Protein AF-A0A511QEU7-F1 (afdb_monomer_lite)

Organism: NCBI:txid1219064

Radius of gyration: 34.09 Å; chains: 1; bounding box: 93×129×92 Å

pLDDT: mean 75.79, std 21.62, range [21.55, 98.44]

Sequence (701 aa):
MKRFLIKVLFFFTCFDLYAFNEGLHTSSYELVSAIQANRQVTYIDTNKWLDEVDSFSILDQIKKSVLSNEEYYIFDFGSILNSIDRNKAKEKLRDRLGVSFEFDILMISQYKGDLLFTPIENTGQLELNKLIDSLNHRAKRDTPLKSANETTIPQLSFYLAVNRPITEKECTFRISNLWLKGERVFCDEPNISLIYRVVLERSLPYGSAGSTTPDAKIVRITIDDESTGSGIHLNDNLSYFKTTNDSIVLDGWFKNWSTDAIAQDYKFEFNSSNDKAQILVAAPRSNINSNYSITERESFTLGIQTSGEVDSVGPKGKVEANGSYTQSNSLTFDTQDYQVIRSTHSPQDVSFTWLREQFQSSESLLKWSTESILHDQYPVDISRIKPISFANFVPKMDVIFVASSNETGQTNFTIDTSVNIKPLYHGAYKHYYVLGSHQSFHGFENDIENRVNKKVGFTVNWDNPVFTGGRLVKLQLGSFNNRCIEVNSGNDLVSSDCDENKTSQSFIYDKLGRYTSINNLGYCIDGNNAIELATCNMNLSQRWKWEDDSDKLINEYNSLYLGYSKGDGNLGLFTSENDDISLSFLTYYSENFGDIDIFPDELNGASIGKNGKMITFKLPIGLFDDKNRIEILNGDESLVLVYDRAQYYMPFLQMSDDGESMIVSLDSFLFNKEFIKIALYVVEEDAENDPIIMAKRRQSL

Foldseek 3Di:
DDDDDDDDDDDDDDDDPPPPPPPPLDDPVQQVVLCVVPPQEAEDELVVVLPDPPPLVVLLVVFCCQQPVQGKYKYALSVPPDPVVSVVSQVSNCLRLQWGFPARMWMWHDDLRAIEIEGDDDRHSVVVVVVVVLVVVRVVVDDRPPPPDLDLWLKRKYKYWFKDWDDQVLQKDALFPVPSHDIGRLFDRWIAIWMKMWMWFAFAWDDDPPPTFDGWTKIKIWDFPRRTTQFTATYQAKDKDKDADPDDDQWWFGIKMWIRKWFQKKKKKKFKPDPQKFWPDKPPRAKFDAQDKDKDKDKDKGFADGQFDQDPCHLQDAGHRSDMDIDIGIHIDNLHQFIWHWDDPDRGMIMIMGGGDQCSFLQSQFPDFKFAPPDDDDGGDSVSPDCCTHGGPIHTMMTMMIGDSPDFAKMKMKMKIKTKIDIWMKTWTWDHDPVGIMIGMGTDDDPPIRIDMTMTMMMGGCQQPNHQRFFKKFKAAVLDPAWTWFQDPVQWTFIDGDDLSDQRRIFGCHPQRWTARNSGNQWTQFQPPFGGIDGDDNDQRRHWHDDPPAQWIARRHPRWTWKAFSPGGGIHTHNDDDPGMDRGIDMDGRCPSPDDDDDHPPFPDWDAPPVNFKTKGFDPLVQLDQQWKWWKDDPPDIDIDRRDPPDPDDPAWDQPPVSGMIMGGNPPDPDDDDDIKIWIDRDDDPPPPDPVVVVPDTDID

Structure (mmCIF, N/CA/C/O backbone):
data_AF-A0A511QEU7-F1
#
_entry.id   AF-A0A511QEU7-F1
#
loop_
_atom_site.group_PDB
_atom_site.id
_atom_site.type_symbol
_atom_site.label_atom_id
_atom_site.label_alt_id
_atom_site.label_comp_id
_atom_site.label_asym_id
_atom_site.label_entity_id
_atom_site.label_seq_id
_atom_site.pdbx_PDB_ins_code
_atom_site.Cartn_x
_atom_site.Cartn_y
_atom_site.Cartn_z
_atom_site.occupancy
_atom_site.B_iso_or_equiv
_atom_site.auth_seq_id
_atom_site.auth_comp_id
_atom_site.auth_asym_id
_atom_site.auth_atom_id
_atom_site.pdbx_PDB_model_num
ATOM 1 N N . MET A 1 1 ? 28.555 82.280 -21.381 1.00 33.25 1 MET A N 1
ATOM 2 C CA . MET A 1 1 ? 28.275 81.955 -22.797 1.00 33.25 1 MET A CA 1
ATOM 3 C C . MET A 1 1 ? 28.379 80.434 -22.951 1.00 33.25 1 MET A C 1
ATOM 5 O O . MET A 1 1 ? 29.454 79.924 -22.692 1.00 33.25 1 MET A O 1
ATOM 9 N N . LYS A 1 2 ? 27.260 79.766 -23.314 1.00 32.31 2 LYS A N 1
ATOM 10 C CA . LYS A 1 2 ? 27.051 78.323 -23.656 1.00 32.31 2 LYS A CA 1
ATOM 11 C C . LYS A 1 2 ? 27.215 77.290 -22.505 1.00 32.31 2 LYS A C 1
ATOM 13 O O . LYS A 1 2 ? 28.321 77.090 -22.037 1.00 32.31 2 LYS A O 1
ATOM 18 N N . ARG A 1 3 ? 26.120 76.816 -21.867 1.00 29.95 3 ARG A N 1
ATOM 19 C CA . ARG A 1 3 ? 25.114 75.743 -22.203 1.00 29.95 3 ARG A CA 1
ATOM 20 C C . ARG A 1 3 ? 25.584 74.343 -21.715 1.00 29.95 3 ARG A C 1
ATOM 22 O O . ARG A 1 3 ? 26.584 73.871 -22.228 1.00 29.95 3 ARG A O 1
ATOM 29 N N . PHE A 1 4 ? 25.062 73.774 -20.605 1.00 32.16 4 PHE A N 1
ATOM 30 C CA . PHE A 1 4 ? 23.870 72.875 -20.461 1.00 32.16 4 PHE A CA 1
ATOM 31 C C . PHE A 1 4 ? 23.801 71.762 -21.533 1.00 32.16 4 PHE A C 1
ATOM 33 O O . PHE A 1 4 ? 23.945 72.098 -22.701 1.00 32.16 4 PHE A O 1
ATOM 40 N N . LEU A 1 5 ? 23.452 70.483 -21.321 1.00 28.41 5 LEU A N 1
ATOM 41 C CA . LEU A 1 5 ? 23.158 69.544 -20.213 1.00 28.41 5 LEU A CA 1
ATOM 42 C C . LEU A 1 5 ? 22.789 68.210 -20.928 1.00 28.41 5 LEU A C 1
ATOM 44 O O . LEU A 1 5 ? 22.254 68.293 -22.031 1.00 28.41 5 LEU A O 1
ATOM 48 N N . ILE A 1 6 ? 23.007 67.028 -20.328 1.00 27.81 6 ILE A N 1
ATOM 49 C CA . ILE A 1 6 ? 22.044 65.894 -20.201 1.00 27.81 6 ILE A CA 1
ATOM 50 C C . ILE A 1 6 ? 22.768 64.571 -19.849 1.00 27.81 6 ILE A C 1
ATOM 52 O O . ILE A 1 6 ? 23.479 63.982 -20.652 1.00 27.81 6 ILE A O 1
ATOM 56 N N . LYS A 1 7 ? 22.521 64.164 -18.594 1.00 25.69 7 LYS A N 1
ATOM 57 C CA . LYS A 1 7 ? 22.261 62.831 -18.008 1.00 25.69 7 LYS A CA 1
ATOM 58 C C . LYS A 1 7 ? 22.966 61.581 -18.566 1.00 25.69 7 LYS A C 1
ATOM 60 O O . LYS A 1 7 ? 22.559 61.041 -19.586 1.00 25.69 7 LYS A O 1
ATOM 65 N N . VAL A 1 8 ? 23.801 60.978 -17.717 1.00 28.59 8 VAL A N 1
ATOM 66 C CA . VAL A 1 8 ? 23.862 59.515 -17.552 1.00 28.59 8 VAL A CA 1
ATOM 67 C C . VAL A 1 8 ? 23.582 59.217 -16.077 1.00 28.59 8 VAL A C 1
ATOM 69 O O . VAL A 1 8 ? 24.266 59.734 -15.196 1.00 28.59 8 VAL A O 1
ATOM 72 N N . LEU A 1 9 ? 22.498 58.480 -15.823 1.00 25.83 9 LEU A N 1
ATOM 73 C CA . LEU A 1 9 ? 22.049 58.053 -14.498 1.00 25.83 9 LEU A CA 1
ATOM 74 C C . LEU A 1 9 ? 22.997 56.982 -13.939 1.00 25.83 9 LEU A C 1
ATOM 76 O O . LEU A 1 9 ? 23.201 55.952 -14.574 1.00 25.83 9 LEU A O 1
ATOM 80 N N . PHE A 1 10 ? 23.475 57.199 -12.717 1.00 27.38 10 PHE A N 1
ATOM 81 C CA . PHE A 1 10 ? 23.871 56.147 -11.784 1.00 27.38 10 PHE A CA 1
ATOM 82 C C . PHE A 1 10 ? 22.717 55.979 -10.792 1.00 27.38 10 PHE A C 1
ATOM 84 O O . PHE A 1 10 ? 22.370 56.937 -10.103 1.00 27.38 10 PHE A O 1
ATOM 91 N N . PHE A 1 11 ? 22.123 54.788 -10.717 1.00 24.55 11 PHE A N 1
ATOM 92 C CA . PHE A 1 11 ? 21.256 54.398 -9.608 1.00 24.55 11 PHE A CA 1
ATOM 93 C C . PHE A 1 11 ? 21.576 52.959 -9.203 1.00 24.55 11 PHE A C 1
ATOM 95 O O . PHE A 1 11 ? 21.432 52.025 -9.986 1.00 24.55 11 PHE A O 1
ATOM 102 N N . PHE A 1 12 ? 22.035 52.825 -7.961 1.00 27.69 12 PHE A N 1
ATOM 103 C CA . PHE A 1 12 ? 22.031 51.594 -7.183 1.00 27.69 12 PHE A CA 1
ATOM 104 C C . PHE A 1 12 ? 20.597 51.062 -7.084 1.00 27.69 12 PHE A C 1
ATOM 106 O O . PHE A 1 12 ? 19.720 51.798 -6.640 1.00 27.69 12 PHE A O 1
ATOM 113 N N . THR A 1 13 ? 20.385 49.786 -7.402 1.00 25.12 13 THR A N 1
ATOM 114 C CA . THR A 1 13 ? 19.349 48.969 -6.751 1.00 25.12 13 THR A CA 1
ATOM 115 C C . THR A 1 13 ? 19.878 47.546 -6.602 1.00 25.12 13 THR A C 1
ATOM 117 O O . THR A 1 13 ? 20.245 46.906 -7.585 1.00 25.12 13 THR A O 1
ATOM 120 N N . CYS A 1 14 ? 19.957 47.084 -5.350 1.00 26.16 14 CYS A N 1
ATOM 121 C CA . CYS A 1 14 ? 19.901 45.665 -5.027 1.00 26.16 14 CYS A CA 1
ATOM 122 C C . CYS A 1 14 ? 18.644 45.093 -5.679 1.00 26.16 14 CYS A C 1
ATOM 124 O O . CYS A 1 14 ? 17.546 45.567 -5.393 1.00 26.16 14 CYS A O 1
ATOM 126 N N . PHE A 1 15 ? 18.806 44.075 -6.511 1.00 23.61 15 PHE A N 1
ATOM 127 C CA . PHE A 1 15 ? 17.756 43.100 -6.736 1.00 23.61 15 PHE A CA 1
ATOM 128 C C . PHE A 1 15 ? 18.265 41.789 -6.163 1.00 23.61 15 PHE A C 1
ATOM 130 O O . PHE A 1 15 ? 19.151 41.149 -6.731 1.00 23.61 15 PHE A O 1
ATOM 137 N N . ASP A 1 16 ? 17.717 41.433 -5.004 1.00 23.98 16 ASP A N 1
ATOM 138 C CA . ASP A 1 16 ? 17.586 40.042 -4.612 1.00 23.98 16 ASP A CA 1
ATOM 139 C C . ASP A 1 16 ? 16.944 39.305 -5.790 1.00 23.98 16 ASP A C 1
ATOM 141 O O . ASP A 1 16 ? 15.828 39.620 -6.211 1.00 23.98 16 ASP A O 1
ATOM 145 N N . LEU A 1 17 ? 17.671 38.342 -6.351 1.00 23.11 17 LEU A N 1
ATOM 146 C CA . LEU A 1 17 ? 17.102 37.316 -7.212 1.00 23.11 17 LEU A CA 1
ATOM 147 C C . LEU A 1 17 ? 16.217 36.431 -6.327 1.00 23.11 17 LEU A C 1
ATOM 149 O O . LEU A 1 17 ? 16.605 35.345 -5.908 1.00 23.11 17 LEU A O 1
ATOM 153 N N . TYR A 1 18 ? 15.008 36.914 -6.041 1.00 23.64 18 TYR A N 1
ATOM 154 C CA . TYR A 1 18 ? 13.871 36.035 -5.831 1.00 23.64 18 TYR A CA 1
ATOM 155 C C . TYR A 1 18 ? 13.683 35.277 -7.144 1.00 23.64 18 TYR A C 1
ATOM 157 O O . TYR A 1 18 ? 13.072 35.771 -8.090 1.00 23.64 18 TYR A O 1
ATOM 165 N N . ALA A 1 19 ? 14.252 34.075 -7.214 1.00 21.55 19 ALA A N 1
ATOM 166 C CA . ALA A 1 19 ? 13.697 33.045 -8.067 1.00 21.55 19 ALA A CA 1
ATOM 167 C C . ALA A 1 19 ? 12.267 32.832 -7.564 1.00 21.55 19 ALA A C 1
ATOM 169 O O . ALA A 1 19 ? 12.040 32.212 -6.525 1.00 21.55 19 ALA A O 1
ATOM 170 N N . PHE A 1 20 ? 11.316 33.456 -8.256 1.00 22.62 20 PHE A N 1
ATOM 171 C CA . PHE A 1 20 ? 9.911 33.131 -8.138 1.00 22.62 20 PHE A CA 1
ATOM 172 C C . PHE A 1 20 ? 9.810 31.656 -8.518 1.00 22.62 20 PHE A C 1
ATOM 174 O O . PHE A 1 20 ? 9.943 31.279 -9.681 1.00 22.62 20 PHE A O 1
ATOM 181 N N . ASN A 1 21 ? 9.702 30.813 -7.498 1.00 23.11 21 ASN A N 1
ATOM 182 C CA . ASN A 1 21 ? 9.320 29.428 -7.643 1.00 23.11 21 ASN A CA 1
ATOM 183 C C . ASN A 1 21 ? 7.842 29.473 -8.047 1.00 23.11 21 ASN A C 1
ATOM 185 O O . ASN A 1 21 ? 6.963 29.456 -7.188 1.00 23.11 21 ASN A O 1
ATOM 189 N N . GLU A 1 22 ? 7.562 29.651 -9.341 1.00 24.81 22 GLU A N 1
ATOM 190 C CA . GLU A 1 22 ? 6.244 29.358 -9.900 1.00 24.81 22 GLU A CA 1
ATOM 191 C C . GLU A 1 22 ? 6.042 27.842 -9.805 1.00 24.81 22 GLU A C 1
ATOM 193 O O . GLU A 1 22 ? 6.189 27.093 -10.767 1.00 24.81 22 GLU A O 1
ATOM 198 N N . GLY A 1 23 ? 5.720 27.375 -8.597 1.00 26.23 23 GLY A N 1
ATOM 199 C CA . GLY A 1 23 ? 4.830 26.239 -8.470 1.00 26.23 23 GLY A CA 1
ATOM 200 C C . GLY A 1 23 ? 3.535 26.665 -9.142 1.00 26.23 23 GLY A C 1
ATOM 201 O O . GLY A 1 23 ? 2.901 27.625 -8.701 1.00 26.23 23 GLY A O 1
ATOM 202 N N . LEU A 1 24 ? 3.200 26.024 -10.261 1.00 28.12 24 LEU A N 1
ATOM 203 C CA . LEU A 1 24 ? 1.920 26.212 -10.924 1.00 28.12 24 LEU A CA 1
ATOM 204 C C . LEU A 1 24 ? 0.807 25.950 -9.901 1.00 28.12 24 LEU A C 1
ATOM 206 O O . LEU A 1 24 ? 0.475 24.807 -9.604 1.00 28.12 24 LEU A O 1
ATOM 210 N N . HIS A 1 25 ? 0.224 27.019 -9.366 1.00 37.28 25 HIS A N 1
ATOM 211 C CA . HIS A 1 25 ? -1.093 26.968 -8.753 1.00 37.28 25 HIS A CA 1
ATOM 212 C C . HIS A 1 25 ? -2.094 26.722 -9.886 1.00 37.28 25 HIS A C 1
ATOM 214 O O . HIS A 1 25 ? -2.533 27.651 -10.563 1.00 37.28 25 HIS A O 1
ATOM 220 N N . THR A 1 26 ? -2.404 25.454 -10.142 1.00 43.75 26 THR A N 1
ATOM 221 C CA . THR A 1 26 ? -3.468 25.051 -11.064 1.00 43.75 26 THR A CA 1
ATOM 222 C C . THR A 1 26 ? -4.809 25.570 -10.556 1.00 43.75 26 THR A C 1
ATOM 224 O O . THR A 1 26 ? -5.154 25.380 -9.391 1.00 43.75 26 THR A O 1
ATOM 227 N N . SER A 1 27 ? -5.562 26.258 -11.417 1.00 46.75 27 SER A N 1
ATOM 228 C CA . SER A 1 27 ? -6.822 26.889 -11.026 1.00 46.75 27 SER A CA 1
ATOM 229 C C . SER A 1 27 ? -7.939 25.850 -10.871 1.00 46.75 27 SER A C 1
ATOM 231 O O . SER A 1 27 ? -8.247 25.114 -11.807 1.00 46.75 27 SER A O 1
ATOM 233 N N . SER A 1 28 ? -8.600 25.835 -9.712 1.00 50.84 28 SER A N 1
ATOM 234 C CA . SER A 1 28 ? -9.802 25.035 -9.408 1.00 50.84 28 SER A CA 1
ATOM 235 C C . SER A 1 28 ? -10.929 25.180 -10.449 1.00 50.84 28 SER A C 1
ATOM 237 O O . SER A 1 28 ? -11.784 24.307 -10.585 1.00 50.84 28 SER A O 1
ATOM 239 N N . TYR A 1 29 ? -10.904 26.251 -11.248 1.00 51.62 29 TYR A N 1
ATOM 240 C CA . TYR A 1 29 ? -11.820 26.505 -12.359 1.00 51.62 29 TYR A CA 1
ATOM 241 C C . TYR A 1 29 ? -11.735 25.463 -13.491 1.00 51.62 29 TYR A C 1
ATOM 243 O O . TYR A 1 29 ? -12.774 25.000 -13.970 1.00 51.62 29 TYR A O 1
ATOM 251 N N . GLU A 1 30 ? -10.528 25.058 -13.901 1.00 54.03 30 GLU A N 1
ATOM 252 C CA . GLU A 1 30 ? -10.344 24.063 -14.973 1.00 54.03 30 GLU A CA 1
ATOM 253 C C . GLU A 1 30 ? -10.889 22.691 -14.546 1.00 54.03 30 GLU A C 1
ATOM 255 O O . GLU A 1 30 ? -11.612 22.043 -15.307 1.00 54.03 30 GLU A O 1
ATOM 260 N N . LEU A 1 31 ? -10.660 22.311 -13.286 1.00 56.41 31 LEU A N 1
ATOM 261 C CA . LEU A 1 31 ? -11.163 21.071 -12.696 1.00 56.41 31 LEU A CA 1
ATOM 262 C C . LEU A 1 31 ? -12.699 21.040 -12.625 1.00 56.41 31 LEU A C 1
ATOM 264 O O . LEU A 1 31 ? -13.326 20.084 -13.077 1.00 56.41 31 LEU A O 1
ATOM 268 N N . VAL A 1 32 ? -13.324 22.110 -12.119 1.00 58.62 32 VAL A N 1
ATOM 269 C CA . VAL A 1 32 ? -14.791 22.209 -12.017 1.00 58.62 32 VAL A CA 1
ATOM 270 C C . VAL A 1 32 ? -15.446 22.166 -13.403 1.00 58.62 32 VAL A C 1
ATOM 272 O O . VAL A 1 32 ? -16.469 21.502 -13.576 1.00 58.62 32 VAL A O 1
ATOM 275 N N . SER A 1 33 ? -14.846 22.810 -14.409 1.00 55.84 33 SER A N 1
ATOM 276 C CA . SER A 1 33 ? -15.353 22.772 -15.789 1.00 55.84 33 SER A CA 1
ATOM 277 C C . SER A 1 33 ? -15.257 21.381 -16.435 1.00 55.84 33 SER A C 1
ATOM 279 O O . SER A 1 33 ? -16.160 20.984 -17.173 1.00 55.84 33 SER A O 1
ATOM 281 N N . ALA A 1 34 ? -14.209 20.612 -16.115 1.00 54.59 34 ALA A N 1
ATOM 282 C CA . ALA A 1 34 ? -14.053 19.228 -16.552 1.00 54.59 34 ALA A CA 1
ATOM 283 C C . ALA A 1 34 ? -15.098 18.301 -15.909 1.00 54.59 34 ALA A C 1
ATOM 285 O O . ALA A 1 34 ? -15.692 17.466 -16.590 1.00 54.59 34 ALA A O 1
ATOM 286 N N . ILE A 1 35 ? -15.368 18.501 -14.616 1.00 59.41 35 ILE A N 1
ATOM 287 C CA . ILE A 1 35 ? -16.313 17.704 -13.823 1.00 59.41 35 ILE A CA 1
ATOM 288 C C . ILE A 1 35 ? -17.768 17.964 -14.234 1.00 59.41 35 ILE A C 1
ATOM 290 O O . ILE A 1 35 ? -18.553 17.025 -14.326 1.00 59.41 35 ILE A O 1
ATOM 294 N N . GLN A 1 36 ? -18.137 19.206 -14.569 1.00 55.12 36 GLN A N 1
ATOM 295 C CA . GLN A 1 36 ? -19.507 19.551 -14.987 1.00 55.12 36 GLN A CA 1
ATOM 296 C C . GLN A 1 36 ? -19.990 18.806 -16.247 1.00 55.12 36 GLN A C 1
ATOM 298 O O . GLN A 1 36 ? -21.197 18.716 -16.480 1.00 55.12 36 GLN A O 1
ATOM 303 N N . ALA A 1 37 ? -19.078 18.248 -17.049 1.00 50.81 37 ALA A N 1
ATOM 304 C CA . ALA A 1 37 ? -19.422 17.418 -18.200 1.00 50.81 37 ALA A CA 1
ATOM 305 C C . ALA A 1 37 ? -19.820 15.976 -17.822 1.00 50.81 37 ALA A C 1
ATOM 307 O O . ALA A 1 37 ? -20.462 15.300 -18.629 1.00 50.81 37 ALA A O 1
ATOM 308 N N . ASN A 1 38 ? -19.478 15.500 -16.617 1.00 55.97 38 ASN A N 1
ATOM 309 C CA . ASN A 1 38 ? -19.631 14.105 -16.214 1.00 55.97 38 ASN A CA 1
ATOM 310 C C . ASN A 1 38 ? -20.546 13.958 -14.983 1.00 55.97 38 ASN A C 1
ATOM 312 O O . ASN A 1 38 ? -20.182 14.304 -13.864 1.00 55.97 38 ASN A O 1
ATOM 316 N N . ARG A 1 39 ? -21.759 13.425 -15.188 1.00 55.84 39 ARG A N 1
ATOM 317 C CA . ARG A 1 39 ? -22.823 13.364 -14.162 1.00 55.84 39 ARG A CA 1
ATOM 318 C C . ARG A 1 39 ? -22.554 12.402 -12.994 1.00 55.84 39 ARG A C 1
ATOM 320 O O . ARG A 1 39 ? -23.345 12.402 -12.061 1.00 55.84 39 ARG A O 1
ATOM 327 N N . GLN A 1 40 ? -21.498 11.589 -13.051 1.00 67.88 40 GLN A N 1
ATOM 328 C CA . GLN A 1 40 ? -21.144 10.612 -12.007 1.00 67.88 40 GLN A CA 1
ATOM 329 C C . GLN A 1 40 ? -20.071 11.116 -11.026 1.00 67.88 40 GLN A C 1
ATOM 331 O O . GLN A 1 40 ? -19.682 10.378 -10.125 1.00 67.88 40 GLN A O 1
ATOM 336 N N . VAL A 1 41 ? -19.574 12.346 -11.200 1.00 73.56 41 VAL A N 1
ATOM 337 C CA . VAL A 1 41 ? -18.488 12.902 -10.385 1.00 73.56 41 VAL A CA 1
ATOM 338 C C . VAL A 1 41 ? -19.000 14.054 -9.520 1.00 73.56 41 VAL A C 1
ATOM 340 O O . VAL A 1 41 ? -19.461 15.075 -10.033 1.00 73.56 41 VAL A O 1
ATOM 343 N N . THR A 1 42 ? -18.859 13.916 -8.205 1.00 79.00 42 THR A N 1
ATOM 344 C CA . THR A 1 42 ? -19.193 14.938 -7.210 1.00 79.00 42 THR A CA 1
ATOM 345 C C . THR A 1 42 ? -17.928 15.653 -6.744 1.00 79.00 42 THR A C 1
ATOM 347 O O . THR A 1 42 ? -17.007 15.046 -6.200 1.00 79.00 42 THR A O 1
ATOM 350 N N . TYR A 1 43 ? -17.881 16.969 -6.939 1.00 79.62 43 TYR A N 1
ATOM 351 C CA . TYR A 1 43 ? -16.774 17.814 -6.492 1.00 79.62 43 TYR A CA 1
ATOM 352 C C . TYR A 1 43 ? -17.030 18.388 -5.094 1.00 79.62 43 TYR A C 1
ATOM 354 O O . TYR A 1 43 ? -18.096 18.955 -4.836 1.00 79.62 43 TYR A O 1
ATOM 362 N N . ILE A 1 44 ? -16.031 18.297 -4.218 1.00 80.50 44 ILE A N 1
ATOM 363 C CA . ILE A 1 44 ? -16.054 18.814 -2.851 1.00 80.50 44 ILE A CA 1
ATOM 364 C C . ILE A 1 44 ? -14.923 19.830 -2.673 1.00 80.50 44 ILE A C 1
ATOM 366 O O . ILE A 1 44 ? -13.742 19.484 -2.660 1.00 80.50 44 ILE A O 1
ATOM 370 N N . ASP A 1 45 ? -15.309 21.090 -2.468 1.00 80.06 45 ASP A N 1
ATOM 371 C CA . ASP A 1 45 ? -14.403 22.148 -2.017 1.00 80.06 45 ASP A CA 1
ATOM 372 C C . ASP A 1 45 ? -14.216 22.051 -0.500 1.00 80.06 45 ASP A C 1
ATOM 374 O O . ASP A 1 45 ? -15.116 22.397 0.274 1.00 80.06 45 ASP A O 1
ATOM 378 N N . THR A 1 46 ? -13.046 21.574 -0.075 1.00 81.62 46 THR A N 1
ATOM 379 C CA . THR A 1 46 ? -12.770 21.315 1.346 1.00 81.62 46 THR A CA 1
ATOM 380 C C . THR A 1 46 ? -12.566 22.592 2.157 1.00 81.62 46 THR A C 1
ATOM 382 O O . THR A 1 46 ? -12.623 22.545 3.385 1.00 81.62 46 THR A O 1
ATOM 385 N N . ASN A 1 47 ? -12.418 23.755 1.513 1.00 81.25 47 ASN A N 1
ATOM 386 C CA . ASN A 1 47 ? -12.350 25.038 2.211 1.00 81.25 47 ASN A CA 1
ATOM 387 C C . ASN A 1 47 ? -13.627 25.307 3.030 1.00 81.25 47 ASN A C 1
ATOM 389 O O . ASN A 1 47 ? -13.568 25.852 4.129 1.00 81.25 47 ASN A O 1
ATOM 393 N N . LYS A 1 48 ? -14.782 24.822 2.551 1.00 77.75 48 LYS A N 1
ATOM 394 C CA . LYS A 1 48 ? -16.066 24.921 3.268 1.00 77.75 48 LYS A CA 1
ATOM 395 C C . LYS A 1 48 ? -16.086 24.139 4.580 1.00 77.75 48 LYS A C 1
ATOM 397 O O . LYS A 1 48 ? -16.858 24.462 5.477 1.00 77.75 48 LYS A O 1
ATOM 402 N N . TRP A 1 49 ? -15.212 23.144 4.728 1.00 76.00 49 TRP A N 1
ATOM 403 C CA . TRP A 1 49 ? -15.142 22.353 5.951 1.00 76.00 49 TRP A CA 1
ATOM 404 C C . TRP A 1 49 ? -14.562 23.128 7.125 1.00 76.00 49 TRP A C 1
ATOM 406 O O . TRP A 1 49 ? -14.690 22.679 8.260 1.00 76.00 49 TRP A O 1
ATOM 416 N N . LEU A 1 50 ? -13.891 24.257 6.897 1.00 74.62 50 LEU A N 1
ATOM 417 C CA . LEU A 1 50 ? -13.278 25.034 7.973 1.00 74.62 50 LEU A CA 1
ATOM 418 C C . LEU A 1 50 ? -14.321 25.762 8.832 1.00 74.62 50 LEU A C 1
ATOM 420 O O . LEU A 1 50 ? -14.108 25.885 10.038 1.00 74.62 50 LEU A O 1
ATOM 424 N N . ASP A 1 51 ? -15.456 26.142 8.238 1.00 64.69 51 ASP A N 1
ATOM 425 C CA . ASP A 1 51 ? -16.474 26.994 8.866 1.00 64.69 51 ASP A CA 1
ATOM 426 C C . ASP A 1 51 ? -17.737 26.230 9.321 1.00 64.69 51 ASP A C 1
ATOM 428 O O . ASP A 1 51 ? -18.468 26.711 10.188 1.00 64.69 51 ASP A O 1
ATOM 432 N N . GLU A 1 52 ? -18.005 25.033 8.782 1.00 54.81 52 GLU A N 1
ATOM 433 C CA . GLU A 1 52 ? -19.262 24.304 9.019 1.00 54.81 52 GLU A CA 1
ATOM 434 C C . GLU A 1 52 ? -19.139 23.141 10.026 1.00 54.81 52 GLU A C 1
ATOM 436 O O . GLU A 1 52 ? -18.344 22.207 9.863 1.00 54.81 52 GLU A O 1
ATOM 441 N N . VAL A 1 53 ? -20.025 23.155 11.034 1.00 49.09 53 VAL A N 1
ATOM 442 C CA . VAL A 1 53 ? -20.283 22.046 11.981 1.00 49.09 53 VAL A CA 1
ATOM 443 C C . VAL A 1 53 ? -20.923 20.833 11.277 1.00 49.09 53 VAL A C 1
ATOM 445 O O . VAL A 1 53 ? -20.858 19.730 11.802 1.00 49.09 53 VAL A O 1
ATOM 448 N N . ASP A 1 54 ? -21.474 21.003 10.068 1.00 45.94 54 ASP A N 1
ATOM 449 C CA . ASP A 1 54 ? -22.223 19.971 9.322 1.00 45.94 54 ASP A CA 1
ATOM 450 C C . ASP A 1 54 ? -21.393 19.173 8.297 1.00 45.94 54 ASP A C 1
ATOM 452 O O . ASP A 1 54 ? -21.877 18.204 7.708 1.00 45.94 54 ASP A O 1
ATOM 456 N N . SER A 1 55 ? -20.105 19.504 8.144 1.00 48.38 55 SER A N 1
ATOM 457 C CA . SER A 1 55 ? -19.137 18.766 7.305 1.00 48.38 55 SER A CA 1
ATOM 458 C C . SER A 1 55 ? -19.067 17.262 7.632 1.00 48.38 55 SER A C 1
ATOM 460 O O . SER A 1 55 ? -18.587 16.457 6.837 1.00 48.38 55 SER A O 1
ATOM 462 N N . PHE A 1 56 ? -19.523 16.894 8.833 1.00 46.50 56 PHE A N 1
ATOM 463 C CA . PHE A 1 56 ? -19.419 15.573 9.435 1.00 46.50 56 PHE A CA 1
ATOM 464 C C . PHE A 1 56 ? -20.405 14.535 8.875 1.00 46.50 56 PHE A C 1
ATOM 466 O O . PHE A 1 56 ? -20.060 13.359 8.890 1.00 46.50 56 PHE A O 1
ATOM 473 N N . SER A 1 57 ? -21.577 14.923 8.345 1.00 51.12 57 SER A N 1
ATOM 474 C CA . SER A 1 57 ? -22.557 13.948 7.812 1.00 51.12 57 SER A CA 1
ATOM 475 C C . SER A 1 57 ? -22.232 13.453 6.395 1.00 51.12 57 SER A C 1
ATOM 477 O O . SER A 1 57 ? -22.669 12.378 5.986 1.00 51.12 57 SER A O 1
ATOM 479 N N . ILE A 1 58 ? -21.426 14.216 5.648 1.00 52.84 58 ILE A N 1
ATOM 480 C CA . ILE A 1 58 ? -21.112 13.949 4.239 1.00 52.84 58 ILE A CA 1
ATOM 481 C C . ILE A 1 58 ? -20.181 12.733 4.093 1.00 52.84 58 ILE A C 1
ATOM 483 O O . ILE A 1 58 ? -20.331 11.966 3.149 1.00 52.84 58 ILE A O 1
ATOM 487 N N . LEU A 1 59 ? -19.254 12.500 5.029 1.00 55.09 59 LEU A N 1
ATOM 488 C CA . LEU A 1 59 ? -18.234 11.440 4.918 1.00 55.09 59 LEU A CA 1
ATOM 489 C C . LEU A 1 59 ? -18.789 10.023 5.141 1.00 55.09 59 LEU A C 1
ATOM 491 O O . LEU A 1 59 ? -18.405 9.108 4.411 1.00 55.09 59 LEU A O 1
ATOM 495 N N . ASP A 1 60 ? -19.751 9.861 6.053 1.00 56.44 60 ASP A N 1
ATOM 496 C CA . ASP A 1 60 ? -20.456 8.585 6.256 1.00 56.44 60 ASP A CA 1
ATOM 497 C C . ASP A 1 60 ? -21.368 8.264 5.052 1.00 56.44 60 ASP A C 1
ATOM 499 O O . ASP A 1 60 ? -21.490 7.113 4.626 1.00 56.44 60 ASP A O 1
ATOM 503 N N . GLN A 1 61 ? -21.932 9.300 4.417 1.00 63.84 61 GLN A N 1
ATOM 504 C CA . GLN A 1 61 ? -22.677 9.166 3.162 1.00 63.84 61 GLN A CA 1
ATOM 505 C C . GLN A 1 61 ? -21.767 8.829 1.974 1.00 63.84 61 GLN A C 1
ATOM 507 O O . GLN A 1 61 ? -22.154 8.011 1.147 1.00 63.84 61 GLN A O 1
ATOM 512 N N . ILE A 1 62 ? -20.552 9.386 1.897 1.00 66.19 62 ILE A N 1
ATOM 513 C CA . ILE A 1 62 ? -19.613 9.136 0.789 1.00 66.19 62 ILE A CA 1
ATOM 514 C C . ILE A 1 62 ? -19.239 7.663 0.699 1.00 66.19 62 ILE A C 1
ATOM 516 O O . ILE A 1 62 ? -19.270 7.113 -0.397 1.00 66.19 62 ILE A O 1
ATOM 520 N N . LYS A 1 63 ? -18.917 6.997 1.818 1.00 69.06 63 LYS A N 1
ATOM 521 C CA . LYS A 1 63 ? -18.579 5.565 1.774 1.00 69.06 63 LYS A CA 1
ATOM 522 C C . LYS A 1 63 ? -19.741 4.762 1.186 1.00 69.06 63 LYS A C 1
ATOM 524 O O . LYS A 1 63 ? -19.534 3.951 0.288 1.00 69.06 63 LYS A O 1
ATOM 529 N N . LYS A 1 64 ? -20.971 5.045 1.624 1.00 70.19 64 LYS A N 1
ATOM 530 C CA . LYS A 1 64 ? -22.175 4.395 1.096 1.00 70.19 64 LYS A CA 1
ATOM 531 C C . LYS A 1 64 ? -22.408 4.722 -0.381 1.00 70.19 64 LYS A C 1
ATOM 533 O O . LYS A 1 64 ? -22.634 3.801 -1.158 1.00 70.19 64 LYS A O 1
ATOM 538 N N . SER A 1 65 ? -22.309 5.986 -0.784 1.00 73.50 65 SER A N 1
ATOM 539 C CA . SER A 1 65 ? -22.500 6.419 -2.174 1.00 73.50 65 SER A CA 1
ATOM 540 C C . SER A 1 65 ? -21.451 5.840 -3.121 1.00 73.50 65 SER A C 1
ATOM 542 O O . SER A 1 65 ? -21.798 5.352 -4.190 1.00 73.50 65 SER A O 1
ATOM 544 N N . VAL A 1 66 ? -20.180 5.820 -2.725 1.00 76.44 66 VAL A N 1
ATOM 545 C CA . VAL A 1 66 ? -19.100 5.242 -3.536 1.00 76.44 66 VAL A CA 1
ATOM 546 C C . VAL A 1 66 ? -19.297 3.735 -3.698 1.00 76.44 66 VAL A C 1
ATOM 548 O O . VAL A 1 66 ? -19.232 3.225 -4.813 1.00 76.44 66 VAL A O 1
ATOM 551 N N . LEU A 1 67 ? -19.558 3.018 -2.601 1.00 73.50 67 LEU A N 1
ATOM 552 C CA . LEU A 1 67 ? -19.630 1.554 -2.623 1.00 73.50 67 LEU A CA 1
ATOM 553 C C . LEU A 1 67 ? -20.958 1.014 -3.171 1.00 73.50 67 LEU A C 1
ATOM 555 O O . LEU A 1 67 ? -20.963 -0.050 -3.781 1.00 73.50 67 LEU A O 1
ATOM 559 N N . SER A 1 68 ? -22.069 1.725 -2.956 1.00 71.69 68 SER A N 1
ATOM 560 C CA . SER A 1 68 ? -23.416 1.265 -3.340 1.00 71.69 68 SER A CA 1
ATOM 561 C C . SER A 1 68 ? -23.925 1.895 -4.635 1.00 71.69 68 SER A C 1
ATOM 563 O O . SER A 1 68 ? -24.657 1.240 -5.372 1.00 71.69 68 SER A O 1
ATOM 565 N N . ASN A 1 69 ? -23.563 3.153 -4.911 1.00 66.81 69 ASN A N 1
ATOM 566 C CA . ASN A 1 69 ? -24.070 3.911 -6.061 1.00 66.81 69 ASN A CA 1
ATOM 567 C C . ASN A 1 69 ? -23.001 4.135 -7.146 1.00 66.81 69 ASN A C 1
ATOM 569 O O . ASN A 1 69 ? -23.297 4.790 -8.144 1.00 66.81 69 ASN A O 1
ATOM 573 N N . GLU A 1 70 ? -21.782 3.609 -6.956 1.00 69.94 70 GLU A N 1
ATOM 574 C CA . GLU A 1 70 ? -20.638 3.749 -7.876 1.00 69.94 70 GLU A CA 1
ATOM 575 C C . GLU A 1 70 ? -20.307 5.218 -8.212 1.00 69.94 70 GLU A C 1
ATOM 577 O O . GLU A 1 70 ? -19.859 5.547 -9.312 1.00 69.94 70 GLU A O 1
ATOM 582 N N . GLU A 1 71 ? -20.544 6.127 -7.264 1.00 77.56 71 GLU A N 1
ATOM 583 C CA . GLU A 1 71 ? -20.249 7.551 -7.432 1.00 77.56 71 GLU A CA 1
ATOM 584 C C . GLU A 1 71 ? -18.757 7.849 -7.236 1.00 77.56 71 GLU A C 1
ATOM 586 O O . GLU A 1 71 ? -18.078 7.252 -6.396 1.00 77.56 71 GLU A O 1
ATOM 591 N N . TYR A 1 72 ? -18.251 8.829 -7.983 1.00 80.88 72 TYR A N 1
ATOM 592 C CA . TYR A 1 72 ? -16.887 9.332 -7.846 1.00 80.88 72 TYR A CA 1
ATOM 593 C C . TYR A 1 72 ? -16.896 10.636 -7.054 1.00 80.88 72 TYR A C 1
ATOM 595 O O . TYR A 1 72 ? -17.660 11.547 -7.370 1.00 80.88 72 TYR A O 1
ATOM 603 N N . TYR A 1 73 ? -16.003 10.776 -6.079 1.00 82.44 73 TYR A N 1
ATOM 604 C CA . TYR A 1 73 ? -15.840 12.023 -5.328 1.00 82.44 73 TYR A CA 1
ATOM 605 C C . TYR A 1 73 ? -14.455 12.608 -5.546 1.00 82.44 73 TYR A C 1
ATOM 607 O O . TYR A 1 73 ? -13.467 11.884 -5.482 1.00 82.44 73 TYR A O 1
ATOM 615 N N . ILE A 1 74 ? -14.370 13.919 -5.764 1.00 84.06 74 ILE A N 1
ATOM 616 C CA . ILE A 1 74 ? -13.100 14.643 -5.864 1.00 84.06 74 ILE A CA 1
ATOM 617 C C . ILE A 1 74 ? -13.042 15.694 -4.763 1.00 84.06 74 ILE A C 1
ATOM 619 O O . ILE A 1 74 ? -13.883 16.587 -4.710 1.00 84.06 74 ILE A O 1
ATOM 623 N N . PHE A 1 75 ? -12.030 15.591 -3.910 1.00 83.94 75 PHE A N 1
ATOM 624 C CA . PHE A 1 75 ? -11.748 16.517 -2.821 1.00 83.94 75 PHE A CA 1
ATOM 625 C C . PHE A 1 75 ? -10.625 17.453 -3.245 1.00 83.94 75 PHE A C 1
ATOM 627 O O . PHE A 1 75 ? -9.537 16.987 -3.592 1.00 83.94 75 PHE A O 1
ATOM 634 N N . ASP A 1 76 ? -10.888 18.756 -3.191 1.00 84.88 76 ASP A N 1
ATOM 635 C CA . ASP A 1 76 ? -9.894 19.800 -3.437 1.00 84.88 76 ASP A CA 1
ATOM 636 C C . ASP A 1 76 ? -9.487 20.460 -2.114 1.00 84.88 76 ASP A C 1
ATOM 638 O O . ASP A 1 76 ? -10.269 21.179 -1.487 1.00 84.88 76 ASP A O 1
ATOM 642 N N . PHE A 1 77 ? -8.256 20.180 -1.689 1.00 84.38 77 PHE A N 1
ATOM 643 C CA . PHE A 1 77 ? -7.528 20.838 -0.602 1.00 84.38 77 PHE A CA 1
ATOM 644 C C . PHE A 1 77 ? -6.617 21.965 -1.106 1.00 84.38 77 PHE A C 1
ATOM 646 O O . PHE A 1 77 ? -6.175 22.791 -0.305 1.00 84.38 77 PHE A O 1
ATOM 653 N N . GLY A 1 78 ? -6.325 22.009 -2.408 1.00 82.19 78 GLY A N 1
ATOM 654 C CA . GLY A 1 78 ? -5.511 23.038 -3.054 1.00 82.19 78 GLY A CA 1
ATOM 655 C C . GLY A 1 78 ? -6.179 24.415 -3.068 1.00 82.19 78 GLY A C 1
ATOM 656 O O . GLY A 1 78 ? -5.482 25.431 -3.111 1.00 82.19 78 GLY A O 1
ATOM 657 N N . SER A 1 79 ? -7.510 24.470 -2.939 1.00 78.75 79 SER A N 1
ATOM 658 C CA . SER A 1 79 ? -8.255 25.716 -2.715 1.00 78.75 79 SER A CA 1
ATOM 659 C C . SER A 1 79 ? -7.879 26.419 -1.397 1.00 78.75 79 SER A C 1
ATOM 661 O O . SER A 1 79 ? -8.021 27.641 -1.284 1.00 78.75 79 SER A O 1
ATOM 663 N N . ILE A 1 80 ? -7.340 25.684 -0.413 1.00 82.38 80 ILE A N 1
ATOM 664 C CA . ILE A 1 80 ? -6.934 26.215 0.891 1.00 82.38 80 ILE A CA 1
ATOM 665 C C . ILE A 1 80 ? -5.477 26.700 0.836 1.00 82.38 80 ILE A C 1
ATOM 667 O O . ILE A 1 80 ? -4.519 25.934 0.967 1.00 82.38 80 ILE A O 1
ATOM 671 N N . LEU A 1 81 ? -5.300 28.017 0.701 1.00 81.88 81 LEU A N 1
ATOM 672 C CA . LEU A 1 81 ? -3.978 28.649 0.571 1.00 81.88 81 LEU A CA 1
ATOM 673 C C . LEU A 1 81 ? -3.106 28.499 1.833 1.00 81.88 81 LEU A C 1
ATOM 675 O O . LEU A 1 81 ? -1.887 28.343 1.742 1.00 81.88 81 LEU A O 1
ATOM 679 N N . ASN A 1 82 ? -3.719 28.540 3.020 1.00 86.25 82 ASN A N 1
ATOM 680 C CA . ASN A 1 82 ? -3.016 28.418 4.296 1.00 86.25 82 ASN A CA 1
ATOM 681 C C . ASN A 1 82 ? -2.674 26.948 4.593 1.00 86.25 82 ASN A C 1
ATOM 683 O O . ASN A 1 82 ? -3.562 26.105 4.693 1.00 86.25 82 ASN A O 1
ATOM 687 N N . SER A 1 83 ? -1.390 26.634 4.795 1.00 83.44 83 SER A N 1
ATOM 688 C CA . SER A 1 83 ? -0.935 25.277 5.133 1.00 83.44 83 SER A CA 1
ATOM 689 C C . SER A 1 83 ? -1.521 24.745 6.445 1.00 83.44 83 SER A C 1
ATOM 691 O O . SER A 1 83 ? -1.824 23.558 6.530 1.00 83.44 83 SER A O 1
ATOM 693 N N . ILE A 1 84 ? -1.732 25.602 7.448 1.00 85.38 84 ILE A N 1
ATOM 694 C CA . ILE A 1 84 ? -2.308 25.208 8.742 1.00 85.38 84 ILE A CA 1
ATOM 695 C C . ILE A 1 84 ? -3.759 24.767 8.560 1.00 85.38 84 ILE A C 1
ATOM 697 O O . ILE A 1 84 ? -4.150 23.709 9.046 1.00 85.38 84 ILE A O 1
ATOM 701 N N . ASP A 1 85 ? -4.557 25.559 7.849 1.00 86.00 85 ASP A N 1
ATOM 702 C CA . ASP A 1 85 ? -5.977 25.261 7.665 1.00 86.00 85 ASP A CA 1
ATOM 703 C C . ASP A 1 85 ? -6.184 24.092 6.698 1.00 86.00 85 ASP A C 1
ATOM 705 O O . ASP A 1 85 ? -7.033 23.234 6.932 1.00 86.00 85 ASP A O 1
ATOM 709 N N . ARG A 1 86 ? -5.327 23.966 5.681 1.00 86.75 86 ARG A N 1
ATOM 710 C CA . ARG A 1 86 ? -5.296 22.788 4.809 1.00 86.75 86 ARG A CA 1
ATOM 711 C C . ARG A 1 86 ? -5.000 21.516 5.592 1.00 86.75 86 ARG A C 1
ATOM 713 O O . ARG A 1 86 ? -5.662 20.503 5.375 1.00 86.75 86 ARG A O 1
ATOM 720 N N . ASN A 1 87 ? -4.047 21.571 6.524 1.00 84.00 87 ASN A N 1
ATOM 721 C CA . ASN A 1 87 ? -3.776 20.444 7.406 1.00 84.00 87 ASN A CA 1
ATOM 722 C C . ASN A 1 87 ? -5.012 20.119 8.245 1.00 84.00 87 ASN A C 1
ATOM 724 O O . ASN A 1 87 ? -5.440 18.975 8.201 1.00 84.00 87 ASN A O 1
ATOM 728 N N . LYS A 1 88 ? -5.669 21.099 8.882 1.00 83.75 88 LYS A N 1
ATOM 729 C CA . LYS A 1 88 ? -6.924 20.858 9.626 1.00 83.75 88 LYS A CA 1
ATOM 730 C C . LYS A 1 88 ? -8.008 20.185 8.774 1.00 83.75 88 LYS A C 1
ATOM 732 O O . LYS A 1 88 ? -8.687 19.285 9.259 1.00 83.75 88 LYS A O 1
ATOM 737 N N . ALA A 1 89 ? -8.179 20.587 7.514 1.00 83.06 89 ALA A N 1
ATOM 738 C CA . ALA A 1 89 ? -9.134 19.941 6.609 1.00 83.06 89 ALA A CA 1
ATOM 739 C C . ALA A 1 89 ? -8.747 18.479 6.308 1.00 83.06 89 ALA A C 1
ATOM 741 O O . ALA A 1 89 ? -9.604 17.594 6.334 1.00 83.06 89 ALA A O 1
ATOM 742 N N . LYS A 1 90 ? -7.454 18.204 6.092 1.00 84.19 90 LYS A N 1
ATOM 743 C CA . LYS A 1 90 ? -6.927 16.837 5.935 1.00 84.19 90 LYS A CA 1
ATOM 744 C C . LYS A 1 90 ? -7.082 16.006 7.215 1.00 84.19 90 LYS A C 1
ATOM 746 O O . LYS A 1 90 ? -7.369 14.815 7.124 1.00 84.19 90 LYS A O 1
ATOM 751 N N . GLU A 1 91 ? -6.959 16.617 8.394 1.00 79.12 91 GLU A N 1
ATOM 752 C CA . GLU A 1 91 ? -7.232 15.958 9.678 1.00 79.12 91 GLU A CA 1
ATOM 753 C C . GLU A 1 91 ? -8.703 15.556 9.803 1.00 79.12 91 GLU A C 1
ATOM 755 O O . GLU A 1 91 ? -8.982 14.420 10.169 1.00 79.12 91 GLU A O 1
ATOM 760 N N . LYS A 1 92 ? -9.644 16.416 9.389 1.00 77.31 92 LYS A N 1
ATOM 761 C CA . LYS A 1 92 ? -11.074 16.059 9.361 1.00 77.31 92 LYS A CA 1
ATOM 762 C C . LYS A 1 92 ? -11.363 14.852 8.463 1.00 77.31 92 LYS A C 1
ATOM 764 O O . LYS A 1 92 ? -12.159 13.997 8.844 1.00 77.31 92 LYS A O 1
ATOM 769 N N . LEU A 1 93 ? -10.706 14.759 7.300 1.00 77.44 93 LEU A N 1
ATOM 770 C CA . LEU A 1 93 ? -10.800 13.576 6.434 1.00 77.44 93 LEU A CA 1
ATOM 771 C C . LEU A 1 93 ? -10.272 12.326 7.159 1.00 77.44 93 LEU A C 1
ATOM 773 O O . LEU A 1 93 ? -10.942 11.293 7.179 1.00 77.44 93 LEU A O 1
ATOM 777 N N . ARG A 1 94 ? -9.092 12.441 7.784 1.00 76.88 94 ARG A N 1
ATOM 778 C CA . ARG A 1 94 ? -8.432 11.355 8.522 1.00 76.88 94 ARG A CA 1
ATOM 779 C C . ARG A 1 94 ? -9.282 10.818 9.658 1.00 76.88 94 ARG A C 1
ATOM 781 O O . ARG A 1 94 ? -9.373 9.608 9.822 1.00 76.88 94 ARG A O 1
ATOM 788 N N . ASP A 1 95 ? -9.878 11.700 10.447 1.00 67.88 95 ASP A N 1
ATOM 789 C CA . ASP A 1 95 ? -10.616 11.310 11.646 1.00 67.88 95 ASP A CA 1
ATOM 790 C C . ASP A 1 95 ? -11.878 10.500 11.301 1.00 67.88 95 ASP A C 1
ATOM 792 O O . ASP A 1 95 ? -12.370 9.747 12.137 1.00 67.88 95 ASP A O 1
ATOM 796 N N . ARG A 1 96 ? -12.372 10.599 10.058 1.00 68.94 96 ARG A N 1
ATOM 797 C CA . ARG A 1 96 ? -13.552 9.861 9.582 1.00 68.94 96 ARG A CA 1
ATOM 798 C C . ARG A 1 96 ? -13.223 8.654 8.718 1.00 68.94 96 ARG A C 1
ATOM 800 O O . ARG A 1 96 ? -13.774 7.585 8.946 1.00 68.94 96 ARG A O 1
ATOM 807 N N . LEU A 1 97 ? -12.321 8.798 7.749 1.00 69.00 97 LEU A N 1
ATOM 808 C CA . LEU A 1 97 ? -11.944 7.693 6.859 1.00 69.00 97 LEU A CA 1
ATOM 809 C C . LEU A 1 97 ? -10.799 6.837 7.419 1.00 69.00 97 LEU A C 1
ATOM 811 O O . LEU A 1 97 ? -10.434 5.832 6.822 1.00 69.00 97 LEU A O 1
ATOM 815 N N . GLY A 1 98 ? -10.206 7.249 8.542 1.00 67.56 98 GLY A N 1
ATOM 816 C CA . GLY A 1 98 ? -9.063 6.608 9.194 1.00 67.56 98 GLY A CA 1
ATOM 817 C C . GLY A 1 98 ? -7.713 6.834 8.513 1.00 67.56 98 GLY A C 1
ATOM 818 O O . GLY A 1 98 ? -6.684 6.421 9.049 1.00 67.56 98 GLY A O 1
ATOM 819 N N . VAL A 1 99 ? -7.697 7.531 7.375 1.00 77.69 99 VAL A N 1
ATOM 820 C CA . VAL A 1 99 ? -6.502 7.811 6.576 1.00 77.69 99 VAL A CA 1
ATOM 821 C C . VAL A 1 99 ? -6.562 9.215 5.972 1.00 77.69 99 VAL A C 1
ATOM 823 O O . VAL A 1 99 ? -7.628 9.706 5.603 1.00 77.69 99 VAL A O 1
ATOM 826 N N . SER A 1 100 ? -5.407 9.870 5.854 1.00 81.19 100 SER A N 1
ATOM 827 C CA . SER A 1 100 ? -5.248 11.106 5.075 1.00 81.19 100 SER A CA 1
ATOM 828 C C . SER A 1 100 ? -4.042 11.043 4.157 1.00 81.19 100 SER A C 1
ATOM 830 O O . SER A 1 100 ? -3.132 10.239 4.355 1.00 81.19 100 SER A O 1
ATOM 832 N N . PHE A 1 101 ? -4.008 11.949 3.186 1.00 83.19 101 PHE A N 1
ATOM 833 C CA . PHE A 1 101 ? -2.987 11.987 2.151 1.00 83.19 101 PHE A CA 1
ATOM 834 C C . PHE A 1 101 ? -2.351 13.374 2.066 1.00 83.19 101 PHE A C 1
ATOM 836 O O . PHE A 1 101 ? -2.990 14.386 2.354 1.00 83.19 101 PHE A O 1
ATOM 843 N N . GLU A 1 102 ? -1.088 13.430 1.645 1.00 81.12 102 GLU A N 1
ATOM 844 C CA . GLU A 1 102 ? -0.359 14.698 1.514 1.00 81.12 102 GLU A CA 1
ATOM 845 C C . GLU A 1 102 ? -0.805 15.519 0.296 1.00 81.12 102 GLU A C 1
ATOM 847 O O . GLU A 1 102 ? -0.554 16.721 0.247 1.00 81.12 102 GLU A O 1
ATOM 852 N N . PHE A 1 103 ? -1.534 14.915 -0.642 1.00 81.12 103 PHE A N 1
ATOM 853 C CA . PHE A 1 103 ? -1.940 15.533 -1.903 1.00 81.12 103 PHE A CA 1
ATOM 854 C C . PHE A 1 103 ? -2.990 16.630 -1.743 1.00 81.12 103 PHE A C 1
ATOM 856 O O . PHE A 1 103 ? -3.807 16.612 -0.821 1.00 81.12 103 PHE A O 1
ATOM 863 N N . ASP A 1 104 ? -2.954 17.596 -2.658 1.00 82.75 104 ASP A N 1
ATOM 864 C CA . ASP A 1 104 ? -3.910 18.701 -2.689 1.00 82.75 104 ASP A CA 1
ATOM 865 C C . ASP A 1 104 ? -5.226 18.310 -3.366 1.00 82.75 104 ASP A C 1
ATOM 867 O O . ASP A 1 104 ? -6.262 18.861 -3.020 1.00 82.75 104 ASP A O 1
ATOM 871 N N . ILE A 1 105 ? -5.220 17.332 -4.274 1.00 84.19 105 ILE A N 1
ATOM 872 C CA . ILE A 1 105 ? -6.441 16.810 -4.892 1.00 84.19 105 ILE A CA 1
ATOM 873 C C . ILE A 1 105 ? -6.462 15.292 -4.760 1.00 84.19 105 ILE A C 1
ATOM 875 O O . ILE A 1 105 ? -5.487 14.600 -5.071 1.00 84.19 105 ILE A O 1
ATOM 879 N N . LEU A 1 106 ? -7.595 14.778 -4.293 1.00 85.75 106 LEU A N 1
ATOM 880 C CA . LEU A 1 106 ? -7.810 13.362 -4.036 1.00 85.75 106 LEU A CA 1
ATOM 881 C C . LEU A 1 106 ? -9.142 12.934 -4.634 1.00 85.75 106 LEU A C 1
ATOM 883 O O . LEU A 1 106 ? -10.180 13.504 -4.309 1.00 85.75 106 LEU A O 1
ATOM 887 N N . MET A 1 107 ? -9.120 11.900 -5.465 1.00 86.06 107 MET A N 1
ATOM 888 C CA . MET A 1 107 ? -10.335 11.245 -5.924 1.00 86.06 107 MET A CA 1
ATOM 889 C C . MET A 1 107 ? -10.586 9.967 -5.126 1.00 86.06 107 MET A C 1
ATOM 891 O O . MET A 1 107 ? -9.661 9.190 -4.885 1.00 86.06 107 MET A O 1
ATOM 895 N N . ILE A 1 108 ? -11.840 9.745 -4.745 1.00 86.00 108 ILE A N 1
ATOM 896 C CA . ILE A 1 108 ? -12.323 8.532 -4.090 1.00 86.00 108 ILE A CA 1
ATOM 897 C C . ILE A 1 108 ? -13.317 7.847 -5.025 1.00 86.00 108 ILE A C 1
ATOM 899 O O . ILE A 1 108 ? -14.222 8.482 -5.568 1.00 86.00 108 ILE A O 1
ATOM 903 N N . SER A 1 109 ? -13.115 6.551 -5.221 1.00 84.56 109 SER A N 1
ATOM 904 C CA . SER A 1 109 ? -13.921 5.682 -6.082 1.00 84.56 109 SER A CA 1
ATOM 905 C C . SER A 1 109 ? -14.019 4.285 -5.469 1.00 84.56 109 SER A C 1
ATOM 907 O O . SER A 1 109 ? -13.456 4.055 -4.400 1.00 84.56 109 SER A O 1
ATOM 909 N N . GLN A 1 110 ? -14.727 3.359 -6.110 1.00 83.62 110 GLN A N 1
ATOM 910 C CA . GLN A 1 110 ? -14.797 1.966 -5.675 1.00 83.62 110 GLN A CA 1
ATOM 911 C C . GLN A 1 110 ? -13.757 1.119 -6.419 1.00 83.62 110 GLN A C 1
ATOM 913 O O . GLN A 1 110 ? -13.502 1.326 -7.607 1.00 83.62 110 GLN A O 1
ATOM 918 N N . TYR A 1 111 ? -13.158 0.160 -5.715 1.00 80.56 111 TYR A N 1
ATOM 919 C CA . TYR A 1 111 ? -12.400 -0.932 -6.316 1.00 80.56 111 TYR A CA 1
ATOM 920 C C . TYR A 1 111 ? -12.554 -2.186 -5.457 1.00 80.56 111 TYR A C 1
ATOM 922 O O . TYR A 1 111 ? -12.255 -2.168 -4.265 1.00 80.56 111 TYR A O 1
ATOM 930 N N . LYS A 1 112 ? -13.036 -3.280 -6.059 1.00 77.69 112 LYS A N 1
ATOM 931 C CA . LYS A 1 112 ? -13.179 -4.596 -5.403 1.00 77.69 112 LYS A CA 1
ATOM 932 C C . LYS A 1 112 ? -13.882 -4.565 -4.035 1.00 77.69 112 LYS A C 1
ATOM 934 O O . LYS A 1 112 ? -13.471 -5.251 -3.108 1.00 77.69 112 LYS A O 1
ATOM 939 N N . GLY A 1 113 ? -14.945 -3.774 -3.922 1.00 74.69 113 GLY A N 1
ATOM 940 C CA . GLY A 1 113 ? -15.769 -3.684 -2.712 1.00 74.69 113 GLY A CA 1
ATOM 941 C C . GLY A 1 113 ? -15.267 -2.703 -1.649 1.00 74.69 113 GLY A C 1
ATOM 942 O O . GLY A 1 113 ? -16.005 -2.450 -0.705 1.00 74.69 113 GLY A O 1
ATOM 943 N N . ASP A 1 114 ? -14.090 -2.095 -1.831 1.00 81.31 114 ASP A N 1
ATOM 944 C CA . ASP A 1 114 ? -13.531 -1.090 -0.920 1.00 81.31 114 ASP A CA 1
ATOM 945 C C . ASP A 1 114 ? -13.288 0.256 -1.623 1.00 81.31 114 ASP A C 1
ATOM 947 O O . ASP A 1 114 ? -13.412 0.398 -2.844 1.00 81.31 114 ASP A O 1
ATOM 951 N N . LEU A 1 115 ? -12.938 1.273 -0.829 1.00 85.06 115 LEU A N 1
ATOM 952 C CA . LEU A 1 115 ? -12.590 2.601 -1.330 1.00 85.06 115 LEU A CA 1
ATOM 953 C C . LEU A 1 115 ? -11.216 2.584 -2.014 1.00 85.06 115 LEU A C 1
ATOM 955 O O . LEU A 1 115 ? -10.229 2.129 -1.440 1.00 85.06 115 LEU A O 1
ATOM 959 N N . LEU A 1 116 ? -11.144 3.151 -3.214 1.00 87.25 116 LEU A N 1
ATOM 960 C CA . LEU A 1 116 ? -9.925 3.433 -3.960 1.00 87.25 116 LEU A CA 1
ATOM 961 C C . LEU A 1 116 ? -9.612 4.925 -3.905 1.00 87.25 116 LEU A C 1
ATOM 963 O O . LEU A 1 116 ? -10.336 5.752 -4.467 1.00 87.25 116 LEU A O 1
ATOM 967 N N . PHE A 1 117 ? -8.481 5.245 -3.292 1.00 88.81 117 PHE A N 1
ATOM 968 C CA . PHE A 1 117 ? -7.918 6.581 -3.206 1.00 88.81 117 PHE A CA 1
ATOM 969 C C . PHE A 1 117 ? -6.948 6.819 -4.364 1.00 88.81 117 PHE A C 1
ATOM 971 O O . PHE A 1 117 ? -5.967 6.095 -4.530 1.00 88.81 117 PHE A O 1
ATOM 978 N N . THR A 1 118 ? -7.215 7.847 -5.167 1.00 87.69 118 THR A N 1
ATOM 979 C CA . THR A 1 118 ? -6.401 8.220 -6.330 1.00 87.69 118 THR A CA 1
ATOM 980 C C . THR A 1 118 ? -5.938 9.672 -6.204 1.00 87.69 118 THR A C 1
ATOM 982 O O . THR A 1 118 ? -6.720 10.591 -6.457 1.00 87.69 118 THR A O 1
ATOM 985 N N . PRO A 1 119 ? -4.675 9.902 -5.810 1.00 84.25 119 PRO A N 1
ATOM 986 C CA . PRO A 1 119 ? -4.050 11.220 -5.855 1.00 84.25 119 PRO A CA 1
ATOM 987 C C . PRO A 1 119 ? -4.030 11.821 -7.264 1.00 84.25 119 PRO A C 1
ATOM 989 O O . PRO A 1 119 ? -3.713 11.118 -8.226 1.00 84.25 119 PRO A O 1
ATOM 992 N N . ILE A 1 120 ? -4.295 13.125 -7.382 1.00 79.06 120 ILE A N 1
ATOM 993 C CA . ILE A 1 120 ? -4.234 13.863 -8.653 1.00 79.06 120 ILE A CA 1
ATOM 994 C C . ILE A 1 120 ? -3.215 15.000 -8.512 1.00 79.06 120 ILE A C 1
ATOM 996 O O . ILE A 1 120 ? -3.387 15.895 -7.690 1.00 79.06 120 ILE A O 1
ATOM 1000 N N . GLU A 1 121 ? -2.142 14.956 -9.308 1.00 67.81 121 GLU A N 1
ATOM 1001 C CA . GLU A 1 121 ? -1.057 15.957 -9.282 1.00 67.81 121 GLU A CA 1
ATOM 1002 C C . GLU A 1 121 ? -1.102 16.951 -10.453 1.00 67.81 121 GLU A C 1
ATOM 1004 O O . GLU A 1 121 ? -0.613 18.064 -10.306 1.00 67.81 121 GLU A O 1
ATOM 1009 N N . ASN A 1 122 ? -1.704 16.581 -11.591 1.00 59.78 122 ASN A N 1
ATOM 1010 C CA . ASN A 1 122 ? -1.873 17.443 -12.765 1.00 59.78 122 ASN A CA 1
ATOM 1011 C C . ASN A 1 122 ? -3.339 17.433 -13.210 1.00 59.78 122 ASN A C 1
ATOM 1013 O O . ASN A 1 122 ? -3.964 16.382 -13.331 1.00 59.78 122 ASN A O 1
ATOM 1017 N N . THR A 1 123 ? -3.899 18.621 -13.431 1.00 54.12 123 THR A N 1
ATOM 1018 C CA . THR A 1 123 ? -5.348 18.843 -13.577 1.00 54.12 123 THR A CA 1
ATOM 1019 C C . THR A 1 123 ? -5.739 19.348 -14.961 1.00 54.12 123 THR A C 1
ATOM 1021 O O . THR A 1 123 ? -6.691 20.109 -15.119 1.00 54.12 123 THR A O 1
ATOM 1024 N N . GLY A 1 124 ? -5.046 18.887 -16.003 1.00 53.91 124 GLY A N 1
ATOM 1025 C CA . GLY A 1 124 ? -5.538 19.075 -17.364 1.00 53.91 124 GLY A CA 1
ATOM 1026 C C . GLY A 1 124 ? -6.841 18.293 -17.571 1.00 53.91 124 GLY A C 1
ATOM 1027 O O . GLY A 1 124 ? -6.903 17.101 -17.271 1.00 53.91 124 GLY A O 1
ATOM 1028 N N . GLN A 1 125 ? -7.872 18.926 -18.141 1.00 51.66 125 GLN A N 1
ATOM 1029 C CA . GLN A 1 125 ? -9.172 18.295 -18.438 1.00 51.66 125 GLN A CA 1
ATOM 1030 C C . GLN A 1 125 ? -9.037 16.961 -19.202 1.00 51.66 125 GLN A C 1
ATOM 1032 O O . GLN A 1 125 ? -9.798 16.023 -18.968 1.00 51.66 125 GLN A O 1
ATOM 1037 N N . LEU A 1 126 ? -8.043 16.855 -20.091 1.00 54.97 126 LEU A N 1
ATOM 1038 C CA . LEU A 1 126 ? -7.759 15.634 -20.847 1.00 54.97 126 LEU A CA 1
ATOM 1039 C C . LEU A 1 126 ? -7.242 14.490 -19.960 1.00 54.97 126 LEU A C 1
ATOM 1041 O O . LEU A 1 126 ? -7.624 13.342 -20.176 1.00 54.97 126 LEU A O 1
ATOM 1045 N N . GLU A 1 127 ? -6.390 14.781 -18.976 1.00 62.75 127 GLU A N 1
ATOM 1046 C CA . GLU A 1 127 ? -5.851 13.760 -18.069 1.00 62.75 127 GLU A CA 1
ATOM 1047 C C . GLU A 1 127 ? -6.917 13.264 -17.095 1.00 62.75 127 GLU A C 1
ATOM 1049 O O . GLU A 1 127 ? -7.008 12.061 -16.853 1.00 62.75 127 GLU A O 1
ATOM 1054 N N . LEU A 1 128 ? -7.789 14.160 -16.620 1.00 65.38 128 LEU A N 1
ATOM 1055 C CA . LEU A 1 128 ? -8.908 13.787 -15.757 1.00 65.38 128 LEU A CA 1
ATOM 1056 C C . LEU A 1 128 ? -9.920 12.894 -16.490 1.00 65.38 128 LEU A C 1
ATOM 1058 O O . LEU A 1 128 ? -10.347 11.880 -15.945 1.00 65.38 128 LEU A O 1
ATOM 1062 N N . ASN A 1 129 ? -10.257 13.217 -17.743 1.00 64.38 129 ASN A N 1
ATOM 1063 C CA . ASN A 1 129 ? -11.149 12.378 -18.547 1.00 64.38 129 ASN A CA 1
ATOM 1064 C C . ASN A 1 129 ? -10.535 11.001 -18.821 1.00 64.38 129 ASN A C 1
ATOM 1066 O O . ASN A 1 129 ? -11.209 9.994 -18.631 1.00 64.38 129 ASN A O 1
ATOM 1070 N N . LYS A 1 130 ? -9.243 10.937 -19.178 1.00 65.94 130 LYS A N 1
ATOM 1071 C CA . LYS A 1 130 ? -8.529 9.659 -19.341 1.00 65.94 130 LYS A CA 1
ATOM 1072 C C . LYS A 1 130 ? -8.530 8.836 -18.053 1.00 65.94 130 LYS A C 1
ATOM 1074 O O . LYS A 1 130 ? -8.718 7.621 -18.105 1.00 65.94 130 LYS A O 1
ATOM 1079 N N . LEU A 1 131 ? -8.343 9.485 -16.904 1.00 69.19 131 LEU A N 1
ATOM 1080 C CA . LEU A 1 131 ? -8.387 8.831 -15.601 1.00 69.19 131 LEU A CA 1
ATOM 1081 C C . LEU A 1 131 ? -9.780 8.248 -15.324 1.00 69.19 131 LEU A C 1
ATOM 1083 O O . LEU A 1 131 ? -9.883 7.064 -15.004 1.00 69.19 131 LEU A O 1
ATOM 1087 N N . ILE A 1 132 ? -10.842 9.035 -15.512 1.00 67.31 132 ILE A N 1
ATOM 1088 C CA . ILE A 1 132 ? -12.227 8.589 -15.303 1.00 67.31 132 ILE A CA 1
ATOM 1089 C C . ILE A 1 132 ? -12.602 7.466 -16.279 1.00 67.31 132 ILE A C 1
ATOM 1091 O O . ILE A 1 132 ? -13.152 6.451 -15.857 1.00 67.31 132 ILE A O 1
ATOM 1095 N N . ASP A 1 133 ? -12.255 7.588 -17.560 1.00 66.12 133 ASP A N 1
ATOM 1096 C CA . ASP A 1 133 ? -12.502 6.543 -18.558 1.00 66.12 133 ASP A CA 1
ATOM 1097 C C . ASP A 1 133 ? -11.777 5.244 -18.192 1.00 66.12 133 ASP A C 1
ATOM 1099 O O . ASP A 1 133 ? -12.357 4.158 -18.278 1.00 66.12 133 ASP A O 1
ATOM 1103 N N . SER A 1 134 ? -10.533 5.340 -17.707 1.00 66.69 134 SER A N 1
ATOM 1104 C CA . SER A 1 134 ? -9.779 4.174 -17.241 1.00 66.69 134 SER A CA 1
ATOM 1105 C C . SER A 1 134 ? -10.453 3.483 -16.051 1.00 66.69 134 SER A C 1
ATOM 1107 O O . SER A 1 134 ? -10.498 2.254 -16.009 1.00 66.69 134 SER A O 1
ATOM 1109 N N . LEU A 1 135 ? -11.029 4.250 -15.120 1.00 66.31 135 LEU A N 1
ATOM 1110 C CA . LEU A 1 135 ? -11.740 3.719 -13.956 1.00 66.31 135 LEU A CA 1
ATOM 1111 C C . LEU A 1 135 ? -13.084 3.102 -14.345 1.00 66.31 135 LEU A C 1
ATOM 1113 O O . LEU A 1 135 ? -13.390 1.997 -13.909 1.00 66.31 135 LEU A O 1
ATOM 1117 N N . ASN A 1 136 ? -13.832 3.743 -15.243 1.00 63.41 136 ASN A N 1
ATOM 1118 C CA . ASN A 1 136 ? -15.083 3.213 -15.791 1.00 63.41 136 ASN A CA 1
ATOM 1119 C C . ASN A 1 136 ? -14.869 1.901 -16.560 1.00 63.41 136 ASN A C 1
ATOM 1121 O O . ASN A 1 136 ? -15.682 0.975 -16.486 1.00 63.41 136 ASN A O 1
ATOM 1125 N N . HIS A 1 137 ? -13.774 1.799 -17.317 1.00 60.16 137 HIS A N 1
ATOM 1126 C CA . HIS A 1 137 ? -13.408 0.562 -18.003 1.00 60.16 137 HIS A CA 1
ATOM 1127 C C . HIS A 1 137 ? -12.980 -0.551 -17.036 1.00 60.16 137 HIS A C 1
ATOM 1129 O O . HIS A 1 137 ? -13.225 -1.720 -17.344 1.00 60.16 137 HIS A O 1
ATOM 1135 N N . ARG A 1 138 ? -12.384 -0.208 -15.883 1.00 61.56 138 ARG A N 1
ATOM 1136 C CA . ARG A 1 138 ? -12.048 -1.164 -14.812 1.00 61.56 138 ARG A CA 1
ATOM 1137 C C . ARG A 1 138 ? -13.299 -1.655 -14.085 1.00 61.56 138 ARG A C 1
ATOM 1139 O O . ARG A 1 138 ? -13.516 -2.861 -14.065 1.00 61.56 138 ARG A O 1
ATOM 1146 N N . ALA A 1 139 ? -14.181 -0.752 -13.650 1.00 57.00 139 ALA A N 1
ATOM 1147 C CA . ALA A 1 139 ? -15.434 -1.093 -12.966 1.00 57.00 139 ALA A CA 1
ATOM 1148 C C . ALA A 1 139 ? -16.316 -2.070 -13.772 1.00 57.00 139 ALA A C 1
ATOM 1150 O O . ALA A 1 139 ? -16.939 -2.962 -13.213 1.00 57.00 139 ALA A O 1
ATOM 1151 N N . LYS A 1 140 ? -16.313 -1.970 -15.112 1.00 51.81 140 LYS A N 1
ATOM 1152 C CA . LYS A 1 140 ? -17.048 -2.900 -15.995 1.00 51.81 140 LYS A CA 1
ATOM 1153 C C . LYS A 1 140 ? -16.406 -4.282 -16.159 1.00 51.81 140 LYS A C 1
ATOM 1155 O O . LYS A 1 140 ? -17.084 -5.201 -16.616 1.00 51.81 140 LYS A O 1
ATOM 1160 N N . ARG A 1 141 ? -15.104 -4.420 -15.894 1.00 49.25 141 ARG A N 1
ATOM 1161 C CA . ARG A 1 141 ? -14.366 -5.696 -15.980 1.00 49.25 141 ARG A CA 1
ATOM 1162 C C . ARG A 1 141 ? -14.257 -6.386 -14.629 1.00 49.25 141 ARG A C 1
ATOM 1164 O O . ARG A 1 141 ? -14.205 -7.614 -14.590 1.00 49.25 141 ARG A O 1
ATOM 1171 N N . ASP A 1 142 ? -14.249 -5.610 -13.556 1.00 48.09 142 ASP A N 1
ATOM 1172 C CA . ASP A 1 142 ? -14.263 -6.123 -12.201 1.00 48.09 142 ASP A CA 1
ATOM 1173 C C . ASP A 1 142 ? -15.659 -6.674 -11.910 1.00 48.09 142 ASP A C 1
ATOM 1175 O O . ASP A 1 142 ? -16.608 -5.961 -11.597 1.00 48.09 142 ASP A O 1
ATOM 1179 N N . THR A 1 143 ? -15.802 -7.992 -12.044 1.00 39.41 143 THR A N 1
ATOM 1180 C CA . THR A 1 143 ? -16.925 -8.674 -11.398 1.00 39.41 143 THR A CA 1
ATOM 1181 C C . THR A 1 143 ? -16.759 -8.412 -9.905 1.00 39.41 143 THR A C 1
ATOM 1183 O O . THR A 1 143 ? -15.626 -8.557 -9.430 1.00 39.41 143 THR A O 1
ATOM 1186 N N . PRO A 1 144 ? -17.808 -8.035 -9.152 1.00 37.25 144 PRO A N 1
ATOM 1187 C CA . PRO A 1 144 ? -17.688 -7.964 -7.711 1.00 37.25 144 PRO A CA 1
ATOM 1188 C C . PRO A 1 144 ? -17.206 -9.339 -7.259 1.00 37.25 144 PRO A C 1
ATOM 1190 O O . PRO A 1 144 ? -17.957 -10.316 -7.315 1.00 37.25 144 PRO A O 1
ATOM 1193 N N . LEU A 1 145 ? -15.945 -9.440 -6.830 1.00 37.38 145 LEU A N 1
ATOM 1194 C CA . LEU A 1 145 ? -15.662 -10.413 -5.800 1.00 37.38 145 LEU A CA 1
ATOM 1195 C C . LEU A 1 145 ? -16.581 -9.957 -4.677 1.00 37.38 145 LEU A C 1
ATOM 1197 O O . LEU A 1 145 ? -16.357 -8.900 -4.088 1.00 37.38 145 LEU A O 1
ATOM 1201 N N . LYS A 1 146 ? -17.662 -10.713 -4.442 1.00 34.25 146 LYS A N 1
ATOM 1202 C CA . LYS A 1 146 ? -18.251 -10.749 -3.107 1.00 34.25 146 LYS A CA 1
ATOM 1203 C C . LYS A 1 146 ? -17.055 -10.851 -2.177 1.00 34.25 146 LYS A C 1
ATOM 1205 O O . LYS A 1 146 ? -16.246 -11.758 -2.387 1.00 34.25 146 LYS A O 1
ATOM 1210 N N . SER A 1 147 ? -16.906 -9.849 -1.315 1.00 33.19 147 SER A N 1
ATOM 1211 C CA . SER A 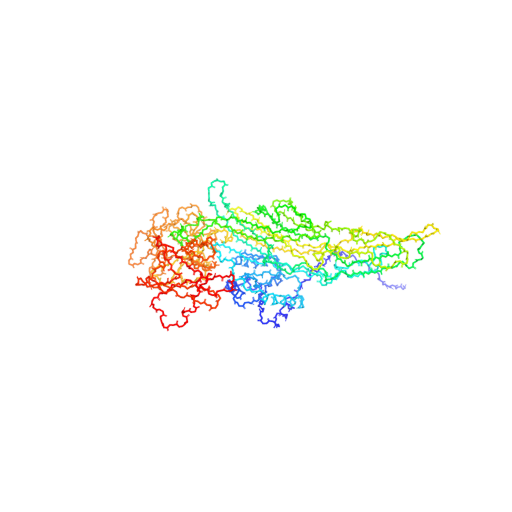1 147 ? -15.856 -9.740 -0.308 1.00 33.19 147 SER A CA 1
ATOM 1212 C C . SER A 1 147 ? -15.399 -11.139 0.079 1.00 33.19 147 SER A C 1
ATOM 1214 O O . SER A 1 147 ? -16.183 -11.949 0.574 1.00 33.19 147 SER A O 1
ATOM 1216 N N . ALA A 1 148 ? -14.161 -11.472 -0.288 1.00 30.48 148 ALA A N 1
ATOM 1217 C CA . ALA A 1 148 ? -13.557 -12.731 0.097 1.00 30.48 148 ALA A CA 1
ATOM 1218 C C . ALA A 1 148 ? -13.554 -12.749 1.626 1.00 30.48 148 ALA A C 1
ATOM 1220 O O . ALA A 1 148 ? -12.744 -12.056 2.232 1.00 30.48 148 ALA A O 1
ATOM 1221 N N . ASN A 1 149 ? -14.512 -13.478 2.202 1.00 36.16 149 ASN A N 1
ATOM 1222 C CA . ASN A 1 149 ? -14.846 -13.514 3.619 1.00 36.16 149 ASN A CA 1
ATOM 1223 C C . ASN A 1 149 ? -15.007 -12.111 4.217 1.00 36.16 149 ASN A C 1
ATOM 1225 O O . ASN A 1 149 ? -14.032 -11.489 4.635 1.00 36.16 149 ASN A O 1
ATOM 1229 N N . GLU A 1 150 ? -16.248 -11.629 4.309 1.00 39.81 150 GLU A N 1
ATOM 1230 C CA . GLU A 1 150 ? -16.587 -10.624 5.319 1.00 39.81 150 GLU A CA 1
ATOM 1231 C C . GLU A 1 150 ? -15.944 -11.094 6.632 1.00 39.81 150 GLU A C 1
ATOM 1233 O O . GLU A 1 150 ? -16.149 -12.219 7.092 1.00 39.81 150 GLU A O 1
ATOM 1238 N N . THR A 1 151 ? -14.989 -10.317 7.128 1.00 45.53 151 THR A N 1
ATOM 1239 C CA . THR A 1 151 ? -14.103 -10.751 8.202 1.00 45.53 151 THR A CA 1
ATOM 1240 C C . THR A 1 151 ? -14.781 -10.489 9.530 1.00 45.53 151 THR A C 1
ATOM 1242 O O . THR A 1 151 ? -15.194 -9.368 9.803 1.00 45.53 151 THR A O 1
ATOM 1245 N N . THR A 1 152 ? -14.765 -11.474 10.422 1.00 53.28 152 THR A N 1
ATOM 1246 C CA . THR A 1 152 ? -15.166 -11.376 11.836 1.00 53.28 152 THR A CA 1
ATOM 1247 C C . THR A 1 152 ? -14.318 -10.394 12.673 1.00 53.28 152 THR A C 1
ATOM 1249 O O . THR A 1 152 ? -14.401 -10.401 13.904 1.00 53.28 152 THR A O 1
ATOM 1252 N N . ILE A 1 153 ? -13.498 -9.554 12.034 1.00 65.31 153 ILE A N 1
ATOM 1253 C CA . ILE A 1 153 ? -12.402 -8.778 12.618 1.00 65.31 153 ILE A CA 1
ATOM 1254 C C . ILE A 1 153 ? -12.592 -7.306 12.260 1.00 65.31 153 ILE A C 1
ATOM 1256 O O . ILE A 1 153 ? -12.733 -6.993 11.076 1.00 65.31 153 ILE A O 1
ATOM 1260 N N . PRO A 1 154 ? -12.534 -6.393 13.245 1.00 71.56 154 PRO A N 1
ATOM 1261 C CA . PRO A 1 154 ? -12.477 -4.962 12.981 1.00 71.56 154 PRO A CA 1
ATOM 1262 C C . PRO A 1 154 ? -11.222 -4.613 12.172 1.00 71.56 154 PRO A C 1
ATOM 1264 O O . PRO A 1 154 ? -10.106 -4.620 12.696 1.00 71.56 154 PRO A O 1
ATOM 1267 N N . GLN A 1 155 ? -11.412 -4.302 10.892 1.00 80.75 155 GLN A N 1
ATOM 1268 C CA . GLN A 1 155 ? -10.353 -3.860 9.990 1.00 80.75 155 GLN A CA 1
ATOM 1269 C C . GLN A 1 155 ? -10.811 -2.654 9.169 1.00 80.75 155 GLN A C 1
ATOM 1271 O O . GLN A 1 155 ? -11.996 -2.477 8.880 1.00 80.75 155 GLN A O 1
ATOM 1276 N N . LEU A 1 156 ? -9.846 -1.832 8.770 1.00 82.12 156 LEU A N 1
ATOM 1277 C CA . LEU A 1 156 ? -10.033 -0.752 7.813 1.00 82.12 156 LEU A CA 1
ATOM 1278 C C . LEU A 1 156 ? -9.189 -1.074 6.582 1.00 82.12 156 LEU A C 1
ATOM 1280 O O . LEU A 1 156 ? -7.961 -0.976 6.622 1.00 82.12 156 LEU A O 1
ATOM 1284 N N . SER A 1 157 ? -9.855 -1.473 5.502 1.00 86.56 157 SER A N 1
ATOM 1285 C CA . SER A 1 157 ? -9.237 -1.756 4.209 1.00 86.56 157 SER A CA 1
ATOM 1286 C C . SER A 1 157 ? -9.527 -0.651 3.200 1.00 86.56 157 SER A C 1
ATOM 1288 O O . SER A 1 157 ? -10.611 -0.064 3.166 1.00 86.56 157 SER A O 1
ATOM 1290 N N . PHE A 1 158 ? -8.534 -0.354 2.371 1.00 87.00 158 PHE A N 1
ATOM 1291 C CA . PHE A 1 158 ? -8.684 0.522 1.219 1.00 87.00 158 PHE A CA 1
ATOM 1292 C C . PHE A 1 158 ? -7.612 0.234 0.172 1.00 87.00 158 PHE A C 1
ATOM 1294 O O . PHE A 1 158 ? -6.620 -0.449 0.429 1.00 87.00 158 PHE A O 1
ATOM 1301 N N . TYR A 1 159 ? -7.797 0.800 -1.013 1.00 89.88 159 TYR A N 1
ATOM 1302 C CA . TYR A 1 159 ? -6.836 0.745 -2.098 1.00 89.88 159 TYR A CA 1
ATOM 1303 C C . TYR A 1 159 ? -6.231 2.120 -2.375 1.00 89.88 159 TYR A C 1
ATOM 1305 O O . TYR A 1 159 ? -6.900 3.148 -2.261 1.00 89.88 159 TYR A O 1
ATOM 1313 N N . LEU A 1 160 ? -4.965 2.142 -2.781 1.00 91.06 160 LEU A N 1
ATOM 1314 C CA . LEU A 1 160 ? -4.232 3.341 -3.172 1.00 91.06 160 LEU A CA 1
ATOM 1315 C C . LEU A 1 160 ? -3.730 3.191 -4.609 1.00 91.06 160 LEU A C 1
ATOM 1317 O O . LEU A 1 160 ? -2.894 2.333 -4.896 1.00 91.06 160 LEU A O 1
ATOM 1321 N N . ALA A 1 161 ? -4.231 4.034 -5.510 1.00 90.50 161 ALA A N 1
ATOM 1322 C CA . ALA A 1 161 ? -3.791 4.065 -6.897 1.00 90.50 161 ALA A CA 1
ATOM 1323 C C . ALA A 1 161 ? -2.503 4.879 -7.060 1.00 90.50 161 ALA A C 1
ATOM 1325 O O . ALA A 1 161 ? -2.377 6.002 -6.567 1.00 90.50 161 ALA A O 1
ATOM 1326 N N . VAL A 1 162 ? -1.578 4.336 -7.844 1.00 89.88 162 VAL A N 1
ATOM 1327 C CA . VAL A 1 162 ? -0.339 4.988 -8.263 1.00 89.88 162 VAL A CA 1
ATOM 1328 C C . VAL A 1 162 ? -0.333 5.047 -9.778 1.00 89.88 162 VAL A C 1
ATOM 1330 O O . VAL A 1 162 ? 0.023 4.079 -10.444 1.00 89.88 162 VAL A O 1
ATOM 1333 N N . ASN A 1 163 ? -0.749 6.195 -10.312 1.00 87.69 163 ASN A N 1
ATOM 1334 C CA . ASN A 1 163 ? -0.784 6.451 -11.747 1.00 87.69 163 ASN A CA 1
ATOM 1335 C C . ASN A 1 163 ? 0.206 7.570 -12.094 1.00 87.69 163 ASN A C 1
ATOM 1337 O O . ASN A 1 163 ? 0.170 8.648 -11.493 1.00 87.69 163 ASN A O 1
ATOM 1341 N N . ARG A 1 164 ? 1.090 7.320 -13.061 1.00 88.31 164 ARG A N 1
ATOM 1342 C CA . ARG A 1 164 ? 2.025 8.310 -13.603 1.00 88.31 164 ARG A CA 1
ATOM 1343 C C . ARG A 1 164 ? 2.321 8.004 -15.074 1.00 88.31 164 ARG A C 1
ATOM 1345 O O . ARG A 1 164 ? 3.077 7.071 -15.353 1.00 88.31 164 ARG A O 1
ATOM 1352 N N . PRO A 1 165 ? 1.780 8.795 -16.012 1.00 89.56 165 PRO A N 1
ATOM 1353 C CA . PRO A 1 165 ? 2.282 8.825 -17.379 1.00 89.56 165 PRO A CA 1
ATOM 1354 C C . PRO A 1 165 ? 3.765 9.217 -17.388 1.00 89.56 165 PRO A C 1
ATOM 1356 O O . PRO A 1 165 ? 4.192 10.094 -16.630 1.00 89.56 165 PRO A O 1
ATOM 1359 N N . ILE A 1 166 ? 4.560 8.561 -18.225 1.00 91.81 166 ILE A N 1
ATOM 1360 C CA . ILE A 1 166 ? 5.957 8.925 -18.462 1.00 91.81 166 ILE A CA 1
ATOM 1361 C C . ILE A 1 166 ? 5.971 9.784 -19.727 1.00 91.81 166 ILE A C 1
ATOM 1363 O O . ILE A 1 166 ? 5.401 9.425 -20.754 1.00 91.81 166 ILE A O 1
ATOM 1367 N N . THR A 1 167 ? 6.559 10.970 -19.646 1.00 91.75 167 THR A N 1
ATOM 1368 C CA . THR A 1 167 ? 6.529 11.915 -20.768 1.00 91.75 167 THR A CA 1
ATOM 1369 C C . THR A 1 167 ? 7.481 11.482 -21.882 1.00 91.75 167 THR A C 1
ATOM 1371 O O . THR A 1 167 ? 8.518 10.866 -21.629 1.00 91.75 167 THR A O 1
ATOM 1374 N N . GLU A 1 168 ? 7.199 11.887 -23.125 1.00 93.31 168 GLU A N 1
ATOM 1375 C CA . GLU A 1 168 ? 8.109 11.653 -24.259 1.00 93.31 168 GLU A CA 1
ATOM 1376 C C . GLU A 1 168 ? 9.530 12.146 -23.964 1.00 93.31 168 GLU A C 1
ATOM 1378 O O . GLU A 1 168 ? 10.505 11.476 -24.295 1.00 93.31 168 GLU A O 1
ATOM 1383 N N . LYS A 1 169 ? 9.654 13.292 -23.280 1.00 94.06 169 LYS A N 1
ATOM 1384 C CA . LYS A 1 169 ? 10.940 13.869 -22.874 1.00 94.06 169 LYS A CA 1
ATOM 1385 C C . LYS A 1 169 ? 11.711 12.954 -21.922 1.00 94.06 169 LYS A C 1
ATOM 1387 O O . LYS A 1 169 ? 12.917 12.808 -22.078 1.00 94.06 169 LYS A O 1
ATOM 1392 N N . GLU A 1 170 ? 11.035 12.341 -20.952 1.00 95.12 170 GLU A N 1
ATOM 1393 C CA . GLU A 1 170 ? 11.651 11.379 -20.026 1.00 95.12 170 GLU A CA 1
ATOM 1394 C C . GLU A 1 170 ? 12.082 10.085 -20.732 1.00 95.12 170 GLU A C 1
ATOM 1396 O O . GLU A 1 170 ? 13.008 9.417 -20.281 1.00 95.12 170 GLU A O 1
ATOM 1401 N N . CYS A 1 171 ? 11.460 9.764 -21.865 1.00 96.31 171 CYS A N 1
ATOM 1402 C CA . CYS A 1 171 ? 11.818 8.637 -22.724 1.00 96.31 171 CYS A CA 1
ATOM 1403 C C . CYS A 1 171 ? 12.653 9.031 -23.957 1.00 96.31 171 CYS A C 1
ATOM 1405 O O . CYS A 1 171 ? 12.821 8.223 -24.875 1.00 96.31 171 CYS A O 1
ATOM 1407 N N . THR A 1 172 ? 13.180 10.258 -24.011 1.00 96.12 172 THR A N 1
ATOM 1408 C CA . THR A 1 172 ? 13.985 10.737 -25.138 1.00 96.12 172 THR A CA 1
ATOM 1409 C C . THR A 1 172 ? 15.467 10.527 -24.865 1.00 96.12 172 THR A C 1
ATOM 1411 O O . THR A 1 172 ? 16.019 11.039 -23.894 1.00 96.12 172 THR A O 1
ATOM 1414 N N . PHE A 1 173 ? 16.132 9.812 -25.771 1.00 94.81 173 PHE A N 1
ATOM 1415 C CA . PHE A 1 173 ? 17.573 9.578 -25.720 1.00 94.81 173 PHE A CA 1
ATOM 1416 C C . PHE A 1 173 ? 18.205 9.842 -27.087 1.00 94.81 173 PHE A C 1
ATOM 1418 O O . PHE A 1 173 ? 17.527 10.083 -28.090 1.00 94.81 173 PHE A O 1
ATOM 1425 N N . ARG A 1 174 ? 19.537 9.795 -27.147 1.00 93.06 174 ARG A N 1
ATOM 1426 C CA . ARG A 1 174 ? 20.270 10.017 -28.397 1.00 93.06 174 ARG A CA 1
ATOM 1427 C C . ARG A 1 174 ? 20.067 8.869 -29.372 1.00 93.06 174 ARG A C 1
ATOM 1429 O O . ARG A 1 174 ? 20.145 7.709 -28.997 1.00 93.06 174 ARG A O 1
ATOM 1436 N N . ILE A 1 175 ? 19.915 9.174 -30.658 1.00 92.38 175 ILE A N 1
ATOM 1437 C CA . ILE A 1 175 ? 19.765 8.124 -31.681 1.00 92.38 175 ILE A CA 1
ATOM 1438 C C . ILE A 1 175 ? 21.059 7.313 -31.823 1.00 92.38 175 ILE A C 1
ATOM 1440 O O . ILE A 1 175 ? 21.009 6.121 -32.124 1.00 92.38 175 ILE A O 1
ATOM 1444 N N . SER A 1 176 ? 22.216 7.941 -31.599 1.00 91.62 176 SER A N 1
ATOM 1445 C CA . SER A 1 176 ? 23.512 7.269 -31.646 1.00 91.62 176 SER A CA 1
ATOM 1446 C C . SER A 1 176 ? 24.396 7.630 -30.460 1.00 91.62 176 SER A C 1
ATOM 1448 O O . SER A 1 176 ? 24.696 8.805 -30.235 1.00 91.62 176 SER A O 1
ATOM 1450 N N . ASN A 1 177 ? 24.888 6.609 -29.757 1.00 90.06 177 ASN A N 1
ATOM 1451 C CA . ASN A 1 177 ? 25.884 6.769 -28.698 1.00 90.06 177 ASN A CA 1
ATOM 1452 C C . ASN A 1 177 ? 27.300 7.016 -29.255 1.00 90.06 177 ASN A C 1
ATOM 1454 O O . ASN A 1 177 ? 28.079 7.728 -28.632 1.00 90.06 177 ASN A O 1
ATOM 1458 N N . LEU A 1 178 ? 27.626 6.481 -30.438 1.00 90.44 178 LEU A N 1
ATOM 1459 C CA . LEU A 1 178 ? 28.954 6.611 -31.053 1.00 90.44 178 LEU A CA 1
ATOM 1460 C C . LEU A 1 178 ? 29.225 7.999 -31.644 1.00 90.44 178 LEU A C 1
ATOM 1462 O O . LEU A 1 178 ? 30.353 8.484 -31.580 1.00 90.44 178 LEU A O 1
ATOM 1466 N N . TRP A 1 179 ? 28.210 8.637 -32.232 1.00 88.62 179 TRP A N 1
ATOM 1467 C CA . TRP A 1 179 ? 28.372 9.930 -32.915 1.00 88.62 179 TRP A CA 1
ATOM 1468 C C . TRP A 1 179 ? 27.575 11.070 -32.282 1.00 88.62 179 TRP A C 1
ATOM 1470 O O . TRP A 1 179 ? 27.575 12.172 -32.825 1.00 88.62 179 TRP A O 1
ATOM 1480 N N . LEU A 1 180 ? 26.899 10.813 -31.156 1.00 78.88 180 LEU A N 1
ATOM 1481 C CA . LEU A 1 180 ? 26.097 11.792 -30.409 1.00 78.88 180 LEU A CA 1
ATOM 1482 C C . LEU A 1 180 ? 25.123 12.573 -31.313 1.00 78.88 180 LEU A C 1
ATOM 1484 O O . LEU A 1 180 ? 24.939 13.780 -31.159 1.00 78.88 180 LEU A O 1
ATOM 1488 N N . LYS A 1 181 ? 24.531 11.882 -32.293 1.00 78.56 181 LYS A N 1
ATOM 1489 C CA . LYS A 1 181 ? 23.656 12.472 -33.311 1.00 78.56 181 LYS A CA 1
ATOM 1490 C C . LYS A 1 181 ? 22.191 12.297 -32.942 1.00 78.56 181 LYS A C 1
ATOM 1492 O O . LYS A 1 181 ? 21.755 11.160 -32.777 1.00 78.56 181 LYS A O 1
ATOM 1497 N N . GLY A 1 182 ? 21.457 13.412 -32.956 1.00 87.19 182 GLY A N 1
ATOM 1498 C CA . GLY A 1 182 ? 19.997 13.460 -32.861 1.00 87.19 182 GLY A CA 1
ATOM 1499 C C . GLY A 1 182 ? 19.433 12.858 -31.576 1.00 87.19 182 GLY A C 1
ATOM 1500 O O . GLY A 1 182 ? 20.144 12.242 -30.785 1.00 87.19 182 GLY A O 1
ATOM 1501 N N . GLU A 1 183 ? 18.130 13.012 -31.393 1.00 93.75 183 GLU A N 1
ATOM 1502 C CA . GLU A 1 183 ? 17.376 12.404 -30.301 1.00 93.75 183 GLU A CA 1
ATOM 1503 C C . GLU A 1 183 ? 16.072 11.827 -30.856 1.00 93.75 183 GLU A C 1
ATOM 1505 O O . GLU A 1 183 ? 15.558 12.307 -31.870 1.00 93.75 183 GLU A O 1
ATOM 1510 N N . ARG A 1 184 ? 15.577 10.762 -30.228 1.00 94.56 184 ARG A N 1
ATOM 1511 C CA . ARG A 1 184 ? 14.259 10.182 -30.507 1.00 94.56 184 ARG A CA 1
ATOM 1512 C C . ARG A 1 184 ? 13.633 9.703 -29.207 1.00 94.56 184 ARG A C 1
ATOM 1514 O O . ARG A 1 184 ? 14.352 9.476 -28.237 1.00 94.56 184 ARG A O 1
ATOM 1521 N N . VAL A 1 185 ? 12.321 9.511 -29.216 1.00 96.50 185 VAL A N 1
ATOM 1522 C CA . VAL A 1 185 ? 11.608 8.824 -28.136 1.00 96.50 185 VAL A CA 1
ATOM 1523 C C . VAL A 1 185 ? 11.845 7.315 -28.289 1.00 96.50 185 VAL A C 1
ATOM 1525 O O . VAL A 1 185 ? 11.790 6.788 -29.402 1.00 96.50 185 VAL A O 1
ATOM 1528 N N . PHE A 1 186 ? 12.190 6.643 -27.191 1.00 97.19 186 PHE A N 1
ATOM 1529 C CA . PHE A 1 186 ? 12.526 5.208 -27.129 1.00 97.19 186 PHE A CA 1
ATOM 1530 C C . PHE A 1 186 ? 11.420 4.351 -26.494 1.00 97.19 186 PHE A C 1
ATOM 1532 O O . PHE A 1 186 ? 11.619 3.157 -26.272 1.00 97.19 186 PHE A O 1
ATOM 1539 N N . CYS A 1 187 ? 10.299 4.975 -26.159 1.00 97.38 187 CYS A N 1
ATOM 1540 C CA . CYS A 1 187 ? 9.149 4.373 -25.507 1.00 97.38 187 CYS A CA 1
ATOM 1541 C C . CYS A 1 187 ? 7.884 4.730 -26.291 1.00 97.38 187 CYS A C 1
ATOM 1543 O O . CYS A 1 187 ? 7.847 5.792 -26.919 1.00 97.38 187 CYS A O 1
ATOM 1545 N N . ASP A 1 188 ? 6.850 3.909 -26.177 1.00 94.81 188 ASP A N 1
ATOM 1546 C CA . ASP A 1 188 ? 5.525 4.145 -26.743 1.00 94.81 188 ASP A CA 1
ATOM 1547 C C . ASP A 1 188 ? 4.484 4.039 -25.624 1.00 94.81 188 ASP A C 1
ATOM 1549 O O . ASP A 1 188 ? 4.500 3.085 -24.854 1.00 94.81 188 ASP A O 1
ATOM 1553 N N . GLU A 1 189 ? 3.671 5.083 -25.458 1.00 91.56 189 GLU A N 1
ATOM 1554 C CA . GLU A 1 189 ? 2.702 5.252 -24.356 1.00 91.56 189 GLU A CA 1
ATOM 1555 C C . GLU A 1 189 ? 3.174 4.798 -22.940 1.00 91.56 189 GLU A C 1
ATOM 1557 O O . GLU A 1 189 ? 2.418 4.156 -22.192 1.00 91.56 189 GLU A O 1
ATOM 1562 N N . PRO A 1 190 ? 4.405 5.145 -22.502 1.00 94.75 190 PRO A N 1
ATOM 1563 C CA . PRO A 1 190 ? 4.968 4.620 -21.262 1.00 94.75 190 PRO A CA 1
ATOM 1564 C C . PRO A 1 190 ? 4.210 5.125 -20.023 1.00 94.75 190 PRO A C 1
ATOM 1566 O O . PRO A 1 190 ? 3.900 6.314 -19.891 1.00 94.75 190 PRO A O 1
ATOM 1569 N N . ASN A 1 191 ? 3.914 4.231 -19.078 1.00 93.31 191 ASN A N 1
ATOM 1570 C CA . ASN A 1 191 ? 3.158 4.569 -17.872 1.00 93.31 191 ASN A CA 1
ATOM 1571 C C . ASN A 1 191 ? 3.449 3.638 -16.685 1.00 93.31 191 ASN A C 1
ATOM 1573 O O . ASN A 1 191 ? 3.822 2.478 -16.847 1.00 93.31 191 ASN A O 1
ATOM 1577 N N . ILE A 1 192 ? 3.230 4.163 -15.479 1.00 93.06 192 ILE A N 1
ATOM 1578 C CA . ILE A 1 192 ? 3.168 3.411 -14.221 1.00 93.06 192 ILE A CA 1
ATOM 1579 C C . ILE A 1 192 ? 1.714 3.453 -13.750 1.00 93.06 192 ILE A C 1
ATOM 1581 O O . ILE A 1 192 ? 1.194 4.545 -13.522 1.00 93.06 192 ILE A O 1
ATOM 1585 N N . SER A 1 193 ? 1.075 2.293 -13.596 1.00 91.62 193 SER A N 1
ATOM 1586 C CA . SER A 1 193 ? -0.324 2.164 -13.168 1.00 91.62 193 SER A CA 1
ATOM 1587 C C . SER A 1 193 ? -0.485 1.001 -12.184 1.00 91.62 193 SER A C 1
ATOM 1589 O O . SER A 1 193 ? -0.785 -0.128 -12.575 1.00 91.62 193 SER A O 1
ATOM 1591 N N . LEU A 1 194 ? -0.301 1.266 -10.892 1.00 92.88 194 LEU A N 1
ATOM 1592 C CA . LEU A 1 194 ? -0.368 0.263 -9.825 1.00 92.88 194 LEU A CA 1
ATOM 1593 C C . LEU A 1 194 ? -1.491 0.564 -8.836 1.00 92.88 194 LEU A C 1
ATOM 1595 O O . LEU A 1 194 ? -1.962 1.695 -8.726 1.00 92.88 194 LEU A O 1
ATOM 1599 N N . ILE A 1 195 ? -1.918 -0.467 -8.115 1.00 92.69 195 ILE A N 1
ATOM 1600 C CA . ILE A 1 195 ? -2.892 -0.359 -7.032 1.00 92.69 195 ILE A CA 1
ATOM 1601 C C . ILE A 1 195 ? -2.314 -1.128 -5.849 1.00 92.69 195 ILE A C 1
ATOM 1603 O O . ILE A 1 195 ? -1.947 -2.289 -5.995 1.00 92.69 195 ILE A O 1
ATOM 1607 N N . TYR A 1 196 ? -2.206 -0.467 -4.703 1.00 93.69 196 TYR A N 1
ATOM 1608 C CA . TYR A 1 196 ? -1.803 -1.083 -3.442 1.00 93.69 196 TYR A CA 1
ATOM 1609 C C . TYR A 1 196 ? -3.043 -1.332 -2.605 1.00 93.69 196 TYR A C 1
ATOM 1611 O O . TYR A 1 196 ? -3.867 -0.431 -2.462 1.00 93.69 196 TYR A O 1
ATOM 1619 N N . ARG A 1 197 ? -3.162 -2.518 -2.018 1.00 92.94 197 ARG A N 1
ATOM 1620 C CA . ARG A 1 197 ? -4.115 -2.772 -0.941 1.00 92.94 197 ARG A CA 1
ATOM 1621 C C . ARG A 1 197 ? -3.471 -2.375 0.379 1.00 92.94 197 ARG A C 1
ATOM 1623 O O . ARG A 1 197 ? -2.335 -2.764 0.644 1.00 92.94 197 ARG A O 1
ATOM 1630 N N . VAL A 1 198 ? -4.188 -1.617 1.197 1.00 92.44 198 VAL A N 1
ATOM 1631 C CA . VAL A 1 198 ? -3.777 -1.252 2.551 1.00 92.44 198 VAL A CA 1
ATOM 1632 C C . VAL A 1 198 ? -4.817 -1.773 3.530 1.00 92.44 198 VAL A C 1
ATOM 1634 O O . VAL A 1 198 ? -6.013 -1.564 3.336 1.00 92.44 198 VAL A O 1
ATOM 1637 N N . VAL A 1 199 ? -4.358 -2.451 4.577 1.00 90.38 199 VAL A N 1
ATOM 1638 C CA . VAL A 1 199 ? -5.196 -2.946 5.673 1.00 90.38 199 VAL A CA 1
ATOM 1639 C C . VAL A 1 199 ? -4.629 -2.437 6.992 1.00 90.38 199 VAL A C 1
ATOM 1641 O O . VAL A 1 199 ? -3.440 -2.608 7.274 1.00 90.38 199 VAL A O 1
ATOM 1644 N N . LEU A 1 200 ? -5.482 -1.790 7.783 1.00 89.94 200 LEU A N 1
ATOM 1645 C CA . LEU A 1 200 ? -5.197 -1.353 9.145 1.00 89.94 200 LEU A CA 1
ATOM 1646 C C . LEU A 1 200 ? -6.010 -2.216 10.107 1.00 89.94 200 LEU A C 1
ATOM 1648 O O . LEU A 1 200 ? -7.232 -2.302 9.981 1.00 89.94 200 LEU A O 1
ATOM 1652 N N . GLU A 1 201 ? -5.339 -2.842 11.066 1.00 88.94 201 GLU A N 1
ATOM 1653 C CA . GLU A 1 201 ? -5.974 -3.802 11.973 1.00 88.94 201 GLU A CA 1
ATOM 1654 C C . GLU A 1 201 ? -5.217 -3.927 13.303 1.00 88.94 201 GLU A C 1
ATOM 1656 O O . GLU A 1 201 ? -4.100 -3.420 13.479 1.00 88.94 201 GLU A O 1
ATOM 1661 N N . ARG A 1 202 ? -5.841 -4.600 14.274 1.00 89.12 202 ARG A N 1
ATOM 1662 C CA . ARG A 1 202 ? -5.262 -4.889 15.588 1.00 89.12 202 ARG A CA 1
ATOM 1663 C C . ARG A 1 202 ? -5.071 -6.389 15.762 1.00 89.12 202 ARG A C 1
ATOM 1665 O O . ARG A 1 202 ? -6.015 -7.154 15.622 1.00 89.12 202 ARG A O 1
ATOM 1672 N N . SER A 1 203 ? -3.871 -6.784 16.173 1.00 89.19 203 SER A N 1
ATOM 1673 C CA . SER A 1 203 ? -3.629 -8.099 16.755 1.00 89.19 203 SER A CA 1
ATOM 1674 C C . SER A 1 203 ? -3.748 -8.030 18.275 1.00 89.19 203 SER A C 1
ATOM 1676 O O . SER A 1 203 ? -3.135 -7.169 18.914 1.00 89.19 203 SER A O 1
ATOM 1678 N N . LEU A 1 204 ? -4.520 -8.943 18.854 1.00 86.44 204 LEU A N 1
ATOM 1679 C CA . LEU A 1 204 ? -4.594 -9.177 20.293 1.00 86.44 204 LEU A CA 1
ATOM 1680 C C . LEU A 1 204 ? -3.719 -10.386 20.678 1.00 86.44 204 LEU A C 1
ATOM 1682 O O . LEU A 1 204 ? -3.440 -11.240 19.830 1.00 86.44 204 LEU A O 1
ATOM 1686 N N . PRO A 1 205 ? -3.269 -10.494 21.939 1.00 83.81 205 PRO A N 1
ATOM 1687 C CA . PRO A 1 205 ? -2.487 -11.638 22.384 1.00 83.81 205 PRO A CA 1
ATOM 1688 C C . PRO A 1 205 ? -3.378 -12.869 22.584 1.00 83.81 205 PRO A C 1
ATOM 1690 O O . PRO A 1 205 ? -4.289 -12.848 23.407 1.00 83.81 205 PRO A O 1
ATOM 1693 N N . TYR A 1 206 ? -3.093 -13.952 21.862 1.00 80.69 206 TYR A N 1
ATOM 1694 C CA . TYR A 1 206 ? -3.838 -15.210 21.919 1.00 80.69 206 TYR A CA 1
ATOM 1695 C C . TYR A 1 206 ? -2.910 -16.419 21.791 1.00 80.69 206 TYR A C 1
ATOM 1697 O O . TYR A 1 206 ? -2.023 -16.430 20.940 1.00 80.69 206 TYR A O 1
ATOM 1705 N N . GLY A 1 207 ? -3.131 -17.451 22.609 1.00 75.44 207 GLY A N 1
ATOM 1706 C CA . GLY A 1 207 ? -2.373 -18.707 22.587 1.00 75.44 207 GLY A CA 1
ATOM 1707 C C . GLY A 1 207 ? -1.350 -18.863 23.719 1.00 75.44 207 GLY A C 1
ATOM 1708 O O . GLY A 1 207 ? -1.119 -17.966 24.529 1.00 75.44 207 GLY A O 1
ATOM 1709 N N . SER A 1 208 ? -0.728 -20.041 23.790 1.00 73.44 208 SER A N 1
ATOM 1710 C CA . SER A 1 208 ? 0.246 -20.405 24.828 1.00 73.44 208 SER A CA 1
ATOM 1711 C C . SER A 1 208 ? 1.604 -19.714 24.663 1.00 73.44 208 SER A C 1
ATOM 1713 O O . SER A 1 208 ? 2.008 -19.370 23.554 1.00 73.44 208 SER A O 1
ATOM 1715 N N . ALA A 1 209 ? 2.344 -19.562 25.768 1.00 66.31 209 ALA A N 1
ATOM 1716 C CA . ALA A 1 209 ? 3.671 -18.944 25.779 1.00 66.31 209 ALA A CA 1
ATOM 1717 C C . ALA A 1 209 ? 4.610 -19.566 24.721 1.00 66.31 209 ALA A C 1
ATOM 1719 O O . ALA A 1 209 ? 4.881 -20.765 24.754 1.00 66.31 209 ALA A O 1
ATOM 1720 N N . GLY A 1 210 ? 5.107 -18.740 23.794 1.00 63.47 210 GLY A N 1
ATOM 1721 C CA . GLY A 1 210 ? 5.976 -19.151 22.678 1.00 63.47 210 GLY A CA 1
ATOM 1722 C C . GLY A 1 210 ? 5.268 -19.308 21.324 1.00 63.47 210 GLY A C 1
ATOM 1723 O O . GLY A 1 210 ? 5.943 -19.354 20.301 1.00 63.47 210 GLY A O 1
ATOM 1724 N N . SER A 1 211 ? 3.934 -19.326 21.304 1.00 70.00 211 SER A N 1
ATOM 1725 C CA . SER A 1 211 ? 3.102 -19.317 20.091 1.00 70.00 211 SER A CA 1
ATOM 1726 C C . SER A 1 211 ? 2.011 -18.241 20.146 1.00 70.00 211 SER A C 1
ATOM 1728 O O . SER A 1 211 ? 1.019 -18.332 19.427 1.00 70.00 211 SER A O 1
ATOM 1730 N N . THR A 1 212 ? 2.160 -17.265 21.045 1.00 80.00 212 THR A N 1
ATOM 1731 C CA . THR A 1 212 ? 1.185 -16.196 21.251 1.00 80.00 212 THR A CA 1
ATOM 1732 C C . THR A 1 212 ? 1.225 -15.221 20.080 1.00 80.00 212 THR A C 1
ATOM 1734 O O . THR A 1 212 ? 2.302 -14.751 19.702 1.00 80.00 212 THR A O 1
ATOM 1737 N N . THR A 1 213 ? 0.065 -14.886 19.521 1.00 84.75 213 THR A N 1
ATOM 1738 C CA . THR A 1 213 ? -0.049 -13.772 18.570 1.00 84.75 213 THR A CA 1
ATOM 1739 C C . THR A 1 213 ? 0.402 -12.467 19.242 1.00 84.75 213 THR A C 1
ATOM 1741 O O . THR A 1 213 ? 0.227 -12.299 20.451 1.00 84.75 213 THR A O 1
ATOM 1744 N N . PRO A 1 214 ? 1.033 -11.534 18.513 1.00 85.62 214 PRO A N 1
ATOM 1745 C CA . PRO A 1 214 ? 1.525 -10.302 19.122 1.00 85.62 214 PRO A CA 1
ATOM 1746 C C . PRO A 1 214 ? 0.362 -9.392 19.545 1.00 85.62 214 PRO A C 1
ATOM 1748 O O . PRO A 1 214 ? -0.636 -9.302 18.839 1.00 85.62 214 PRO A O 1
ATOM 1751 N N . ASP A 1 215 ? 0.499 -8.675 20.662 1.00 89.38 215 ASP A N 1
ATOM 1752 C CA . ASP A 1 215 ? -0.394 -7.556 20.996 1.00 89.38 215 ASP A CA 1
ATOM 1753 C C . ASP A 1 215 ? 0.123 -6.283 20.314 1.00 89.38 215 ASP A C 1
ATOM 1755 O O . ASP A 1 215 ? 1.042 -5.636 20.826 1.00 89.38 215 ASP A O 1
ATOM 1759 N N . ALA A 1 216 ? -0.394 -5.956 19.127 1.00 92.56 216 ALA A N 1
ATOM 1760 C CA . ALA A 1 216 ? 0.197 -4.912 18.294 1.00 92.56 216 ALA A CA 1
ATOM 1761 C C . ALA A 1 216 ? -0.754 -4.325 17.243 1.00 92.56 216 ALA A C 1
ATOM 1763 O O . ALA A 1 216 ? -1.654 -5.002 16.746 1.00 92.56 216 ALA A O 1
ATOM 1764 N N . LYS A 1 217 ? -0.513 -3.065 16.869 1.00 94.25 217 LYS A N 1
ATOM 1765 C CA . LYS A 1 217 ? -1.215 -2.373 15.776 1.00 94.25 217 LYS A CA 1
ATOM 1766 C C . LYS A 1 217 ? -0.509 -2.675 14.456 1.00 94.25 217 LYS A C 1
ATOM 1768 O O . LYS A 1 217 ? 0.720 -2.623 14.411 1.00 94.25 217 LYS A O 1
ATOM 1773 N N . ILE A 1 218 ? -1.266 -2.989 13.409 1.00 94.62 218 ILE A N 1
ATOM 1774 C CA . ILE A 1 218 ? -0.736 -3.531 12.155 1.00 94.62 218 ILE A CA 1
ATOM 1775 C C . ILE A 1 218 ? -1.132 -2.645 10.974 1.00 94.62 218 ILE A C 1
ATOM 1777 O O . ILE A 1 218 ? -2.275 -2.197 10.875 1.00 94.62 218 ILE A O 1
ATOM 1781 N N . VAL A 1 219 ? -0.176 -2.411 10.075 1.00 95.62 219 VAL A N 1
ATOM 1782 C CA . VAL A 1 219 ? -0.396 -1.787 8.764 1.00 95.62 219 VAL A CA 1
ATOM 1783 C C . VAL A 1 219 ? 0.177 -2.719 7.707 1.00 95.62 219 VAL A C 1
ATOM 1785 O O . VAL A 1 219 ? 1.395 -2.869 7.609 1.00 95.62 219 VAL A O 1
ATOM 1788 N N . ARG A 1 220 ? -0.688 -3.355 6.921 1.00 94.50 220 ARG A N 1
ATOM 1789 C CA . ARG A 1 220 ? -0.301 -4.255 5.830 1.00 94.50 220 ARG A CA 1
ATOM 1790 C C . ARG A 1 220 ? -0.490 -3.550 4.494 1.00 94.50 220 ARG A C 1
ATOM 1792 O O . ARG A 1 220 ? -1.559 -3.006 4.237 1.00 94.50 220 ARG A O 1
ATOM 1799 N N . ILE A 1 221 ? 0.549 -3.544 3.666 1.00 95.44 221 ILE A N 1
ATOM 1800 C CA . ILE A 1 221 ? 0.562 -2.951 2.328 1.00 95.44 221 ILE A CA 1
ATOM 1801 C C . ILE A 1 221 ? 0.931 -4.048 1.334 1.00 95.44 221 ILE A C 1
ATOM 1803 O O . ILE A 1 221 ? 2.015 -4.624 1.424 1.00 95.44 221 ILE A O 1
ATOM 1807 N N . THR A 1 222 ? 0.058 -4.314 0.367 1.00 94.00 222 THR A N 1
ATOM 1808 C CA . THR A 1 222 ? 0.205 -5.466 -0.528 1.00 94.00 222 THR A CA 1
ATOM 1809 C C . THR A 1 222 ? -0.068 -5.095 -1.986 1.00 94.00 222 THR A C 1
ATOM 1811 O O . THR A 1 222 ? -0.954 -4.294 -2.288 1.00 94.00 222 THR A O 1
ATOM 1814 N N . ILE A 1 223 ? 0.678 -5.724 -2.895 1.00 92.62 223 ILE A N 1
ATOM 1815 C CA . ILE A 1 223 ? 0.254 -5.978 -4.276 1.00 92.62 223 ILE A CA 1
ATOM 1816 C C . ILE A 1 223 ? 0.242 -7.503 -4.450 1.00 92.62 223 ILE A C 1
ATOM 1818 O O . ILE A 1 223 ? 1.307 -8.115 -4.550 1.00 92.62 223 ILE A O 1
ATOM 1822 N N . ASP A 1 224 ? -0.942 -8.116 -4.431 1.00 84.88 224 ASP A N 1
ATOM 1823 C CA . ASP A 1 224 ? -1.123 -9.575 -4.514 1.00 84.88 224 ASP A CA 1
ATOM 1824 C C . ASP A 1 224 ? -1.661 -10.015 -5.884 1.00 84.88 224 ASP A C 1
ATOM 1826 O O . ASP A 1 224 ? -1.667 -9.241 -6.835 1.00 84.88 224 ASP A O 1
ATOM 1830 N N . ASP A 1 225 ? -2.044 -11.280 -6.054 1.00 79.06 225 ASP A N 1
ATOM 1831 C CA . ASP A 1 225 ? -2.610 -11.786 -7.313 1.00 79.06 225 ASP A CA 1
ATOM 1832 C C . ASP A 1 225 ? -3.972 -11.171 -7.681 1.00 79.06 225 ASP A C 1
ATOM 1834 O O . ASP A 1 225 ? -4.344 -11.157 -8.856 1.00 79.06 225 ASP A O 1
ATOM 1838 N N . GLU A 1 226 ? -4.675 -10.585 -6.716 1.00 73.06 226 GLU A N 1
ATOM 1839 C CA . GLU A 1 226 ? -6.002 -10.014 -6.896 1.00 73.06 226 GLU A CA 1
ATOM 1840 C C . GLU A 1 226 ? -5.966 -8.482 -7.005 1.00 73.06 226 GLU A C 1
ATOM 1842 O O . GLU A 1 226 ? -6.797 -7.907 -7.698 1.00 73.06 226 GLU A O 1
ATOM 1847 N N . SER A 1 227 ? -5.024 -7.784 -6.382 1.00 69.00 227 SER A N 1
ATOM 1848 C CA . SER A 1 227 ? -5.063 -6.328 -6.220 1.00 69.00 227 SER A CA 1
ATOM 1849 C C . SER A 1 227 ? -4.140 -5.557 -7.165 1.00 69.00 227 SER A C 1
ATOM 1851 O O . SER A 1 227 ? -3.603 -4.519 -6.782 1.00 69.00 227 SER A O 1
ATOM 1853 N N . THR A 1 228 ? -3.897 -6.037 -8.384 1.00 70.88 228 THR A N 1
ATOM 1854 C CA . THR A 1 228 ? -2.900 -5.406 -9.260 1.00 70.88 228 THR A CA 1
ATOM 1855 C C . THR A 1 228 ? -3.518 -4.457 -10.258 1.00 70.88 228 THR A C 1
ATOM 1857 O O . THR A 1 228 ? -4.316 -4.869 -11.097 1.00 70.88 228 THR A O 1
ATOM 1860 N N . GLY A 1 229 ? -3.094 -3.192 -10.216 1.00 78.88 229 GLY A N 1
ATOM 1861 C CA . GLY A 1 229 ? -3.307 -2.263 -11.327 1.00 78.88 229 GLY A CA 1
ATOM 1862 C C . GLY A 1 229 ? -2.752 -2.801 -12.657 1.00 78.88 229 GLY A C 1
ATOM 1863 O O . GLY A 1 229 ? -2.205 -3.900 -12.727 1.00 78.88 229 GLY A O 1
ATOM 1864 N N . SER A 1 230 ? -2.870 -2.016 -13.730 1.00 86.31 230 SER A N 1
ATOM 1865 C CA . SER A 1 230 ? -2.465 -2.449 -15.076 1.00 86.31 230 SER A CA 1
ATOM 1866 C C . SER A 1 230 ? -0.989 -2.860 -15.197 1.00 86.31 230 SER A C 1
ATOM 1868 O O . SER A 1 230 ? -0.683 -3.678 -16.062 1.00 86.31 230 SER A O 1
ATOM 1870 N N . GLY A 1 231 ? -0.108 -2.326 -14.343 1.00 92.88 231 GLY A N 1
ATOM 1871 C CA . GLY A 1 231 ? 1.331 -2.591 -14.332 1.00 92.88 231 GLY A CA 1
ATOM 1872 C C . GLY A 1 231 ? 2.172 -1.389 -14.767 1.00 92.88 231 GLY A C 1
ATOM 1873 O O . GLY A 1 231 ? 1.704 -0.248 -14.778 1.00 92.88 231 GLY A O 1
ATOM 1874 N N . ILE A 1 232 ? 3.438 -1.648 -15.085 1.00 96.12 232 ILE A N 1
ATOM 1875 C CA . ILE A 1 232 ? 4.384 -0.693 -15.667 1.00 96.12 232 ILE A CA 1
ATOM 1876 C C . ILE A 1 232 ? 4.610 -1.073 -17.131 1.00 96.12 232 ILE A C 1
ATOM 1878 O O . ILE A 1 232 ? 4.970 -2.212 -17.431 1.00 96.12 232 ILE A O 1
ATOM 1882 N N . HIS A 1 233 ? 4.422 -0.109 -18.025 1.00 97.44 233 HIS A N 1
ATOM 1883 C CA . HIS A 1 233 ? 4.551 -0.262 -19.472 1.00 97.44 233 HIS A CA 1
ATOM 1884 C C . HIS A 1 233 ? 5.554 0.754 -20.025 1.00 97.44 233 HIS A C 1
ATOM 1886 O O . HIS A 1 233 ? 5.573 1.907 -19.589 1.00 97.44 233 HIS A O 1
ATOM 1892 N N . LEU A 1 234 ? 6.365 0.333 -20.997 1.00 97.75 234 LEU A N 1
ATOM 1893 C CA . LEU A 1 234 ? 7.305 1.184 -21.730 1.00 97.75 234 LEU A CA 1
ATOM 1894 C C . LEU A 1 234 ? 7.090 1.153 -23.250 1.00 97.75 234 LEU A C 1
ATOM 1896 O O . LEU A 1 234 ? 7.302 2.176 -23.890 1.00 97.75 234 LEU A O 1
ATOM 1900 N N . ASN A 1 235 ? 6.761 -0.005 -23.828 1.00 97.88 235 ASN A N 1
ATOM 1901 C CA . ASN A 1 235 ? 6.553 -0.190 -25.267 1.00 97.88 235 ASN A CA 1
ATOM 1902 C C . ASN A 1 235 ? 5.634 -1.393 -25.518 1.00 97.88 235 ASN A C 1
ATOM 1904 O O . ASN A 1 235 ? 5.728 -2.380 -24.798 1.00 97.88 235 ASN A O 1
ATOM 1908 N N . ASP A 1 236 ? 4.856 -1.413 -26.599 1.00 96.00 236 ASP A N 1
ATOM 1909 C CA . ASP A 1 236 ? 4.152 -2.637 -27.029 1.00 96.00 236 ASP A CA 1
ATOM 1910 C C . ASP A 1 236 ? 5.093 -3.657 -27.686 1.00 96.00 236 ASP A C 1
ATOM 1912 O O . ASP A 1 236 ? 4.945 -4.869 -27.530 1.00 96.00 236 ASP A O 1
ATOM 1916 N N . ASN A 1 237 ? 6.071 -3.161 -28.446 1.00 96.44 237 ASN A N 1
ATOM 1917 C CA . ASN A 1 237 ? 7.080 -3.940 -29.156 1.00 96.44 237 ASN A CA 1
ATOM 1918 C C . ASN A 1 237 ? 8.389 -3.152 -29.220 1.00 96.44 237 ASN A C 1
ATOM 1920 O O . ASN A 1 237 ? 8.381 -1.928 -29.177 1.00 96.44 237 ASN A O 1
ATOM 1924 N N . LEU A 1 238 ? 9.512 -3.850 -29.392 1.00 97.06 238 LEU A N 1
ATOM 1925 C CA . LEU A 1 238 ? 10.816 -3.207 -29.546 1.00 97.06 238 LEU A CA 1
ATOM 1926 C C . LEU A 1 238 ? 11.193 -3.071 -31.022 1.00 97.06 238 LEU A C 1
ATOM 1928 O O . LEU A 1 238 ? 11.306 -4.063 -31.748 1.00 97.06 238 LEU A O 1
ATOM 1932 N N . SER A 1 239 ? 11.441 -1.838 -31.446 1.00 95.69 239 SER A N 1
ATOM 1933 C CA . SER A 1 239 ? 12.012 -1.481 -32.739 1.00 95.69 239 SER A CA 1
ATOM 1934 C C . SER A 1 239 ? 13.456 -0.995 -32.584 1.00 95.69 239 SER A C 1
ATOM 1936 O O . SER A 1 239 ? 14.030 -0.942 -31.492 1.00 95.69 239 SER A O 1
ATOM 1938 N N . TYR A 1 240 ? 14.093 -0.673 -33.706 1.00 95.50 240 TYR A N 1
ATOM 1939 C CA . TYR A 1 240 ? 15.449 -0.144 -33.727 1.00 95.50 240 TYR A CA 1
ATOM 1940 C C . TYR A 1 240 ? 15.638 0.888 -34.833 1.00 95.50 240 TYR A C 1
ATOM 1942 O O . TYR A 1 240 ? 14.992 0.856 -35.881 1.00 95.50 240 TYR A O 1
ATOM 1950 N N . PHE A 1 241 ? 16.611 1.771 -34.627 1.00 94.75 241 PHE A N 1
ATOM 1951 C CA . PHE A 1 241 ? 17.054 2.737 -35.616 1.00 94.75 241 PHE A CA 1
ATOM 1952 C C . PHE A 1 241 ? 18.524 2.508 -35.961 1.00 94.75 241 PHE A C 1
ATOM 1954 O O . PHE A 1 241 ? 19.371 2.372 -35.079 1.00 94.75 241 PHE A O 1
ATOM 1961 N N . LYS A 1 242 ? 18.844 2.475 -37.257 1.00 94.62 242 LYS A N 1
ATOM 1962 C CA . LYS A 1 242 ? 20.214 2.309 -37.754 1.00 94.62 242 LYS A CA 1
ATOM 1963 C C . LYS A 1 242 ? 20.795 3.654 -38.175 1.00 94.62 242 LYS A C 1
ATOM 1965 O O . LYS A 1 242 ? 20.232 4.344 -39.017 1.00 94.62 242 LYS A O 1
ATOM 1970 N N . THR A 1 243 ? 21.983 3.956 -37.671 1.00 92.81 243 THR A N 1
ATOM 1971 C CA . THR A 1 243 ? 22.798 5.102 -38.079 1.00 92.81 243 THR A CA 1
ATOM 1972 C C . THR A 1 243 ? 24.086 4.612 -38.738 1.00 92.81 243 THR A C 1
ATOM 1974 O O . THR A 1 243 ? 24.709 3.653 -38.279 1.00 92.81 243 THR A O 1
ATOM 1977 N N . THR A 1 244 ? 24.510 5.271 -39.812 1.00 90.62 244 THR A N 1
ATOM 1978 C CA . THR A 1 244 ? 25.779 5.000 -40.501 1.00 90.62 244 THR A CA 1
ATOM 1979 C C . THR A 1 244 ? 26.726 6.186 -40.373 1.00 90.62 244 THR A C 1
ATOM 1981 O O . THR A 1 244 ? 26.287 7.331 -40.275 1.00 90.62 244 THR A O 1
ATOM 1984 N N . ASN A 1 245 ? 28.029 5.915 -40.387 1.00 85.56 245 ASN A N 1
ATOM 1985 C CA . ASN A 1 245 ? 29.032 6.969 -40.485 1.00 85.56 245 ASN A CA 1
ATOM 1986 C C . ASN A 1 245 ? 29.032 7.550 -41.908 1.00 85.56 245 ASN A C 1
ATOM 1988 O O . ASN A 1 245 ? 29.101 6.795 -42.875 1.00 85.56 245 ASN A O 1
ATOM 1992 N N . ASP A 1 246 ? 28.988 8.877 -42.030 1.00 81.44 246 ASP A N 1
ATOM 1993 C CA . ASP A 1 246 ? 28.992 9.569 -43.329 1.00 81.44 246 ASP A CA 1
ATOM 1994 C C . ASP A 1 246 ? 30.400 9.633 -43.957 1.00 81.44 246 ASP A C 1
ATOM 1996 O O . ASP A 1 246 ? 30.554 9.978 -45.127 1.00 81.44 246 ASP A O 1
ATOM 2000 N N . SER A 1 247 ? 31.444 9.315 -43.182 1.00 84.81 247 SER A N 1
ATOM 2001 C CA . SER A 1 247 ? 32.840 9.311 -43.635 1.00 84.81 247 SER A CA 1
ATOM 2002 C C . SER A 1 247 ? 33.293 7.939 -44.145 1.00 84.81 247 SER A C 1
ATOM 2004 O O . SER A 1 247 ? 32.798 6.897 -43.717 1.00 84.81 247 SER A O 1
ATOM 2006 N N . ILE A 1 248 ? 34.305 7.923 -45.021 1.00 85.00 248 ILE A N 1
ATOM 2007 C CA . ILE A 1 248 ? 34.957 6.679 -45.457 1.00 85.00 248 ILE A CA 1
ATOM 2008 C C . ILE A 1 248 ? 35.700 6.062 -44.266 1.00 85.00 248 ILE A C 1
ATOM 2010 O O . ILE A 1 248 ? 36.696 6.608 -43.797 1.00 85.00 248 ILE A O 1
ATOM 2014 N N . VAL A 1 249 ? 35.238 4.897 -43.810 1.00 89.19 249 VAL A N 1
ATOM 2015 C CA . VAL A 1 249 ? 35.883 4.123 -42.741 1.00 89.19 249 VAL A CA 1
ATOM 2016 C C . VAL A 1 249 ? 36.688 2.975 -43.353 1.00 89.19 249 VAL A C 1
ATOM 2018 O O . VAL A 1 249 ? 36.130 2.086 -44.009 1.00 89.19 249 VAL A O 1
ATOM 2021 N N . LEU A 1 250 ? 38.009 3.003 -43.159 1.00 89.31 250 LEU A N 1
ATOM 2022 C CA . LEU A 1 250 ? 38.907 1.896 -43.508 1.00 89.31 250 LEU A CA 1
ATOM 2023 C C . LEU A 1 250 ? 38.955 0.867 -42.377 1.00 89.31 250 LEU A C 1
ATOM 2025 O O . LEU A 1 250 ? 38.651 -0.296 -42.621 1.00 89.31 250 LEU A O 1
ATOM 2029 N N . ASP A 1 251 ? 39.241 1.332 -41.163 1.00 93.25 251 ASP A N 1
ATOM 2030 C CA . ASP A 1 251 ? 39.239 0.559 -39.922 1.00 93.25 251 ASP A CA 1
ATOM 2031 C C . ASP A 1 251 ? 38.591 1.423 -38.830 1.00 93.25 251 ASP A C 1
ATOM 2033 O O . ASP A 1 251 ? 39.008 2.569 -38.639 1.00 93.25 251 ASP A O 1
ATOM 2037 N N . GLY A 1 252 ? 37.508 0.957 -38.206 1.00 94.50 252 GLY A N 1
ATOM 2038 C CA . GLY A 1 252 ? 36.733 1.788 -37.277 1.00 94.50 252 GLY A CA 1
ATOM 2039 C C . GLY A 1 252 ? 35.237 1.487 -37.212 1.00 94.50 252 GLY A C 1
ATOM 2040 O O . GLY A 1 252 ? 34.688 0.704 -37.990 1.00 94.50 252 GLY A O 1
ATOM 2041 N N . TRP A 1 253 ? 34.541 2.182 -36.310 1.00 94.88 253 TRP A N 1
ATOM 2042 C CA . TRP A 1 253 ? 33.081 2.149 -36.221 1.00 94.88 253 TRP A CA 1
ATOM 2043 C C . TRP A 1 253 ? 32.423 2.813 -37.430 1.00 94.88 253 TRP A C 1
ATOM 2045 O O . TRP A 1 253 ? 32.703 3.970 -37.761 1.00 94.88 253 TRP A O 1
ATOM 2055 N N . PHE A 1 254 ? 31.500 2.097 -38.067 1.00 93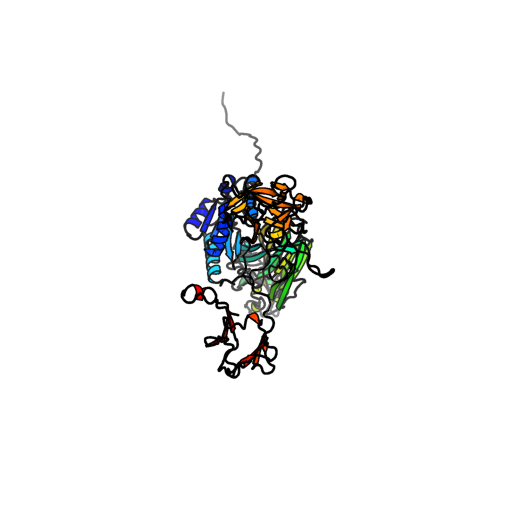.94 254 PHE A N 1
ATOM 2056 C CA . PHE A 1 254 ? 30.847 2.567 -39.294 1.00 93.94 254 PHE A CA 1
ATOM 2057 C C . PHE A 1 254 ? 29.326 2.373 -39.305 1.00 93.94 254 PHE A C 1
ATOM 2059 O O . PHE A 1 254 ? 28.642 3.028 -40.094 1.00 93.94 254 PHE A O 1
ATOM 2066 N N . LYS A 1 255 ? 28.783 1.540 -38.407 1.00 94.12 255 LYS A N 1
ATOM 2067 C CA . LYS A 1 255 ?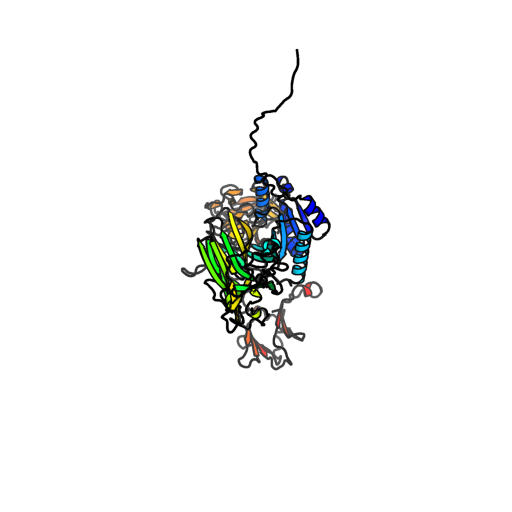 27.338 1.397 -38.167 1.00 94.12 255 LYS A CA 1
ATOM 2068 C C . LYS A 1 255 ? 27.043 1.414 -36.672 1.00 94.12 255 LYS A C 1
ATOM 2070 O O . LYS A 1 255 ? 27.841 0.921 -35.876 1.00 94.12 255 LYS A O 1
ATOM 2075 N N . ASN A 1 256 ? 25.885 1.951 -36.320 1.00 94.00 256 ASN A N 1
ATOM 2076 C CA . ASN A 1 256 ? 25.346 1.981 -34.971 1.00 94.00 256 ASN A CA 1
ATOM 2077 C C . ASN A 1 256 ? 23.849 1.677 -35.028 1.00 94.00 256 ASN A C 1
ATOM 2079 O O . ASN A 1 256 ? 23.166 2.132 -35.944 1.00 94.00 256 ASN A O 1
ATOM 2083 N N . TRP A 1 257 ? 23.344 0.931 -34.060 1.00 95.56 257 TRP A N 1
ATOM 2084 C CA . TRP A 1 257 ? 21.923 0.667 -33.899 1.00 95.56 257 TRP A CA 1
ATOM 2085 C C . TRP A 1 257 ? 21.497 1.075 -32.498 1.00 95.56 257 TRP A C 1
ATOM 2087 O O . TRP A 1 257 ? 22.162 0.709 -31.528 1.00 95.56 257 TRP A O 1
ATOM 2097 N N . SER A 1 258 ? 20.390 1.803 -32.406 1.00 95.38 258 SER A N 1
ATOM 2098 C CA . SER A 1 258 ? 19.717 2.117 -31.150 1.00 95.38 258 SER A CA 1
ATOM 2099 C C . SER A 1 258 ? 18.367 1.421 -31.115 1.00 95.38 258 SER A C 1
ATOM 2101 O O . SER A 1 258 ? 17.492 1.689 -31.935 1.00 95.38 258 SER A O 1
ATOM 2103 N N . THR A 1 259 ? 18.219 0.495 -30.184 1.00 96.69 259 THR A N 1
ATOM 2104 C CA . THR A 1 259 ? 16.982 -0.257 -29.934 1.00 96.69 259 THR A CA 1
ATOM 2105 C C . THR A 1 259 ? 16.138 0.524 -28.946 1.00 96.69 259 THR A C 1
ATOM 2107 O O . THR A 1 259 ? 16.708 1.215 -28.098 1.00 96.69 259 THR A O 1
ATOM 2110 N N . ASP A 1 260 ? 14.820 0.410 -29.053 1.00 97.19 260 ASP A N 1
ATOM 2111 C CA . ASP A 1 260 ? 13.883 0.974 -28.079 1.00 97.19 260 ASP A CA 1
ATOM 2112 C C . ASP A 1 260 ? 14.221 0.533 -26.648 1.00 97.19 260 ASP A C 1
ATOM 2114 O O . ASP A 1 260 ? 14.911 -0.469 -26.423 1.00 97.19 260 ASP A O 1
ATOM 2118 N N . ALA A 1 261 ? 13.808 1.351 -25.684 1.00 96.69 261 ALA A N 1
ATOM 2119 C CA . ALA A 1 261 ? 14.236 1.204 -24.307 1.00 96.69 261 ALA A CA 1
ATOM 2120 C C . ALA A 1 261 ? 13.495 0.076 -23.591 1.00 96.69 261 ALA A C 1
ATOM 2122 O O . ALA A 1 261 ? 12.325 -0.217 -23.848 1.00 96.69 261 ALA A O 1
ATOM 2123 N N . ILE A 1 262 ? 14.205 -0.518 -22.640 1.00 97.31 262 ILE A N 1
ATOM 2124 C CA . ILE A 1 262 ? 13.690 -1.528 -21.723 1.00 97.31 262 ILE A CA 1
ATOM 2125 C C . ILE A 1 262 ? 13.918 -1.070 -20.284 1.00 97.31 262 ILE A C 1
ATOM 2127 O O . ILE A 1 262 ? 14.708 -0.159 -20.026 1.00 97.31 262 ILE A O 1
ATOM 2131 N N . ALA A 1 263 ? 13.266 -1.724 -19.333 1.00 97.75 263 ALA A N 1
ATOM 2132 C CA . ALA A 1 263 ? 13.560 -1.536 -17.924 1.00 97.75 263 ALA A CA 1
ATOM 2133 C C . ALA A 1 263 ? 14.857 -2.268 -17.554 1.00 97.75 263 ALA A C 1
ATOM 2135 O O . ALA A 1 263 ? 14.920 -3.499 -17.586 1.00 97.75 263 ALA A O 1
ATOM 2136 N N . GLN A 1 264 ? 15.896 -1.533 -17.166 1.00 96.06 264 GLN A N 1
ATOM 2137 C CA . GLN A 1 264 ? 17.084 -2.133 -16.557 1.00 96.06 264 GLN A CA 1
ATOM 2138 C C . GLN A 1 264 ? 16.754 -2.700 -15.170 1.00 96.06 264 GLN A C 1
ATOM 2140 O O . GLN A 1 264 ? 17.231 -3.776 -14.796 1.00 96.06 264 GLN A O 1
ATOM 2145 N N . ASP A 1 265 ? 15.896 -1.992 -14.440 1.00 97.62 265 ASP A N 1
ATOM 2146 C CA . ASP A 1 265 ? 15.299 -2.461 -13.203 1.00 97.62 265 ASP A CA 1
ATOM 2147 C C . ASP A 1 265 ? 13.944 -1.798 -12.924 1.00 97.62 265 ASP A C 1
ATOM 2149 O O . ASP A 1 265 ? 13.631 -0.723 -13.447 1.00 97.62 265 ASP A O 1
ATOM 2153 N N . TYR A 1 266 ? 13.169 -2.450 -12.061 1.00 98.44 266 TYR A N 1
ATOM 2154 C CA . TYR A 1 266 ? 12.018 -1.870 -11.377 1.00 98.44 266 TYR A CA 1
ATOM 2155 C C . TYR A 1 266 ? 12.309 -1.849 -9.875 1.00 98.44 266 TYR A C 1
ATOM 2157 O O . TYR A 1 266 ? 12.704 -2.879 -9.323 1.00 98.44 266 TYR A O 1
ATOM 2165 N N . LYS A 1 267 ? 12.102 -0.714 -9.199 1.00 98.38 267 LYS A N 1
ATOM 2166 C CA . LYS A 1 267 ? 12.356 -0.570 -7.754 1.00 98.38 267 LYS A CA 1
ATOM 2167 C C . LYS A 1 267 ? 11.109 -0.087 -7.021 1.00 98.38 267 LYS A C 1
ATOM 2169 O O . LYS A 1 267 ? 10.491 0.893 -7.435 1.00 98.38 267 LYS A O 1
ATOM 2174 N N . PHE A 1 268 ? 10.819 -0.743 -5.900 1.00 98.06 268 PHE A N 1
ATOM 2175 C CA . PHE A 1 268 ? 9.743 -0.420 -4.966 1.00 98.06 268 PHE A CA 1
ATOM 2176 C C . PHE A 1 268 ? 10.331 -0.226 -3.581 1.00 98.06 268 PHE A C 1
ATOM 2178 O O . PHE A 1 268 ? 11.049 -1.100 -3.104 1.00 98.06 268 PHE A O 1
ATOM 2185 N N . GLU A 1 269 ? 10.045 0.899 -2.945 1.00 98.00 269 GLU A N 1
ATOM 2186 C CA . GLU A 1 269 ? 10.594 1.259 -1.641 1.00 98.00 269 GLU A CA 1
ATOM 2187 C C . GLU A 1 269 ? 9.465 1.657 -0.698 1.00 98.00 269 GLU A C 1
ATOM 2189 O O . GLU A 1 269 ? 8.621 2.480 -1.045 1.00 98.00 269 GLU A O 1
ATOM 2194 N N . PHE A 1 270 ? 9.448 1.044 0.482 1.00 98.00 270 PHE A N 1
ATOM 2195 C CA . PHE A 1 270 ? 8.454 1.256 1.525 1.00 98.00 270 PHE A CA 1
ATOM 2196 C C . PHE A 1 270 ? 9.154 1.828 2.740 1.00 98.00 270 PHE A C 1
ATOM 2198 O O . PHE A 1 270 ? 10.118 1.241 3.236 1.00 98.00 270 PHE A O 1
ATOM 2205 N N . ASN A 1 271 ? 8.647 2.954 3.227 1.00 97.62 271 ASN A N 1
ATOM 2206 C CA . ASN A 1 271 ? 9.263 3.675 4.325 1.00 97.62 271 ASN A CA 1
ATOM 2207 C C . ASN A 1 271 ? 8.210 4.208 5.305 1.00 97.62 271 ASN A C 1
ATOM 2209 O O . ASN A 1 271 ? 7.216 4.800 4.876 1.00 97.62 271 ASN A O 1
ATOM 2213 N N . SER A 1 272 ? 8.443 4.038 6.609 1.00 97.00 272 SER A N 1
ATOM 2214 C CA . SER A 1 272 ? 7.708 4.743 7.665 1.00 97.00 272 SER A CA 1
ATOM 2215 C C . SER A 1 272 ? 8.485 5.973 8.154 1.00 97.00 272 SER A C 1
ATOM 2217 O O . SER A 1 272 ? 9.690 5.933 8.399 1.00 97.00 272 SER A O 1
ATOM 2219 N N . SER A 1 273 ? 7.783 7.093 8.337 1.00 96.00 273 SER A N 1
ATOM 2220 C CA . SER A 1 273 ? 8.397 8.394 8.640 1.00 96.00 273 SER A CA 1
ATOM 2221 C C . SER A 1 273 ? 9.025 8.513 10.034 1.00 96.00 273 SER A C 1
ATOM 2223 O O . SER A 1 273 ? 9.670 9.519 10.328 1.00 96.00 273 SER A O 1
ATOM 2225 N N . ASN A 1 274 ? 8.758 7.567 10.935 1.00 95.75 274 ASN A N 1
ATOM 2226 C CA . ASN A 1 274 ? 9.226 7.581 12.319 1.00 95.75 274 ASN A CA 1
ATOM 2227 C C . ASN A 1 274 ? 9.402 6.158 12.870 1.00 95.75 274 ASN A C 1
ATOM 2229 O O . ASN A 1 274 ? 9.042 5.168 12.236 1.00 95.75 274 ASN A O 1
ATOM 2233 N N . ASP A 1 275 ? 9.963 6.064 14.071 1.00 95.38 275 ASP A N 1
ATOM 2234 C CA . ASP A 1 275 ? 10.314 4.813 14.745 1.00 95.38 275 ASP A CA 1
ATOM 2235 C C . ASP A 1 275 ? 9.136 4.078 15.402 1.00 95.38 275 ASP A C 1
ATOM 2237 O O . ASP A 1 275 ? 9.314 2.949 15.868 1.00 95.38 275 ASP A O 1
ATOM 2241 N N . LYS A 1 276 ? 7.936 4.674 15.371 1.00 96.75 276 LYS A N 1
ATOM 2242 C CA . LYS A 1 276 ? 6.692 4.091 15.898 1.00 96.75 276 LYS A CA 1
ATOM 2243 C C . LYS A 1 276 ? 6.238 2.854 15.132 1.00 96.75 276 LYS A C 1
ATOM 2245 O O . LYS A 1 276 ? 5.623 1.970 15.717 1.00 96.75 276 LYS A O 1
ATOM 2250 N N . ALA A 1 277 ? 6.529 2.807 13.831 1.00 96.62 277 ALA A N 1
ATOM 2251 C CA . ALA A 1 277 ? 6.218 1.678 12.966 1.00 96.62 277 ALA A CA 1
ATOM 2252 C C . ALA A 1 277 ? 7.498 1.034 12.451 1.00 96.62 277 ALA A C 1
ATOM 2254 O O . ALA A 1 277 ? 8.355 1.716 11.887 1.00 96.62 277 ALA A O 1
ATOM 2255 N N . GLN A 1 278 ? 7.597 -0.281 12.599 1.00 96.56 278 GLN A N 1
ATOM 2256 C CA . GLN A 1 278 ? 8.728 -1.075 12.126 1.00 96.56 278 GLN A CA 1
ATOM 2257 C C . GLN A 1 278 ? 8.231 -2.219 11.251 1.00 96.56 278 GLN A C 1
ATOM 2259 O O . GLN A 1 278 ? 7.121 -2.707 11.429 1.00 96.56 278 GLN A O 1
ATOM 2264 N N . ILE A 1 279 ? 9.045 -2.658 10.304 1.00 95.62 279 ILE A N 1
ATOM 2265 C CA . ILE A 1 279 ? 8.732 -3.774 9.420 1.00 95.62 279 ILE A CA 1
ATOM 2266 C C . ILE A 1 279 ? 8.787 -5.064 10.238 1.00 95.62 279 ILE A C 1
ATOM 2268 O O . ILE A 1 279 ? 9.839 -5.447 10.750 1.00 95.62 279 ILE A O 1
ATOM 2272 N N . LEU A 1 280 ? 7.645 -5.738 10.337 1.00 91.94 280 LEU A N 1
ATOM 2273 C CA . LEU A 1 280 ? 7.513 -7.053 10.954 1.00 91.94 280 LEU A CA 1
ATOM 2274 C C . LEU A 1 280 ? 7.822 -8.157 9.942 1.00 91.94 280 LEU A C 1
ATOM 2276 O O . LEU A 1 280 ? 8.612 -9.058 10.218 1.00 91.94 280 LEU A O 1
ATOM 2280 N N . VAL A 1 281 ? 7.202 -8.073 8.764 1.00 90.62 281 VAL A N 1
ATOM 2281 C CA . VAL A 1 281 ? 7.371 -9.021 7.657 1.00 90.62 281 VAL A CA 1
ATOM 2282 C C . VAL A 1 281 ? 7.432 -8.246 6.349 1.00 90.62 281 VAL A C 1
ATOM 2284 O O . VAL A 1 281 ? 6.744 -7.246 6.169 1.00 90.62 281 VAL A O 1
ATOM 2287 N N . ALA A 1 282 ? 8.268 -8.717 5.431 1.00 92.81 282 ALA A N 1
ATOM 2288 C CA . ALA A 1 282 ? 8.344 -8.222 4.067 1.00 92.81 282 ALA A CA 1
ATOM 2289 C C . ALA A 1 282 ? 8.570 -9.416 3.136 1.00 92.81 282 ALA A C 1
ATOM 2291 O O . ALA A 1 282 ? 9.534 -10.160 3.336 1.00 92.81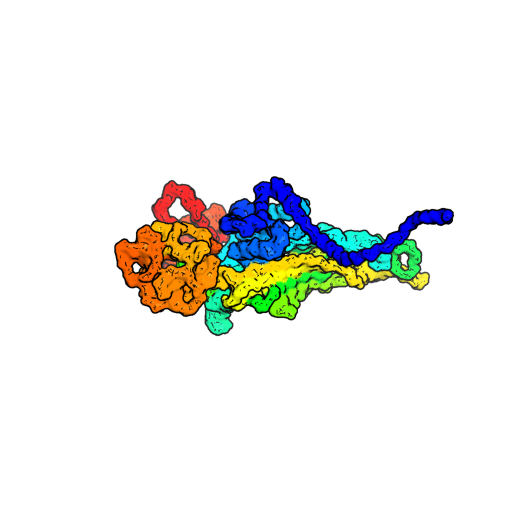 282 ALA A O 1
ATOM 2292 N N . ALA A 1 283 ? 7.692 -9.579 2.151 1.00 91.44 283 ALA A N 1
ATOM 2293 C CA . ALA A 1 283 ? 7.725 -10.630 1.150 1.00 91.44 283 ALA A CA 1
ATOM 2294 C C . ALA A 1 283 ? 8.023 -10.055 -0.250 1.00 91.44 283 ALA A C 1
ATOM 2296 O O . ALA A 1 283 ? 7.442 -9.025 -0.607 1.00 91.44 283 ALA A O 1
ATOM 2297 N N . PRO A 1 284 ? 8.893 -10.703 -1.047 1.00 92.12 284 PRO A N 1
ATOM 2298 C CA . PRO A 1 284 ? 9.517 -12.004 -0.779 1.00 92.12 284 PRO A CA 1
ATOM 2299 C C . PRO A 1 284 ? 10.515 -11.953 0.382 1.00 92.12 284 PRO A C 1
ATOM 2301 O O . PRO A 1 284 ? 11.167 -10.935 0.600 1.00 92.12 284 PRO A O 1
ATOM 2304 N N . ARG A 1 285 ? 10.609 -13.029 1.174 1.00 87.38 285 ARG A N 1
ATOM 2305 C CA . ARG A 1 285 ? 11.406 -13.032 2.424 1.00 87.38 285 ARG A CA 1
ATOM 2306 C C . ARG A 1 285 ? 12.912 -12.969 2.178 1.00 87.38 285 ARG A C 1
ATOM 2308 O O . ARG A 1 285 ? 13.673 -12.529 3.041 1.00 87.38 285 ARG A O 1
ATOM 2315 N N . SER A 1 286 ? 13.340 -13.409 1.002 1.00 88.88 286 SER A N 1
ATOM 2316 C CA . SER A 1 286 ? 14.724 -13.412 0.542 1.00 88.88 286 SER A CA 1
ATOM 2317 C C . SER A 1 286 ? 14.794 -13.020 -0.929 1.00 88.88 286 SER A C 1
ATOM 2319 O O . SER A 1 286 ? 13.771 -12.868 -1.592 1.00 88.88 286 SER A O 1
ATOM 2321 N N . ASN A 1 287 ? 16.012 -12.879 -1.447 1.00 93.38 287 ASN A N 1
ATOM 2322 C CA . ASN A 1 287 ? 16.210 -12.672 -2.875 1.00 93.38 287 ASN A CA 1
ATOM 2323 C C . ASN A 1 287 ? 15.661 -13.863 -3.676 1.00 93.38 287 ASN A C 1
ATOM 2325 O O . ASN A 1 287 ? 15.751 -15.009 -3.226 1.00 93.38 287 ASN A O 1
ATOM 2329 N N . ILE A 1 288 ? 15.139 -13.580 -4.868 1.00 92.62 288 ILE A N 1
ATOM 2330 C CA . ILE A 1 288 ? 14.652 -14.579 -5.827 1.00 92.62 288 ILE A CA 1
ATOM 2331 C C . ILE A 1 288 ? 15.521 -14.486 -7.082 1.00 92.62 288 ILE A C 1
ATOM 2333 O O . ILE A 1 288 ? 15.751 -13.393 -7.593 1.00 92.62 288 ILE A O 1
ATOM 2337 N N . ASN A 1 289 ? 16.004 -15.619 -7.587 1.00 93.38 289 ASN A N 1
ATOM 2338 C CA . ASN A 1 289 ? 16.819 -15.655 -8.805 1.00 93.38 289 ASN A CA 1
ATOM 2339 C C . ASN A 1 289 ? 15.984 -15.348 -10.063 1.00 93.38 289 ASN A C 1
ATOM 2341 O O . ASN A 1 289 ? 14.753 -15.460 -10.057 1.00 93.38 289 ASN A O 1
ATOM 2345 N N . SER A 1 290 ? 16.654 -15.012 -11.166 1.00 91.12 290 SER A N 1
ATOM 2346 C CA . SER A 1 290 ? 16.002 -14.956 -12.479 1.00 91.12 290 SER A CA 1
ATOM 2347 C C . SER A 1 290 ? 15.580 -16.324 -13.010 1.00 91.12 290 SER A C 1
ATOM 2349 O O . SER A 1 290 ? 16.005 -17.374 -12.520 1.00 91.12 290 SER A O 1
ATOM 2351 N N . ASN A 1 291 ? 14.720 -16.298 -14.030 1.00 89.25 291 ASN A N 1
ATOM 2352 C CA . ASN A 1 291 ? 14.133 -17.457 -14.696 1.00 89.25 291 ASN A CA 1
ATOM 2353 C C . ASN A 1 291 ? 13.470 -18.428 -13.706 1.00 89.25 291 ASN A C 1
ATOM 2355 O O . ASN A 1 291 ? 13.596 -19.651 -13.812 1.00 89.25 291 ASN A O 1
ATOM 2359 N N . TYR A 1 292 ? 12.796 -17.852 -12.713 1.00 82.62 292 TYR A N 1
ATOM 2360 C CA . TYR A 1 292 ? 12.136 -18.569 -11.640 1.00 82.62 292 TYR A CA 1
ATOM 2361 C C . TYR A 1 292 ? 10.651 -18.218 -11.631 1.00 82.62 292 TYR A C 1
ATOM 2363 O O . TYR A 1 292 ? 10.275 -17.057 -11.790 1.00 82.62 292 TYR A O 1
ATOM 2371 N N . SER A 1 293 ? 9.811 -19.235 -11.449 1.00 88.94 293 SER A N 1
ATOM 2372 C CA . SER A 1 293 ? 8.374 -19.068 -11.274 1.00 88.94 293 SER A CA 1
ATOM 2373 C C . SER A 1 293 ? 7.949 -19.791 -10.005 1.00 88.94 293 SER A C 1
ATOM 2375 O O . SER A 1 293 ? 8.124 -21.007 -9.895 1.00 88.94 293 SER A O 1
ATOM 2377 N N . ILE A 1 294 ? 7.450 -19.037 -9.030 1.00 86.12 294 ILE A N 1
ATOM 2378 C CA . ILE A 1 294 ? 6.962 -19.564 -7.756 1.00 86.12 294 ILE A CA 1
ATOM 2379 C C . ILE A 1 294 ? 5.733 -18.785 -7.311 1.00 86.12 294 ILE A C 1
ATOM 2381 O O . ILE A 1 294 ? 5.664 -17.568 -7.464 1.00 86.12 294 ILE A O 1
ATOM 2385 N N . THR A 1 295 ? 4.782 -19.492 -6.719 1.00 86.12 295 THR A N 1
ATOM 2386 C CA . THR A 1 295 ? 3.699 -18.875 -5.960 1.00 86.12 295 THR A CA 1
ATOM 2387 C C . THR A 1 295 ? 3.984 -19.088 -4.482 1.00 86.12 295 THR A C 1
ATOM 2389 O O . THR A 1 295 ? 4.010 -20.225 -4.005 1.00 86.12 295 THR A O 1
ATOM 2392 N N . GLU A 1 296 ? 4.227 -17.998 -3.763 1.00 84.31 296 GLU A N 1
ATOM 2393 C CA . GLU A 1 296 ? 4.407 -18.006 -2.314 1.00 84.31 296 GLU A CA 1
ATOM 2394 C C . GLU A 1 296 ? 3.085 -17.637 -1.641 1.00 84.31 296 GLU A C 1
ATOM 2396 O O . GLU A 1 296 ? 2.395 -16.704 -2.055 1.00 84.31 296 GLU A O 1
ATOM 2401 N N . ARG A 1 297 ? 2.717 -18.377 -0.592 1.00 83.00 297 ARG A N 1
ATOM 2402 C CA . ARG A 1 297 ? 1.567 -18.037 0.246 1.00 83.00 297 ARG A CA 1
ATOM 2403 C C . ARG A 1 297 ? 2.073 -17.368 1.511 1.00 83.00 297 ARG A C 1
ATOM 2405 O O . ARG A 1 297 ? 2.624 -18.035 2.385 1.00 83.00 297 ARG A O 1
ATOM 2412 N N . GLU A 1 298 ? 1.855 -16.066 1.612 1.00 81.75 298 GLU A N 1
ATOM 2413 C CA . GLU A 1 298 ? 2.259 -15.285 2.774 1.00 81.75 298 GLU A CA 1
ATOM 2414 C C . GLU A 1 298 ? 1.097 -15.138 3.741 1.00 81.75 298 GLU A C 1
ATOM 2416 O O . GLU A 1 298 ? 0.070 -14.520 3.447 1.00 81.75 298 GLU A O 1
ATOM 2421 N N . SER A 1 299 ? 1.266 -15.757 4.905 1.00 81.62 299 SER A N 1
ATOM 2422 C CA . SER A 1 299 ? 0.262 -15.829 5.955 1.00 81.62 299 SER A CA 1
ATOM 2423 C C . SER A 1 299 ? 0.708 -15.068 7.196 1.00 81.62 299 SER A C 1
ATOM 2425 O O . SER A 1 299 ? 1.820 -15.279 7.687 1.00 81.62 299 SER A O 1
ATOM 2427 N N . PHE A 1 300 ? -0.192 -14.263 7.749 1.00 82.81 300 PHE A N 1
ATOM 2428 C CA . PHE A 1 300 ? -0.008 -13.563 9.012 1.00 82.81 300 PHE A CA 1
ATOM 2429 C C . PHE A 1 300 ? -1.153 -13.904 9.967 1.00 82.81 300 PHE A C 1
ATOM 2431 O O . PHE A 1 300 ? -2.314 -13.876 9.564 1.00 82.81 300 PHE A O 1
ATOM 2438 N N . THR A 1 301 ? -0.825 -14.263 11.211 1.00 84.12 301 THR A N 1
ATOM 2439 C CA . THR A 1 301 ? -1.810 -14.693 12.214 1.00 84.12 301 THR A CA 1
ATOM 2440 C C . THR A 1 301 ? -1.990 -13.632 13.292 1.00 84.12 301 THR A C 1
ATOM 2442 O O . THR A 1 301 ? -1.028 -13.225 13.943 1.00 84.12 301 THR A O 1
ATOM 2445 N N . LEU A 1 302 ? -3.243 -13.246 13.498 1.00 83.06 302 LEU A N 1
ATOM 2446 C CA . LEU A 1 302 ? -3.725 -12.242 14.438 1.00 83.06 302 LEU A CA 1
ATOM 2447 C C . LEU A 1 302 ? -4.520 -12.928 15.551 1.00 83.06 302 LEU A C 1
ATOM 2449 O O . LEU A 1 302 ? -5.231 -13.898 15.284 1.00 83.06 302 LEU A O 1
ATOM 2453 N N . GLY A 1 303 ? -4.447 -12.421 16.780 1.00 81.25 303 GLY A N 1
ATOM 2454 C CA . GLY A 1 303 ? -5.431 -12.771 17.811 1.00 81.25 303 GLY A CA 1
ATOM 2455 C C . GLY A 1 303 ? -6.637 -11.845 17.704 1.00 81.25 303 GLY A C 1
ATOM 2456 O O . GLY A 1 303 ? -6.457 -10.640 17.520 1.00 81.25 303 GLY A O 1
ATOM 2457 N N . ILE A 1 304 ? -7.848 -12.396 17.790 1.00 77.19 304 ILE A N 1
ATOM 2458 C CA . ILE A 1 304 ? -9.094 -11.684 17.478 1.00 77.19 304 ILE A CA 1
ATOM 2459 C C . ILE A 1 304 ? -10.208 -11.996 18.483 1.00 77.19 304 ILE A C 1
ATOM 2461 O O . ILE A 1 304 ? -10.174 -13.020 19.170 1.00 77.19 304 ILE A O 1
ATOM 2465 N N . GLN A 1 305 ? -11.214 -11.121 18.525 1.00 72.25 305 GLN A N 1
ATOM 2466 C CA . GLN A 1 305 ? -12.482 -11.355 19.212 1.00 72.25 305 GLN A CA 1
ATOM 2467 C C . GLN A 1 305 ? -13.527 -11.853 18.194 1.00 72.25 305 GLN A C 1
ATOM 2469 O O . GLN A 1 305 ? -14.017 -11.094 17.357 1.00 72.25 305 GLN A O 1
ATOM 2474 N N . THR A 1 306 ? -13.836 -13.146 18.240 1.00 62.00 306 THR A N 1
ATOM 2475 C CA . THR A 1 306 ? -14.871 -13.820 17.440 1.00 62.00 306 THR A CA 1
ATOM 2476 C C . THR A 1 306 ? -16.235 -13.750 18.129 1.00 62.00 306 THR A C 1
ATOM 2478 O O . THR A 1 306 ? -16.308 -13.675 19.353 1.00 62.00 306 THR A O 1
ATOM 2481 N N . SER A 1 307 ? -17.311 -13.776 17.337 1.00 52.84 307 SER A N 1
ATOM 2482 C CA . SER A 1 307 ? -18.704 -13.730 17.809 1.00 52.84 307 SER A CA 1
ATOM 2483 C C . SER A 1 307 ? -19.424 -15.088 17.786 1.00 52.84 307 SER A C 1
ATOM 2485 O O . SER A 1 307 ? -20.602 -15.137 18.121 1.00 52.84 307 SER A O 1
ATOM 2487 N N . GLY A 1 308 ? -18.756 -16.175 17.376 1.00 42.19 308 GLY A N 1
ATOM 2488 C CA . GLY A 1 308 ? -19.342 -17.518 17.252 1.00 42.19 308 GLY A CA 1
ATOM 2489 C C . GLY A 1 308 ? -18.812 -18.499 18.305 1.00 42.19 308 GLY A C 1
ATOM 2490 O O . GLY A 1 308 ? -17.606 -18.536 18.531 1.00 42.19 308 GLY A O 1
ATOM 2491 N N . GLU A 1 309 ? -19.734 -19.247 18.932 1.00 36.53 309 GLU A N 1
ATOM 2492 C CA . GLU A 1 309 ? -19.630 -20.388 19.883 1.00 36.53 309 GLU A CA 1
ATOM 2493 C C . GLU A 1 309 ? -18.671 -20.323 21.089 1.00 36.53 309 GLU A C 1
ATOM 2495 O O . GLU A 1 309 ? -18.990 -20.882 22.137 1.00 36.53 309 GLU A O 1
ATOM 2500 N N . VAL A 1 310 ? -17.536 -19.630 21.011 1.00 40.62 310 VAL A N 1
ATOM 2501 C CA . VAL A 1 310 ? -16.548 -19.546 22.099 1.00 40.62 310 VAL A CA 1
ATOM 2502 C C . VAL A 1 310 ? -16.872 -18.411 23.080 1.00 40.62 310 VAL A C 1
ATOM 2504 O O . VAL A 1 310 ? -16.476 -18.479 24.242 1.00 40.62 310 VAL A O 1
ATOM 2507 N N . ASP A 1 311 ? -17.639 -17.401 22.654 1.00 45.72 311 ASP A N 1
ATOM 2508 C CA . ASP A 1 311 ? -18.092 -16.303 23.512 1.00 45.72 311 ASP A CA 1
ATOM 2509 C C . ASP A 1 311 ? -19.619 -16.302 23.640 1.00 45.72 311 ASP A C 1
ATOM 2511 O O . ASP A 1 311 ? -20.339 -15.635 22.900 1.00 45.72 311 ASP A O 1
ATOM 2515 N N . SER A 1 312 ? -20.134 -17.057 24.614 1.00 48.16 312 SER A N 1
ATOM 2516 C CA . SER A 1 312 ? -21.560 -17.055 24.990 1.00 48.16 312 SER A CA 1
ATOM 2517 C C . SER A 1 312 ? -22.091 -15.679 25.446 1.00 48.16 312 SER A C 1
ATOM 2519 O O . SER A 1 312 ? -23.276 -15.546 25.738 1.00 48.16 312 SER A O 1
ATOM 2521 N N . VAL A 1 313 ? -21.222 -14.661 25.535 1.00 56.47 313 VAL A N 1
ATOM 2522 C CA . VAL A 1 313 ? -21.501 -13.346 26.128 1.00 56.47 313 VAL A CA 1
ATOM 2523 C C . VAL A 1 313 ? -21.867 -12.284 25.069 1.00 56.47 313 VAL A C 1
ATOM 2525 O O . VAL A 1 313 ? -22.481 -11.268 25.401 1.00 56.47 313 VAL A O 1
ATOM 2528 N N . GLY A 1 314 ? -21.562 -12.507 23.781 1.00 69.81 314 GLY A N 1
ATOM 2529 C CA . GLY A 1 314 ? -21.951 -11.614 22.676 1.00 69.81 314 GLY A CA 1
ATOM 2530 C C . GLY A 1 314 ? -21.472 -10.154 22.852 1.00 69.81 314 GLY A C 1
ATOM 2531 O O . GLY A 1 314 ? -20.343 -9.930 23.291 1.00 69.81 314 GLY A O 1
ATOM 2532 N N . PRO A 1 315 ? -22.294 -9.122 22.558 1.00 75.00 315 PRO A N 1
ATOM 2533 C CA . PRO A 1 315 ? -21.905 -7.707 22.691 1.00 75.00 315 PRO A CA 1
ATOM 2534 C C . PRO A 1 315 ? -21.614 -7.263 24.140 1.00 75.00 315 PRO A C 1
ATOM 2536 O O . PRO A 1 315 ? -21.133 -6.152 24.357 1.00 75.00 315 PRO A O 1
ATOM 2539 N N . LYS A 1 316 ? -21.867 -8.125 25.137 1.00 82.81 316 LYS A N 1
ATOM 2540 C CA . LYS A 1 316 ? -21.513 -7.907 26.548 1.00 82.81 316 LYS A CA 1
ATOM 2541 C C . LYS A 1 316 ? -20.067 -8.344 26.877 1.00 82.81 316 LYS A C 1
ATOM 2543 O O . LYS A 1 316 ? -19.617 -8.116 27.999 1.00 82.81 316 LYS A O 1
ATOM 2548 N N . GLY A 1 317 ? -19.343 -8.970 25.940 1.00 73.50 317 GLY A N 1
ATOM 2549 C CA . GLY A 1 317 ? -17.975 -9.472 26.130 1.00 73.50 317 GLY A CA 1
ATOM 2550 C C . GLY A 1 317 ? -16.902 -8.377 26.065 1.00 73.50 317 GLY A C 1
ATOM 2551 O O . GLY A 1 317 ? -16.905 -7.548 25.153 1.00 73.50 317 GLY A O 1
ATOM 2552 N N . LYS A 1 318 ? -15.964 -8.374 27.028 1.00 78.94 318 LYS A N 1
ATOM 2553 C CA . LYS A 1 318 ? -14.791 -7.472 27.027 1.00 78.94 318 LYS A CA 1
ATOM 2554 C C . LYS A 1 318 ? -13.903 -7.765 25.812 1.00 78.94 318 LYS A C 1
ATOM 2556 O O . LYS A 1 318 ? -13.829 -8.910 25.374 1.00 78.94 318 LYS A O 1
ATOM 2561 N N . VAL A 1 319 ? -13.184 -6.759 25.304 1.00 70.06 319 VAL A N 1
ATOM 2562 C CA . VAL A 1 319 ? -12.197 -6.963 24.224 1.00 70.06 319 VAL A CA 1
ATOM 2563 C C . VAL A 1 319 ? -11.035 -7.822 24.722 1.00 70.06 319 VAL A C 1
ATOM 2565 O O . VAL A 1 319 ? -10.066 -7.327 25.299 1.00 70.06 319 VAL A O 1
ATOM 2568 N N . GLU A 1 320 ? -11.132 -9.118 24.467 1.00 72.19 320 GLU A N 1
ATOM 2569 C CA . GLU A 1 320 ? -10.103 -10.119 24.712 1.00 72.19 320 GLU A CA 1
ATOM 2570 C C . GLU A 1 320 ? -10.052 -11.072 23.518 1.00 72.19 320 GLU A C 1
ATOM 2572 O O . GLU A 1 320 ? -11.056 -11.313 22.845 1.00 72.19 320 GLU A O 1
ATOM 2577 N N . ALA A 1 321 ? -8.863 -11.595 23.218 1.00 68.88 321 ALA A N 1
ATOM 2578 C CA . ALA A 1 321 ? -8.748 -12.558 22.138 1.00 68.88 321 ALA A CA 1
ATOM 2579 C C . ALA A 1 321 ? -9.345 -13.897 22.579 1.00 68.88 321 ALA A C 1
ATOM 2581 O O . ALA A 1 321 ? -8.862 -14.507 23.534 1.00 68.88 321 ALA A O 1
ATOM 2582 N N . ASN A 1 322 ? -10.358 -14.368 21.862 1.00 68.50 322 ASN A N 1
ATOM 2583 C CA . ASN A 1 322 ? -10.969 -15.683 22.071 1.00 68.50 322 ASN A CA 1
ATOM 2584 C C . ASN A 1 322 ? -10.660 -16.653 20.911 1.00 68.50 322 ASN A C 1
ATOM 2586 O O . ASN A 1 322 ? -10.888 -17.857 21.035 1.00 68.50 322 ASN A O 1
ATOM 2590 N N . GLY A 1 323 ? -10.050 -16.149 19.833 1.00 70.88 323 GLY A N 1
ATOM 2591 C CA . GLY A 1 323 ? -9.611 -16.923 18.681 1.00 70.88 323 GLY A CA 1
ATOM 2592 C C . GLY A 1 323 ? -8.381 -16.323 18.002 1.00 70.88 323 GLY A C 1
ATOM 2593 O O . GLY A 1 323 ? -7.895 -15.243 18.349 1.00 70.88 323 GLY A O 1
ATOM 2594 N N . SER A 1 324 ? -7.893 -17.028 16.986 1.00 78.06 324 SER A N 1
ATOM 2595 C CA . SER A 1 324 ? -6.873 -16.528 16.066 1.00 78.06 324 SER A CA 1
ATOM 2596 C C . SER A 1 324 ? -7.377 -16.572 14.635 1.00 78.06 324 SER A C 1
ATOM 2598 O O . SER A 1 324 ? -8.057 -17.521 14.253 1.00 78.06 324 SER A O 1
ATOM 2600 N N . TYR A 1 325 ? -6.963 -15.604 13.829 1.00 80.12 325 TYR A N 1
ATOM 2601 C CA . TYR A 1 325 ? -7.253 -15.558 12.405 1.00 80.12 325 TYR A CA 1
ATOM 2602 C C . TYR A 1 325 ? -5.977 -15.425 11.593 1.00 80.12 325 TYR A C 1
ATOM 2604 O O . TYR A 1 325 ? -5.114 -14.611 11.912 1.00 80.12 325 TYR A O 1
ATOM 2612 N N . THR A 1 326 ? -5.872 -16.208 10.523 1.00 79.50 326 THR A N 1
ATOM 2613 C CA . THR A 1 326 ? -4.721 -16.181 9.623 1.00 79.50 326 THR A CA 1
ATOM 2614 C C . THR A 1 326 ? -5.108 -15.570 8.283 1.00 79.50 326 THR A C 1
ATOM 2616 O O . THR A 1 326 ? -5.754 -16.213 7.456 1.00 79.50 326 THR A O 1
ATOM 2619 N N . GLN A 1 327 ? -4.638 -14.352 8.027 1.00 78.75 327 GLN A N 1
ATOM 2620 C CA . GLN A 1 327 ? -4.788 -13.686 6.739 1.00 78.75 327 GLN A CA 1
ATOM 2621 C C . GLN A 1 327 ? -3.693 -14.169 5.782 1.00 78.75 327 GLN A C 1
ATOM 2623 O O . GLN A 1 327 ? -2.505 -13.991 6.055 1.00 78.75 327 GLN A O 1
ATOM 2628 N N . SER A 1 328 ? -4.078 -14.766 4.654 1.00 80.19 328 SER A N 1
ATOM 2629 C CA . SER A 1 328 ? -3.141 -15.281 3.648 1.00 80.19 328 SER A CA 1
ATOM 2630 C C . SER A 1 328 ? -3.299 -14.570 2.312 1.00 80.19 328 SER A C 1
ATOM 2632 O O . SER A 1 328 ? -4.415 -14.507 1.812 1.00 80.19 328 SER A O 1
ATOM 2634 N N . ASN A 1 329 ? -2.183 -14.172 1.703 1.00 80.81 329 ASN A N 1
ATOM 2635 C CA . ASN A 1 329 ? -2.138 -13.662 0.334 1.00 80.81 329 ASN A CA 1
ATOM 2636 C C . ASN A 1 329 ? -1.289 -14.590 -0.542 1.00 80.81 329 ASN A C 1
ATOM 2638 O O . ASN A 1 329 ? -0.287 -15.148 -0.087 1.00 80.81 329 ASN A O 1
ATOM 2642 N N . SER A 1 330 ? -1.708 -14.764 -1.794 1.00 83.06 330 SER A N 1
ATOM 2643 C CA . SER A 1 330 ? -0.932 -15.455 -2.825 1.00 83.06 330 SER A CA 1
ATOM 2644 C C . SER A 1 330 ? -0.099 -14.434 -3.594 1.00 83.06 330 SER A C 1
ATOM 2646 O O . SER A 1 330 ? -0.640 -13.438 -4.082 1.00 83.06 330 SER A O 1
ATOM 2648 N N . LEU A 1 331 ? 1.208 -14.676 -3.679 1.00 87.50 331 LEU A N 1
ATOM 2649 C CA . LEU A 1 331 ? 2.163 -13.855 -4.414 1.00 87.50 331 LEU A CA 1
ATOM 2650 C C . LEU A 1 331 ? 2.813 -14.716 -5.499 1.00 87.50 331 LEU A C 1
ATOM 2652 O O . LEU A 1 331 ? 3.674 -15.550 -5.206 1.00 87.50 331 LEU A O 1
ATOM 2656 N N . THR A 1 332 ? 2.404 -14.527 -6.752 1.00 89.25 332 THR A N 1
ATOM 2657 C CA . THR A 1 332 ? 3.006 -15.237 -7.885 1.00 89.25 332 THR A CA 1
ATOM 2658 C C . THR A 1 332 ? 4.156 -14.432 -8.488 1.00 89.25 332 THR A C 1
ATOM 2660 O O . THR A 1 332 ? 3.952 -13.421 -9.160 1.00 89.25 332 THR A O 1
ATOM 2663 N N . PHE A 1 333 ? 5.383 -14.899 -8.274 1.00 88.50 333 PHE A N 1
ATOM 2664 C CA . PHE A 1 333 ? 6.596 -14.333 -8.851 1.00 88.50 333 PHE A CA 1
ATOM 2665 C C . PHE A 1 333 ? 6.944 -15.074 -10.138 1.00 88.50 333 PHE A C 1
ATOM 2667 O O . PHE A 1 333 ? 7.381 -16.219 -10.083 1.00 88.50 333 PHE A O 1
ATOM 2674 N N . ASP A 1 334 ? 6.790 -14.420 -11.288 1.00 90.69 334 ASP A N 1
ATOM 2675 C CA . ASP A 1 334 ? 7.382 -14.850 -12.559 1.00 90.69 334 ASP A CA 1
ATOM 2676 C C . ASP A 1 334 ? 8.497 -13.869 -12.927 1.00 90.69 334 ASP A C 1
ATOM 2678 O O . ASP A 1 334 ? 8.247 -12.757 -13.395 1.00 90.69 334 ASP A O 1
ATOM 2682 N N . THR A 1 335 ? 9.737 -14.241 -12.610 1.00 90.50 335 THR A N 1
ATOM 2683 C CA . THR A 1 335 ? 10.857 -13.295 -12.625 1.00 90.50 335 THR A CA 1
ATOM 2684 C C . THR A 1 335 ? 11.503 -13.157 -14.005 1.00 90.50 335 THR A C 1
ATOM 2686 O O . THR A 1 335 ? 12.067 -12.107 -14.313 1.00 90.50 335 THR A O 1
ATOM 2689 N N . GLN A 1 336 ? 11.361 -14.169 -14.871 1.00 93.12 336 GLN A N 1
ATOM 2690 C CA . GLN A 1 336 ? 11.880 -14.204 -16.245 1.00 93.12 336 GLN A CA 1
ATOM 2691 C C . GLN A 1 336 ? 13.328 -13.687 -16.356 1.00 93.12 336 GLN A C 1
ATOM 2693 O O . GLN A 1 336 ? 14.254 -14.371 -15.934 1.00 93.12 336 GLN A O 1
ATOM 2698 N N . ASP A 1 337 ? 13.547 -12.487 -16.902 1.00 94.19 337 ASP A N 1
ATOM 2699 C CA . ASP A 1 337 ? 14.890 -11.925 -17.085 1.00 94.19 337 ASP A CA 1
ATOM 2700 C C . ASP A 1 337 ? 15.490 -11.307 -15.807 1.00 94.19 337 ASP A C 1
ATOM 2702 O O . ASP A 1 337 ? 16.680 -10.986 -15.770 1.00 94.19 337 ASP A O 1
ATOM 2706 N N . TYR A 1 338 ? 14.690 -11.114 -14.762 1.00 97.69 338 TYR A N 1
ATOM 2707 C CA . TYR A 1 338 ? 15.042 -10.335 -13.577 1.00 97.69 338 TYR A CA 1
ATOM 2708 C C . TYR A 1 338 ? 15.301 -11.227 -12.375 1.00 97.69 338 TYR A C 1
ATOM 2710 O O . TYR A 1 338 ? 14.600 -12.202 -12.169 1.00 97.69 338 TYR A O 1
ATOM 2718 N N . GLN A 1 339 ? 16.256 -10.859 -11.535 1.00 96.81 339 GLN A N 1
ATOM 2719 C CA . GLN A 1 339 ? 16.305 -11.321 -10.149 1.00 96.81 339 GLN A CA 1
ATOM 2720 C C . GLN A 1 339 ? 15.590 -10.305 -9.254 1.00 96.81 339 GLN A C 1
ATOM 2722 O O . GLN A 1 339 ? 15.587 -9.110 -9.553 1.00 96.81 339 GLN A O 1
ATOM 2727 N N . VAL A 1 340 ? 15.023 -10.757 -8.140 1.00 96.81 340 VAL A N 1
ATOM 2728 C CA . VAL A 1 340 ? 14.427 -9.889 -7.119 1.00 96.81 340 VAL A CA 1
ATOM 2729 C C . VAL A 1 340 ? 15.406 -9.746 -5.967 1.00 96.81 340 VAL A C 1
ATOM 2731 O O . VAL A 1 340 ? 15.729 -10.722 -5.291 1.00 96.81 340 VAL A O 1
ATOM 2734 N N . ILE A 1 341 ? 15.872 -8.525 -5.734 1.00 97.12 341 ILE A N 1
ATOM 2735 C CA . ILE A 1 341 ? 16.779 -8.180 -4.641 1.00 97.12 341 ILE A CA 1
ATOM 2736 C C . ILE A 1 341 ? 15.977 -7.466 -3.561 1.00 97.12 341 ILE A C 1
ATOM 2738 O O . ILE A 1 341 ? 15.406 -6.401 -3.808 1.00 97.12 341 ILE A O 1
ATOM 2742 N N . ARG A 1 342 ? 15.963 -8.039 -2.357 1.00 95.50 342 ARG A N 1
ATOM 2743 C CA . ARG A 1 342 ? 15.410 -7.413 -1.157 1.00 95.50 342 ARG A CA 1
ATOM 2744 C C . ARG A 1 342 ? 16.527 -6.727 -0.380 1.00 95.50 342 ARG A C 1
ATOM 2746 O O . ARG A 1 342 ? 17.480 -7.379 0.047 1.00 95.50 342 ARG A O 1
ATOM 2753 N N . SER A 1 343 ? 16.350 -5.440 -0.107 1.00 95.62 343 SER A N 1
ATOM 2754 C CA . SER A 1 343 ? 17.272 -4.644 0.706 1.00 95.62 343 SER A CA 1
ATOM 2755 C C . SER A 1 343 ? 16.521 -4.006 1.869 1.00 95.62 343 SER A C 1
ATOM 2757 O O . SER A 1 343 ? 15.533 -3.311 1.661 1.00 95.62 343 SER A O 1
ATOM 2759 N N . THR A 1 344 ? 16.988 -4.235 3.096 1.00 92.56 344 THR A N 1
ATOM 2760 C CA . THR A 1 344 ? 16.452 -3.599 4.311 1.00 92.56 344 THR A CA 1
ATOM 2761 C C . THR A 1 344 ? 17.508 -2.651 4.860 1.00 92.56 344 THR A C 1
ATOM 2763 O O . THR A 1 344 ? 18.544 -3.110 5.344 1.00 92.56 344 THR A O 1
ATOM 2766 N N . HIS A 1 345 ? 17.275 -1.342 4.753 1.00 88.44 345 HIS A N 1
ATOM 2767 C CA . HIS A 1 345 ? 18.243 -0.322 5.174 1.00 88.44 345 HIS A CA 1
ATOM 2768 C C . HIS A 1 345 ? 18.097 0.033 6.657 1.00 88.44 345 HIS A C 1
ATOM 2770 O O . HIS A 1 345 ? 19.081 0.358 7.323 1.00 88.44 345 HIS A O 1
ATOM 2776 N N . SER A 1 346 ? 16.874 -0.048 7.183 1.00 93.94 346 SER A N 1
ATOM 2777 C CA . SER A 1 346 ? 16.537 0.201 8.584 1.00 93.94 346 SER A CA 1
ATOM 2778 C C . SER A 1 346 ? 15.282 -0.595 8.974 1.00 93.94 346 SER A C 1
ATOM 2780 O O . SER A 1 346 ? 14.623 -1.160 8.100 1.00 93.94 346 SER A O 1
ATOM 2782 N N . PRO A 1 347 ? 14.894 -0.635 10.262 1.00 95.19 347 PRO A N 1
ATOM 2783 C CA . PRO A 1 347 ? 13.609 -1.206 10.670 1.00 95.19 347 PRO A CA 1
ATOM 2784 C C . PRO A 1 347 ? 12.387 -0.532 10.025 1.00 95.19 347 PRO A C 1
ATOM 2786 O O . PRO A 1 347 ? 11.306 -1.101 10.064 1.00 95.19 347 PRO A O 1
ATOM 2789 N N . GLN A 1 348 ? 12.537 0.664 9.456 1.00 96.81 348 GLN A N 1
ATOM 2790 C CA . GLN A 1 348 ? 11.473 1.446 8.823 1.00 96.81 348 GLN A CA 1
ATOM 2791 C C . GLN A 1 348 ? 11.474 1.331 7.297 1.00 96.81 348 GLN A C 1
ATOM 2793 O O . GLN A 1 348 ? 10.511 1.763 6.674 1.00 96.81 348 GLN A O 1
ATOM 2798 N N . ASP A 1 349 ? 12.547 0.799 6.704 1.00 96.88 349 ASP A N 1
ATOM 2799 C CA . ASP A 1 349 ? 12.836 0.917 5.276 1.00 96.88 349 ASP A CA 1
ATOM 2800 C C . ASP A 1 349 ? 13.169 -0.437 4.640 1.00 96.88 349 ASP A C 1
ATOM 2802 O O . ASP A 1 349 ? 14.153 -1.101 4.999 1.00 96.88 349 ASP A O 1
ATOM 2806 N N . VAL A 1 350 ? 12.354 -0.828 3.662 1.00 97.50 350 VAL A N 1
ATOM 2807 C CA . VAL A 1 350 ? 12.605 -1.988 2.806 1.00 97.50 350 VAL A CA 1
ATOM 2808 C C . VAL A 1 350 ? 12.374 -1.632 1.351 1.00 97.50 350 VAL A C 1
ATOM 2810 O O . VAL A 1 350 ? 11.429 -0.929 1.000 1.00 97.50 350 VAL A O 1
ATOM 2813 N N . SER A 1 351 ? 13.220 -2.182 0.487 1.00 97.69 351 SER A N 1
ATOM 2814 C CA . SER A 1 351 ? 13.057 -2.085 -0.954 1.00 97.69 351 SER A CA 1
ATOM 2815 C C . SER A 1 351 ? 13.164 -3.438 -1.642 1.00 97.69 351 SER A C 1
ATOM 2817 O O . SER A 1 351 ? 13.891 -4.334 -1.203 1.00 97.69 351 SER A O 1
ATOM 2819 N N . PHE A 1 352 ? 12.440 -3.551 -2.751 1.00 97.81 352 PHE A N 1
ATOM 2820 C CA . PHE A 1 352 ? 12.459 -4.685 -3.661 1.00 97.81 352 PHE A CA 1
ATOM 2821 C C . PHE A 1 352 ? 12.844 -4.183 -5.047 1.00 97.81 352 PHE A C 1
ATOM 2823 O O . PHE A 1 352 ? 12.194 -3.292 -5.598 1.00 97.81 352 PHE A O 1
ATOM 2830 N N . THR A 1 353 ? 13.921 -4.735 -5.595 1.00 98.25 353 THR A N 1
ATOM 2831 C CA . THR A 1 353 ? 14.437 -4.363 -6.913 1.00 98.25 353 THR A CA 1
ATOM 2832 C C . THR A 1 353 ? 14.407 -5.576 -7.828 1.00 98.25 353 THR A C 1
ATOM 2834 O O . THR A 1 353 ? 15.132 -6.540 -7.591 1.00 98.25 353 THR A O 1
ATOM 2837 N N . TRP A 1 354 ? 13.601 -5.519 -8.884 1.00 98.12 354 TRP A N 1
ATOM 2838 C CA . TRP A 1 354 ? 13.695 -6.446 -10.005 1.00 98.12 354 TRP A CA 1
ATOM 2839 C C . TRP A 1 354 ? 14.829 -5.963 -10.893 1.00 98.12 354 TRP A C 1
ATOM 2841 O O . TRP A 1 354 ? 14.634 -5.046 -11.684 1.00 98.12 354 TRP A O 1
ATOM 2851 N N . LEU A 1 355 ? 16.015 -6.547 -10.741 1.00 97.31 355 LEU A N 1
ATOM 2852 C CA . LEU A 1 355 ? 17.213 -6.188 -11.497 1.00 97.31 355 LEU A CA 1
ATOM 2853 C C . LEU A 1 355 ? 17.434 -7.192 -12.626 1.00 97.31 355 LEU A C 1
ATOM 2855 O O . LEU A 1 355 ? 17.454 -8.398 -12.382 1.00 97.31 355 LEU A O 1
ATOM 2859 N N . ARG A 1 356 ? 17.619 -6.711 -13.858 1.00 95.62 356 ARG A N 1
ATOM 2860 C CA . ARG A 1 356 ? 17.855 -7.588 -15.010 1.00 95.62 356 ARG A CA 1
ATOM 2861 C C . ARG A 1 356 ? 19.146 -8.391 -14.804 1.00 95.62 356 ARG A C 1
ATOM 2863 O O . ARG A 1 356 ? 20.213 -7.807 -14.628 1.00 95.62 356 ARG A O 1
ATOM 2870 N N . GLU A 1 357 ? 19.043 -9.717 -14.824 1.00 95.19 357 GLU A N 1
ATOM 2871 C CA . GLU A 1 357 ? 20.159 -10.661 -14.656 1.00 95.19 357 GLU A CA 1
ATOM 2872 C C . GLU A 1 357 ? 20.400 -11.441 -15.955 1.00 95.19 357 GLU A C 1
ATOM 2874 O O . GLU A 1 357 ? 21.532 -11.518 -16.439 1.00 95.19 357 GLU A O 1
ATOM 2879 N N . GLN A 1 358 ? 19.335 -11.961 -16.576 1.00 93.50 358 GLN A N 1
ATOM 2880 C CA . GLN A 1 358 ? 19.439 -12.583 -17.893 1.00 93.50 358 GLN A CA 1
ATOM 2881 C C . GLN A 1 358 ? 19.534 -11.512 -18.969 1.00 93.50 358 GLN A C 1
ATOM 2883 O O . GLN A 1 358 ? 18.760 -10.555 -19.010 1.00 93.50 358 GLN A O 1
ATOM 2888 N N . PHE A 1 359 ? 20.497 -11.700 -19.866 1.00 93.19 359 PHE A N 1
ATOM 2889 C CA . PHE A 1 359 ? 20.779 -10.781 -20.960 1.00 93.19 359 PHE A CA 1
ATOM 2890 C C . PHE A 1 359 ? 20.865 -9.311 -20.505 1.00 93.19 359 PHE A C 1
ATOM 2892 O O . PHE A 1 359 ? 20.230 -8.424 -21.082 1.00 93.19 359 PHE A O 1
ATOM 2899 N N . GLN A 1 360 ? 21.591 -9.078 -19.408 1.00 90.88 360 GLN A N 1
ATOM 2900 C CA . GLN A 1 360 ? 21.698 -7.773 -18.751 1.00 90.88 360 GLN A CA 1
ATOM 2901 C C . GLN A 1 360 ? 22.361 -6.706 -19.638 1.00 90.88 360 GLN A C 1
ATOM 2903 O O . GLN A 1 360 ? 22.024 -5.529 -19.533 1.00 90.88 360 GLN A O 1
ATOM 2908 N N . SER A 1 361 ? 23.306 -7.108 -20.492 1.00 92.50 361 SER A N 1
ATOM 2909 C CA . SER A 1 361 ? 24.080 -6.206 -21.347 1.00 92.50 361 SER A CA 1
ATOM 2910 C C . SER A 1 361 ? 23.591 -6.218 -22.795 1.00 92.50 361 SER A C 1
ATOM 2912 O O . SER A 1 361 ? 23.161 -7.252 -23.308 1.00 92.50 361 SER A O 1
ATOM 2914 N N . SER A 1 362 ? 23.753 -5.102 -23.502 1.00 94.56 362 SER A N 1
ATOM 2915 C CA . SER A 1 362 ? 23.591 -5.010 -24.957 1.00 94.56 362 SER A CA 1
ATOM 2916 C C . SER A 1 362 ? 24.458 -6.058 -25.674 1.00 94.56 362 SER A C 1
ATOM 2918 O O . SER A 1 362 ? 24.013 -6.707 -26.615 1.00 94.56 362 SER A O 1
ATOM 2920 N N . GLU A 1 363 ? 25.676 -6.314 -25.182 1.00 95.56 363 GLU A N 1
ATOM 2921 C CA . GLU A 1 363 ? 26.579 -7.330 -25.753 1.00 95.56 363 GLU A CA 1
ATOM 2922 C C . GLU A 1 363 ? 25.935 -8.727 -25.763 1.00 95.56 363 GLU A C 1
ATOM 2924 O O . GLU A 1 363 ? 25.987 -9.449 -26.759 1.00 95.56 363 GLU A O 1
ATOM 2929 N N . SER A 1 364 ? 25.254 -9.093 -24.674 1.00 95.56 364 SER A N 1
ATOM 2930 C CA . SER A 1 364 ? 24.617 -10.407 -24.527 1.00 95.56 364 SER A CA 1
ATOM 2931 C C . SER A 1 364 ? 23.437 -10.645 -25.481 1.00 95.56 364 SER A C 1
ATOM 2933 O O . SER A 1 364 ? 22.996 -11.786 -25.658 1.00 95.56 364 SER A O 1
ATOM 2935 N N . LEU A 1 365 ? 22.932 -9.593 -26.128 1.00 96.62 365 LEU A N 1
ATOM 2936 C CA . LEU A 1 365 ? 21.814 -9.666 -27.063 1.00 96.62 365 LEU A CA 1
ATOM 2937 C C . LEU A 1 365 ? 22.258 -9.922 -28.511 1.00 96.62 365 LEU A C 1
ATOM 2939 O O . LEU A 1 365 ? 21.415 -10.170 -29.374 1.00 96.62 365 LEU A O 1
ATOM 2943 N N . LEU A 1 366 ? 23.562 -9.901 -28.800 1.00 96.69 366 LEU A N 1
ATOM 2944 C CA . LEU A 1 366 ? 24.080 -10.146 -30.144 1.00 96.69 366 LEU A CA 1
ATOM 2945 C C . LEU A 1 366 ? 23.804 -11.587 -30.618 1.00 96.69 366 LEU A C 1
ATOM 2947 O O . LEU A 1 366 ? 24.011 -12.569 -29.895 1.00 96.69 366 LEU A O 1
ATOM 2951 N N . LYS A 1 367 ? 23.361 -11.713 -31.876 1.00 94.88 367 LYS A N 1
ATOM 2952 C CA . LYS A 1 367 ? 23.212 -12.989 -32.605 1.00 94.88 367 LYS A CA 1
ATOM 2953 C C . LYS A 1 367 ? 24.548 -13.525 -33.091 1.00 94.88 367 LYS A C 1
ATOM 2955 O O . LYS A 1 367 ? 24.782 -14.729 -33.061 1.00 94.88 367 LYS A O 1
ATOM 2960 N N . TRP A 1 368 ? 25.393 -12.620 -33.569 1.00 90.12 368 TRP A N 1
ATOM 2961 C CA . TRP A 1 368 ? 26.674 -12.911 -34.193 1.00 90.12 368 TRP A CA 1
ATOM 2962 C C . TRP A 1 368 ? 27.734 -11.930 -33.697 1.00 90.12 368 TRP A C 1
ATOM 2964 O O . TRP A 1 368 ? 27.449 -10.769 -33.411 1.00 90.12 368 TRP A O 1
ATOM 2974 N N . SER A 1 369 ? 28.976 -12.398 -33.619 1.00 92.25 369 SER A N 1
ATOM 2975 C CA . SER A 1 369 ? 30.124 -11.571 -33.239 1.00 92.25 369 SER A CA 1
ATOM 2976 C C . SER A 1 369 ? 30.841 -10.978 -34.451 1.00 92.25 369 SER A C 1
ATOM 2978 O O . SER A 1 369 ? 31.386 -9.881 -34.366 1.00 92.25 369 SER A O 1
ATOM 2980 N N . THR A 1 370 ? 30.831 -11.669 -35.597 1.00 94.25 370 THR A N 1
ATOM 2981 C CA . THR A 1 370 ? 31.529 -11.251 -36.822 1.00 94.25 370 THR A CA 1
ATOM 2982 C C . THR A 1 370 ? 30.765 -11.654 -38.072 1.00 94.25 370 THR A C 1
ATOM 2984 O O . THR A 1 370 ? 30.110 -12.690 -38.083 1.00 94.25 370 THR A O 1
ATOM 2987 N N . GLU A 1 371 ? 30.879 -10.847 -39.126 1.00 95.50 371 GLU A N 1
ATOM 2988 C CA . GLU A 1 371 ? 30.279 -11.108 -40.435 1.00 95.50 371 GLU A CA 1
ATOM 2989 C C . GLU A 1 371 ? 31.096 -10.493 -41.581 1.00 95.50 371 GLU A C 1
ATOM 2991 O O . GLU A 1 371 ? 31.978 -9.648 -41.383 1.00 95.50 371 GLU A O 1
ATOM 2996 N N . SER A 1 372 ? 30.754 -10.867 -42.816 1.00 91.06 372 SER A N 1
ATOM 2997 C CA . SER A 1 372 ? 31.229 -10.156 -44.012 1.00 91.06 372 SER A CA 1
ATOM 2998 C C . SER A 1 372 ? 30.799 -8.687 -43.984 1.00 91.06 372 SER A C 1
ATOM 3000 O O . SER A 1 372 ? 29.703 -8.369 -43.534 1.00 91.06 372 SER A O 1
ATOM 3002 N N . ILE A 1 373 ? 31.606 -7.774 -44.535 1.00 87.88 373 ILE A N 1
ATOM 3003 C CA . ILE A 1 373 ? 31.268 -6.338 -44.597 1.00 87.88 373 ILE A CA 1
ATOM 3004 C C . ILE A 1 373 ? 29.990 -6.042 -45.406 1.00 87.88 373 ILE A C 1
ATOM 3006 O O . ILE A 1 373 ? 29.359 -5.002 -45.216 1.00 87.88 373 ILE A O 1
ATOM 3010 N N . LEU A 1 374 ? 29.606 -6.965 -46.297 1.00 86.38 374 LEU A N 1
ATOM 3011 C CA . LEU A 1 374 ? 28.379 -6.893 -47.096 1.00 86.38 374 LEU A CA 1
ATOM 3012 C C . LEU A 1 374 ? 27.121 -7.234 -46.286 1.00 86.38 374 LEU A C 1
ATOM 3014 O O . LEU A 1 374 ? 26.013 -6.943 -46.728 1.00 86.38 374 LEU A O 1
ATOM 3018 N N . HIS A 1 375 ? 27.281 -7.846 -45.113 1.00 89.19 375 HIS A N 1
ATOM 3019 C CA . HIS A 1 375 ? 26.173 -8.161 -44.229 1.00 89.19 375 HIS A CA 1
ATOM 3020 C C . HIS A 1 375 ? 25.601 -6.867 -43.623 1.00 89.19 375 HIS A C 1
ATOM 3022 O O . HIS A 1 375 ? 26.328 -6.051 -43.046 1.00 89.19 375 HIS A O 1
ATOM 3028 N N . ASP A 1 376 ? 24.295 -6.649 -43.767 1.00 87.19 376 ASP A N 1
ATOM 3029 C CA . ASP A 1 376 ? 23.650 -5.395 -43.355 1.00 87.19 376 ASP A CA 1
ATOM 3030 C C . ASP A 1 376 ? 22.370 -5.582 -42.537 1.00 87.19 376 ASP A C 1
ATOM 3032 O O . ASP A 1 376 ? 21.488 -4.726 -42.539 1.00 87.19 376 ASP A O 1
ATOM 3036 N N . GLN A 1 377 ? 22.262 -6.706 -41.832 1.00 92.00 377 GLN A N 1
ATOM 3037 C CA . GLN A 1 377 ? 21.123 -6.978 -40.964 1.00 92.00 377 GLN A CA 1
ATOM 3038 C C . GLN A 1 377 ? 21.381 -6.481 -39.538 1.00 92.00 377 GLN A C 1
ATOM 3040 O O . GLN A 1 377 ? 22.518 -6.252 -39.120 1.00 92.00 377 GLN A O 1
ATOM 3045 N N . TYR A 1 378 ? 20.294 -6.293 -38.795 1.00 95.19 378 TYR A N 1
ATOM 3046 C CA . TYR A 1 378 ? 20.339 -5.914 -37.389 1.00 95.19 378 TYR A CA 1
ATOM 3047 C C . TYR A 1 378 ? 20.942 -7.052 -36.548 1.00 95.19 378 TYR A C 1
ATOM 3049 O O . TYR A 1 378 ? 20.437 -8.177 -36.614 1.00 95.19 378 TYR A O 1
ATOM 3057 N N . PRO A 1 379 ? 22.014 -6.793 -35.775 1.00 95.44 379 PRO A N 1
ATOM 3058 C CA . PRO A 1 379 ? 22.821 -7.859 -35.185 1.00 95.44 379 PRO A CA 1
ATOM 3059 C C . PRO A 1 379 ? 22.251 -8.468 -33.902 1.00 95.44 379 PRO A C 1
ATOM 3061 O O . PRO A 1 379 ? 22.888 -9.328 -33.301 1.00 95.44 379 PRO A O 1
ATOM 3064 N N . VAL A 1 380 ? 21.074 -8.028 -33.468 1.00 96.62 380 VAL A N 1
ATOM 3065 C CA . VAL A 1 380 ? 20.513 -8.333 -32.150 1.00 96.62 380 VAL A CA 1
ATOM 3066 C C . VAL A 1 380 ? 19.380 -9.348 -32.245 1.00 96.62 380 VAL A C 1
ATOM 3068 O O . VAL A 1 380 ? 18.590 -9.381 -33.198 1.00 96.62 380 VAL A O 1
ATOM 3071 N N . ASP A 1 381 ? 19.296 -10.188 -31.223 1.00 96.31 381 ASP A N 1
ATOM 3072 C CA . ASP A 1 381 ? 18.199 -11.102 -30.964 1.00 96.31 381 ASP A CA 1
ATOM 3073 C C . ASP A 1 381 ? 17.203 -10.516 -29.977 1.00 96.31 381 ASP A C 1
ATOM 3075 O O . ASP A 1 381 ? 17.278 -10.752 -28.776 1.00 96.31 381 ASP A O 1
ATOM 3079 N N . ILE A 1 382 ? 16.229 -9.775 -30.512 1.00 94.19 382 ILE A N 1
ATOM 3080 C CA . ILE A 1 382 ? 15.140 -9.185 -29.722 1.00 94.19 382 ILE A CA 1
ATOM 3081 C C . ILE A 1 382 ? 14.368 -10.266 -28.946 1.00 94.19 382 ILE A C 1
ATOM 3083 O O . ILE A 1 382 ? 13.875 -9.989 -27.862 1.00 94.19 382 ILE A O 1
ATOM 3087 N N . SER A 1 383 ? 14.324 -11.518 -29.428 1.00 94.31 383 SER A N 1
ATOM 3088 C CA . SER A 1 383 ? 13.612 -12.609 -28.737 1.00 94.31 383 SER A CA 1
ATOM 3089 C C . SER A 1 383 ? 14.220 -13.000 -27.379 1.00 94.31 383 SER A C 1
ATOM 3091 O O . SER A 1 383 ? 13.564 -13.670 -26.574 1.00 94.31 383 SER A O 1
ATOM 3093 N N . ARG A 1 384 ? 15.459 -12.562 -27.105 1.00 95.50 384 ARG A N 1
ATOM 3094 C CA . ARG A 1 384 ? 16.119 -12.700 -25.798 1.00 95.50 384 ARG A CA 1
ATOM 3095 C C . ARG A 1 384 ? 15.604 -11.705 -24.764 1.00 95.50 384 ARG A C 1
ATOM 3097 O O . ARG A 1 384 ? 15.779 -11.950 -23.579 1.00 95.50 384 ARG A O 1
ATOM 3104 N N . ILE A 1 385 ? 14.980 -10.608 -25.190 1.00 96.50 385 ILE A N 1
ATOM 3105 C CA . ILE A 1 385 ? 14.367 -9.634 -24.289 1.00 96.50 385 ILE A CA 1
ATOM 3106 C C . ILE A 1 385 ? 12.929 -10.066 -24.040 1.00 96.50 385 ILE A C 1
ATOM 3108 O O . ILE A 1 385 ? 12.111 -10.117 -24.963 1.00 96.50 385 ILE A O 1
ATOM 3112 N N . LYS A 1 386 ? 12.607 -10.387 -22.791 1.00 96.62 386 LYS A N 1
ATOM 3113 C CA . LYS A 1 386 ? 11.261 -10.826 -22.447 1.00 96.62 386 LYS A CA 1
ATOM 3114 C C . LYS A 1 386 ? 10.273 -9.657 -22.341 1.00 96.62 386 LYS A C 1
ATOM 3116 O O . LYS A 1 386 ? 10.669 -8.560 -21.951 1.00 96.62 386 LYS A O 1
ATOM 3121 N N . PRO A 1 387 ? 8.973 -9.881 -22.628 1.00 97.00 387 PRO A N 1
ATOM 3122 C CA . PRO A 1 387 ? 7.945 -8.837 -22.546 1.00 97.00 387 PRO A CA 1
ATOM 3123 C C . PRO A 1 387 ? 7.841 -8.151 -21.179 1.00 97.00 387 PRO A C 1
ATOM 3125 O O . PRO A 1 387 ? 7.487 -6.978 -21.121 1.00 97.00 387 PRO A O 1
ATOM 3128 N N . ILE A 1 388 ? 8.219 -8.835 -20.092 1.00 96.00 388 ILE A N 1
ATOM 3129 C CA . ILE A 1 388 ? 8.292 -8.250 -18.745 1.00 96.00 388 ILE A CA 1
ATOM 3130 C C . ILE A 1 388 ? 9.195 -7.000 -18.675 1.00 96.00 388 ILE A C 1
ATOM 3132 O O . ILE A 1 388 ? 9.070 -6.174 -17.776 1.00 96.00 388 ILE A O 1
ATOM 3136 N N . SER A 1 389 ? 10.108 -6.828 -19.633 1.00 97.19 389 SER A N 1
ATOM 3137 C CA . SER A 1 389 ? 11.056 -5.716 -19.677 1.00 97.19 389 SER A CA 1
ATOM 3138 C C . SER A 1 389 ? 10.533 -4.453 -20.347 1.00 97.19 389 SER A C 1
ATOM 3140 O O . SER A 1 389 ? 11.213 -3.432 -20.278 1.00 97.19 389 SER A O 1
ATOM 3142 N N . PHE A 1 390 ? 9.389 -4.508 -21.033 1.00 97.06 390 PHE A N 1
ATOM 3143 C CA . PHE A 1 390 ? 8.881 -3.353 -21.781 1.00 97.06 390 PHE A CA 1
ATOM 3144 C C . PHE A 1 390 ? 7.360 -3.346 -21.982 1.00 97.06 390 PHE A C 1
ATOM 3146 O O . PHE A 1 390 ? 6.761 -2.279 -21.909 1.00 97.06 390 PHE A O 1
ATOM 3153 N N . ALA A 1 391 ? 6.731 -4.503 -22.203 1.00 96.62 391 ALA A N 1
ATOM 3154 C CA . ALA A 1 391 ? 5.313 -4.600 -22.551 1.00 96.62 391 ALA A CA 1
ATOM 3155 C C . ALA A 1 391 ? 4.395 -4.508 -21.340 1.00 96.62 391 ALA A C 1
ATOM 3157 O O . ALA A 1 391 ? 3.415 -3.771 -21.360 1.00 96.62 391 ALA A O 1
ATOM 3158 N N . ASN A 1 392 ? 4.685 -5.261 -20.284 1.00 94.56 392 ASN A N 1
ATOM 3159 C CA . ASN A 1 392 ? 3.978 -5.094 -19.025 1.00 94.56 392 ASN A CA 1
ATOM 3160 C C . ASN A 1 392 ? 4.744 -5.746 -17.880 1.00 94.56 392 ASN A C 1
ATOM 3162 O O . ASN A 1 392 ? 5.141 -6.909 -17.980 1.00 94.56 392 ASN A O 1
ATOM 3166 N N . PHE A 1 393 ? 4.875 -5.028 -16.775 1.00 96.12 393 PHE A N 1
ATOM 3167 C CA . PHE A 1 393 ? 5.414 -5.548 -15.531 1.00 96.12 393 PHE A CA 1
ATOM 3168 C C . PHE A 1 393 ? 4.441 -5.304 -14.381 1.00 96.12 393 PHE A C 1
ATOM 3170 O O . PHE A 1 393 ? 4.094 -4.167 -14.065 1.00 96.12 393 PHE A O 1
ATOM 3177 N N . VAL A 1 394 ? 4.026 -6.388 -13.729 1.00 94.50 394 VAL A N 1
ATOM 3178 C CA . VAL A 1 394 ? 3.145 -6.349 -12.563 1.00 94.50 394 VAL A CA 1
ATOM 3179 C C . VAL A 1 394 ? 3.912 -6.928 -11.375 1.00 94.50 394 VAL A C 1
ATOM 3181 O O . VAL A 1 394 ? 4.137 -8.138 -11.335 1.00 94.50 394 VAL A O 1
ATOM 3184 N N . PRO A 1 395 ? 4.345 -6.096 -10.417 1.00 94.56 395 PRO A N 1
ATOM 3185 C CA . PRO A 1 395 ? 5.095 -6.582 -9.273 1.00 94.56 395 PRO A CA 1
ATOM 3186 C C . PRO A 1 395 ? 4.165 -7.278 -8.274 1.00 94.56 395 PRO A C 1
ATOM 3188 O O . PRO A 1 395 ? 2.981 -6.953 -8.203 1.00 94.56 395 PRO A O 1
ATOM 3191 N N . LYS A 1 396 ? 4.709 -8.183 -7.458 1.00 94.31 396 LYS A N 1
ATOM 3192 C CA . LYS A 1 396 ? 4.017 -8.771 -6.302 1.00 94.31 396 LYS A CA 1
ATOM 3193 C C . LYS A 1 396 ? 4.868 -8.588 -5.060 1.00 94.31 396 LYS A C 1
ATOM 3195 O O . LYS A 1 396 ? 6.075 -8.816 -5.119 1.00 94.31 396 LYS A O 1
ATOM 3200 N N . MET A 1 397 ? 4.264 -8.149 -3.965 1.00 94.06 397 MET A N 1
ATOM 3201 C CA . MET A 1 397 ? 4.951 -7.967 -2.685 1.00 94.06 397 MET A CA 1
ATOM 3202 C C . MET A 1 397 ? 3.952 -7.764 -1.553 1.00 94.06 397 MET A C 1
ATOM 3204 O O . MET A 1 397 ? 2.824 -7.324 -1.778 1.00 94.06 397 MET A O 1
ATOM 3208 N N . ASP A 1 398 ? 4.401 -8.028 -0.334 1.00 94.38 398 ASP A N 1
ATOM 3209 C CA . ASP A 1 398 ? 3.613 -7.823 0.877 1.00 94.38 398 ASP A CA 1
ATOM 3210 C C . ASP A 1 398 ? 4.503 -7.267 1.986 1.00 94.38 398 ASP A C 1
ATOM 3212 O O . ASP A 1 398 ? 5.554 -7.834 2.284 1.00 94.38 398 ASP A O 1
ATOM 3216 N N . VAL A 1 399 ? 4.116 -6.145 2.584 1.00 96.00 399 VAL A N 1
ATOM 3217 C CA . VAL A 1 399 ? 4.878 -5.480 3.644 1.00 96.00 399 VAL A CA 1
ATOM 3218 C C . VAL A 1 399 ? 3.962 -5.233 4.829 1.00 96.00 399 VAL A C 1
ATOM 3220 O O . VAL A 1 399 ? 2.959 -4.533 4.720 1.00 96.00 399 VAL A O 1
ATOM 3223 N N . ILE A 1 400 ? 4.329 -5.789 5.978 1.00 95.62 400 ILE A N 1
ATOM 3224 C CA . ILE A 1 400 ? 3.596 -5.658 7.233 1.00 95.62 400 ILE A CA 1
ATOM 3225 C C . ILE A 1 400 ? 4.433 -4.813 8.182 1.00 95.62 400 ILE A C 1
ATOM 3227 O O . ILE A 1 400 ? 5.511 -5.229 8.613 1.00 95.62 400 ILE A O 1
ATOM 3231 N N . PHE A 1 401 ? 3.916 -3.643 8.532 1.00 96.75 401 PHE A N 1
ATOM 3232 C CA . PHE A 1 401 ? 4.437 -2.809 9.602 1.00 96.75 401 PHE A CA 1
ATOM 3233 C C . PHE A 1 401 ? 3.698 -3.087 10.910 1.00 96.75 401 PHE A C 1
ATOM 3235 O O . PHE A 1 401 ? 2.499 -3.369 10.926 1.00 96.75 401 PHE A O 1
ATOM 3242 N N . VAL A 1 402 ? 4.425 -2.961 12.015 1.00 96.44 402 VAL A N 1
ATOM 3243 C CA . VAL A 1 402 ? 3.937 -3.154 13.375 1.00 96.44 402 VAL A CA 1
ATOM 3244 C C . VAL A 1 402 ? 4.262 -1.939 14.236 1.00 96.44 402 VAL A C 1
ATOM 3246 O O . VAL A 1 402 ? 5.356 -1.378 14.147 1.00 96.44 402 VAL A O 1
ATOM 3249 N N . ALA A 1 403 ? 3.314 -1.564 15.087 1.00 96.81 403 ALA A N 1
ATOM 3250 C CA . ALA A 1 403 ? 3.481 -0.575 16.141 1.00 96.81 403 ALA A CA 1
ATOM 3251 C C . ALA A 1 403 ? 3.046 -1.148 17.497 1.00 96.81 403 ALA A C 1
ATOM 3253 O O . ALA A 1 403 ? 2.277 -2.113 17.577 1.00 96.81 403 ALA A O 1
ATOM 3254 N N . SER A 1 404 ? 3.539 -0.540 18.578 1.00 94.62 404 SER A N 1
ATOM 3255 C CA . SER A 1 404 ? 3.194 -0.932 19.947 1.00 94.62 404 SER A CA 1
ATOM 3256 C C . SER A 1 404 ? 1.679 -0.905 20.187 1.00 94.62 404 SER A C 1
ATOM 3258 O O . SER A 1 404 ? 0.954 -0.058 19.659 1.00 94.62 404 SER A O 1
ATOM 3260 N N . SER A 1 405 ? 1.195 -1.798 21.052 1.00 90.31 405 SER A N 1
ATOM 3261 C CA . SER A 1 405 ? -0.210 -1.875 21.460 1.00 90.31 405 SER A CA 1
ATOM 3262 C C . SER A 1 405 ? -0.779 -0.557 21.993 1.00 90.31 405 SER A C 1
ATOM 3264 O O . SER A 1 405 ? -1.973 -0.297 21.814 1.00 90.31 405 SER A O 1
ATOM 3266 N N . ASN A 1 406 ? 0.070 0.270 22.606 1.00 88.06 406 ASN A N 1
ATOM 3267 C CA . ASN A 1 406 ? -0.279 1.558 23.209 1.00 88.06 406 ASN A CA 1
ATOM 3268 C C . ASN A 1 406 ? 0.278 2.758 22.422 1.00 88.06 406 ASN A C 1
ATOM 3270 O O . ASN A 1 406 ? 0.327 3.858 22.965 1.00 88.06 406 ASN A O 1
ATOM 3274 N N . GLU A 1 407 ? 0.749 2.555 21.187 1.00 93.06 407 GLU A N 1
ATOM 3275 C CA . GLU A 1 407 ? 1.287 3.645 20.365 1.00 93.06 407 GLU A CA 1
ATOM 3276 C C . GLU A 1 407 ? 0.211 4.702 20.085 1.00 93.06 407 GLU A C 1
ATOM 3278 O O . GLU A 1 407 ? -0.945 4.345 19.857 1.00 93.06 407 GLU A O 1
ATOM 3283 N N . THR A 1 408 ? 0.572 5.984 20.074 1.00 88.62 408 THR A N 1
ATOM 3284 C CA . THR A 1 408 ? -0.369 7.099 19.848 1.00 88.62 408 THR A CA 1
ATOM 3285 C C . THR A 1 408 ? 0.170 8.076 18.806 1.00 88.62 408 THR A C 1
ATOM 3287 O O . THR A 1 408 ? 1.335 8.013 18.394 1.00 88.62 408 THR A O 1
ATOM 3290 N N . GLY A 1 409 ? -0.657 9.014 18.351 1.00 88.62 409 GLY A N 1
ATOM 3291 C CA . GLY A 1 409 ? -0.272 9.987 17.331 1.00 88.62 409 GLY A CA 1
ATOM 3292 C C . GLY A 1 409 ? -0.143 9.359 15.942 1.00 88.62 409 GLY A C 1
ATOM 3293 O O . GLY A 1 409 ? -0.852 8.418 15.610 1.00 88.62 409 GLY A O 1
ATOM 3294 N N . GLN A 1 410 ? 0.738 9.900 15.096 1.00 90.25 410 GLN A N 1
ATOM 3295 C CA . GLN A 1 410 ? 0.689 9.633 13.653 1.00 90.25 410 GLN A CA 1
ATOM 3296 C C . GLN A 1 410 ? 2.001 9.096 13.078 1.00 90.25 410 GLN A C 1
ATOM 3298 O O . GLN A 1 410 ? 3.088 9.424 13.566 1.00 90.25 410 GLN A O 1
ATOM 3303 N N . THR A 1 411 ? 1.883 8.331 11.993 1.00 94.44 411 THR A N 1
ATOM 3304 C CA . THR A 1 411 ? 2.997 7.889 11.144 1.00 94.44 411 THR A CA 1
ATOM 3305 C C . THR A 1 411 ? 2.596 8.019 9.678 1.00 94.44 411 THR A C 1
ATOM 3307 O O . THR A 1 411 ? 1.495 7.619 9.297 1.00 94.44 411 THR A O 1
ATOM 3310 N N . ASN A 1 412 ? 3.482 8.588 8.858 1.00 95.00 412 ASN A N 1
ATOM 3311 C CA . ASN A 1 412 ? 3.310 8.629 7.412 1.00 95.00 412 ASN A CA 1
ATOM 3312 C C . ASN A 1 412 ? 4.038 7.434 6.789 1.00 95.00 412 ASN A C 1
ATOM 3314 O O . ASN A 1 412 ? 5.215 7.202 7.074 1.00 95.00 412 ASN A O 1
ATOM 3318 N N . PHE A 1 413 ? 3.331 6.684 5.955 1.00 96.19 413 PHE A N 1
ATOM 3319 C CA . PHE A 1 413 ? 3.877 5.587 5.172 1.00 96.19 413 PHE A CA 1
ATOM 3320 C C . PHE A 1 413 ? 4.041 6.065 3.743 1.00 96.19 413 PHE A C 1
ATOM 3322 O O . PHE A 1 413 ? 3.104 6.600 3.155 1.00 96.19 413 PHE A O 1
ATOM 3329 N N . THR A 1 414 ? 5.228 5.869 3.183 1.00 96.12 414 THR A N 1
ATOM 3330 C CA . THR A 1 414 ? 5.532 6.267 1.812 1.00 96.12 414 THR A CA 1
ATOM 3331 C C . THR A 1 414 ? 5.940 5.066 0.980 1.00 96.12 414 THR A C 1
ATOM 3333 O O . THR A 1 414 ? 6.639 4.173 1.458 1.00 96.12 414 THR A O 1
ATOM 3336 N N . ILE A 1 415 ? 5.471 5.066 -0.262 1.00 96.31 415 ILE A N 1
ATOM 3337 C CA . ILE A 1 415 ? 5.739 4.053 -1.270 1.00 96.31 415 ILE A CA 1
ATOM 3338 C C . ILE A 1 415 ? 6.340 4.783 -2.468 1.00 96.31 415 ILE A C 1
ATOM 3340 O O . ILE A 1 415 ? 5.672 5.622 -3.078 1.00 96.31 415 ILE A O 1
ATOM 3344 N N . ASP A 1 416 ? 7.596 4.496 -2.790 1.00 96.62 416 ASP A N 1
ATOM 3345 C CA . ASP A 1 416 ? 8.257 5.007 -3.989 1.00 96.62 416 ASP A CA 1
ATOM 3346 C C . ASP A 1 416 ? 8.379 3.885 -5.020 1.00 96.62 416 ASP A C 1
ATOM 3348 O O . ASP A 1 416 ? 9.016 2.858 -4.781 1.00 96.62 416 ASP A O 1
ATOM 3352 N N . THR A 1 417 ? 7.721 4.073 -6.159 1.00 96.38 417 THR A N 1
ATOM 3353 C CA . THR A 1 417 ? 7.772 3.158 -7.298 1.00 96.38 417 THR A CA 1
ATOM 3354 C C . THR A 1 417 ? 8.574 3.787 -8.413 1.00 96.38 417 THR A C 1
ATOM 3356 O O . THR A 1 417 ? 8.280 4.908 -8.826 1.00 96.38 417 THR A O 1
ATOM 3359 N N . SER A 1 418 ? 9.526 3.052 -8.976 1.00 97.75 418 SER A N 1
ATOM 3360 C CA . SER A 1 418 ? 10.313 3.545 -10.100 1.00 97.75 418 SER A CA 1
ATOM 3361 C C . SER A 1 418 ? 10.645 2.480 -11.132 1.00 97.75 418 SER A C 1
ATOM 3363 O O . SER A 1 418 ? 10.740 1.290 -10.829 1.00 97.75 418 SER A O 1
ATOM 3365 N N . VAL A 1 419 ? 10.872 2.951 -12.354 1.00 98.31 419 VAL A N 1
ATOM 3366 C CA . VAL A 1 419 ? 11.424 2.179 -13.467 1.00 98.31 419 VAL A CA 1
ATOM 3367 C C . VAL A 1 419 ? 12.690 2.863 -13.960 1.00 98.31 419 VAL A C 1
ATOM 3369 O O . VAL A 1 419 ? 12.735 4.090 -14.093 1.00 98.31 419 VAL A O 1
ATOM 3372 N N . ASN A 1 420 ? 13.730 2.075 -14.204 1.00 97.50 420 ASN A N 1
ATOM 3373 C CA . ASN A 1 420 ? 14.987 2.558 -14.750 1.00 97.50 420 ASN A CA 1
ATOM 3374 C C . ASN A 1 420 ? 15.044 2.293 -16.253 1.00 97.50 420 ASN A C 1
ATOM 3376 O O . ASN A 1 420 ? 15.238 1.157 -16.686 1.00 97.50 420 ASN A O 1
ATOM 3380 N N . ILE A 1 421 ? 14.815 3.332 -17.048 1.00 97.62 421 ILE A N 1
ATOM 3381 C CA . ILE A 1 421 ? 14.640 3.231 -18.496 1.00 97.62 421 ILE A CA 1
ATOM 3382 C C . ILE A 1 421 ? 16.015 3.241 -19.162 1.00 97.62 421 ILE A C 1
ATOM 3384 O O . ILE A 1 421 ? 16.768 4.209 -19.017 1.00 97.62 421 ILE A O 1
ATOM 3388 N N . LYS A 1 422 ? 16.325 2.184 -19.918 1.00 95.88 422 LYS A N 1
ATOM 3389 C CA . LYS A 1 422 ? 17.614 2.007 -20.590 1.00 95.88 422 LYS A CA 1
ATOM 3390 C C . LYS A 1 422 ? 17.448 1.750 -22.094 1.00 95.88 422 LYS A C 1
ATOM 3392 O O . LYS A 1 422 ? 16.950 0.689 -22.479 1.00 95.88 422 LYS A O 1
ATOM 3397 N N . PRO A 1 423 ? 17.880 2.678 -22.966 1.00 95.44 423 PRO A N 1
ATOM 3398 C CA . PRO A 1 423 ? 18.044 2.409 -24.396 1.00 95.44 423 PRO A CA 1
ATOM 3399 C C . PRO A 1 423 ? 19.209 1.439 -24.659 1.00 95.44 423 PRO A C 1
ATOM 3401 O O . PRO A 1 423 ? 20.246 1.512 -24.001 1.00 95.44 423 PRO A O 1
ATOM 3404 N N . LEU A 1 424 ? 19.081 0.563 -25.663 1.00 95.62 424 LEU A N 1
ATOM 3405 C CA . LEU A 1 424 ? 20.110 -0.444 -25.971 1.00 95.62 424 LEU A CA 1
ATOM 3406 C C . LEU A 1 424 ? 20.884 -0.085 -27.241 1.00 95.62 424 LEU A C 1
ATOM 3408 O O . LEU A 1 424 ? 20.296 0.023 -28.325 1.00 95.62 424 LEU A O 1
ATOM 3412 N N . TYR A 1 425 ? 22.210 0.025 -27.143 1.00 95.69 425 TYR A N 1
ATOM 3413 C CA . TYR A 1 425 ? 23.064 0.443 -28.256 1.00 95.69 425 TYR A CA 1
ATOM 3414 C C . TYR A 1 425 ? 24.022 -0.650 -28.707 1.00 95.69 425 TYR A C 1
ATOM 3416 O O . TYR A 1 425 ? 24.698 -1.291 -27.907 1.00 95.69 425 TYR A O 1
ATOM 3424 N N . HIS A 1 426 ? 24.147 -0.785 -30.024 1.00 95.94 426 HIS A N 1
ATOM 3425 C CA . HIS A 1 426 ? 25.046 -1.740 -30.663 1.00 95.94 426 HIS A CA 1
ATOM 3426 C C . HIS A 1 426 ? 25.819 -1.060 -31.792 1.00 95.94 426 HIS A C 1
ATOM 3428 O O . HIS A 1 426 ? 25.349 -0.097 -32.401 1.00 95.94 426 HIS A O 1
ATOM 3434 N N . GLY A 1 427 ? 27.012 -1.544 -32.106 1.00 95.19 427 GLY A N 1
ATOM 3435 C CA . GLY A 1 427 ? 27.858 -1.007 -33.167 1.00 95.19 427 GLY A CA 1
ATOM 3436 C C . GLY A 1 427 ? 28.474 -2.103 -34.012 1.00 95.19 427 GLY A C 1
ATOM 3437 O O . GLY A 1 427 ? 28.697 -3.211 -33.536 1.00 95.19 427 GLY A O 1
ATOM 3438 N N . ALA A 1 428 ? 28.780 -1.776 -35.267 1.00 96.31 428 ALA A N 1
ATOM 3439 C CA . ALA A 1 428 ? 29.660 -2.590 -36.094 1.00 96.31 428 ALA A CA 1
ATOM 3440 C C . ALA A 1 428 ? 30.981 -1.854 -36.304 1.00 96.31 428 ALA A C 1
ATOM 3442 O O . ALA A 1 428 ? 31.011 -0.701 -36.759 1.00 96.31 428 ALA A O 1
ATOM 3443 N N . TYR A 1 429 ? 32.065 -2.551 -35.990 1.00 95.88 429 TYR A N 1
ATOM 3444 C CA . TYR A 1 429 ? 33.433 -2.133 -36.242 1.00 95.88 429 TYR A CA 1
ATOM 3445 C C . TYR A 1 429 ? 33.930 -2.833 -37.501 1.00 95.88 429 TYR A C 1
ATOM 3447 O O . TYR A 1 429 ? 33.851 -4.056 -37.607 1.00 95.88 429 TYR A O 1
ATOM 3455 N N . LYS A 1 430 ? 34.425 -2.068 -38.468 1.00 95.50 430 LYS A N 1
ATOM 3456 C CA . LYS A 1 430 ? 35.037 -2.596 -39.683 1.00 95.50 430 LYS A CA 1
ATOM 3457 C C . LYS A 1 430 ? 36.516 -2.836 -39.428 1.00 95.50 430 LYS A C 1
ATOM 3459 O O . LYS A 1 430 ? 37.204 -1.911 -39.015 1.00 95.50 430 LYS A O 1
ATOM 3464 N N . HIS A 1 431 ? 36.972 -4.043 -39.747 1.00 95.06 431 HIS A N 1
ATOM 3465 C CA . HIS A 1 431 ? 38.371 -4.450 -39.684 1.00 95.06 431 HIS A CA 1
ATOM 3466 C C . HIS A 1 431 ? 38.961 -4.544 -41.087 1.00 95.06 431 HIS A C 1
ATOM 3468 O O . HIS A 1 431 ? 38.398 -5.237 -41.945 1.00 95.06 431 HIS A O 1
ATOM 3474 N N . TYR A 1 432 ? 40.108 -3.911 -41.314 1.00 92.50 432 TYR A N 1
ATOM 3475 C CA . TYR A 1 432 ? 40.860 -4.017 -42.569 1.00 92.50 432 TYR A CA 1
ATOM 3476 C C . TYR A 1 432 ? 42.275 -4.553 -42.333 1.00 92.50 432 TYR A C 1
ATOM 3478 O O . TYR A 1 432 ? 43.063 -3.958 -41.605 1.00 92.50 432 TYR A O 1
ATOM 3486 N N . TYR A 1 433 ? 42.627 -5.653 -43.003 1.00 89.81 433 TYR A N 1
ATOM 3487 C CA . TYR A 1 433 ? 43.943 -6.298 -42.870 1.00 89.81 433 TYR A CA 1
ATOM 3488 C C . TYR A 1 433 ? 44.615 -6.562 -44.227 1.00 89.81 433 TYR A C 1
ATOM 3490 O O . TYR A 1 433 ? 45.324 -7.551 -44.408 1.00 89.81 433 TYR A O 1
ATOM 3498 N N . VAL A 1 434 ? 44.422 -5.649 -45.189 1.00 86.81 434 VAL A N 1
ATOM 3499 C CA . VAL A 1 434 ? 45.042 -5.630 -46.535 1.00 86.81 434 VAL A CA 1
ATOM 3500 C C . VAL A 1 434 ? 44.528 -6.708 -47.495 1.00 86.81 434 VAL A C 1
ATOM 3502 O O . VAL A 1 434 ? 44.125 -6.385 -48.608 1.00 86.81 434 VAL A O 1
ATOM 3505 N N . LEU A 1 435 ? 44.500 -7.973 -47.078 1.00 84.44 435 LEU A N 1
ATOM 3506 C CA . LEU A 1 435 ? 44.049 -9.106 -47.900 1.00 84.44 435 LEU A CA 1
ATOM 3507 C C . LEU A 1 435 ? 42.551 -9.417 -47.744 1.00 84.44 435 LEU A C 1
ATOM 3509 O O . LEU A 1 435 ? 42.048 -10.367 -48.339 1.00 84.44 435 LEU A O 1
ATOM 3513 N N . GLY A 1 436 ? 41.836 -8.626 -46.947 1.00 87.69 436 GLY A N 1
ATOM 3514 C CA . GLY A 1 436 ? 40.415 -8.801 -46.693 1.00 87.69 436 GLY A CA 1
ATOM 3515 C C . GLY A 1 436 ? 39.873 -7.779 -45.701 1.00 87.69 436 GLY A C 1
ATOM 3516 O O . GLY A 1 436 ? 40.614 -6.992 -45.102 1.00 87.69 436 GLY A O 1
ATOM 3517 N N . SER A 1 437 ? 38.554 -7.802 -45.538 1.00 91.69 437 SER A N 1
ATOM 3518 C CA . SER A 1 437 ? 37.844 -7.015 -44.536 1.00 91.69 437 SER A CA 1
ATOM 3519 C C . SER A 1 437 ? 36.662 -7.796 -43.989 1.00 91.69 437 SER A C 1
ATOM 3521 O O . SER A 1 437 ? 35.961 -8.464 -44.750 1.00 91.69 437 SER A O 1
ATOM 3523 N N . HIS A 1 438 ? 36.397 -7.642 -42.701 1.00 94.56 438 HIS A N 1
ATOM 3524 C CA . HIS A 1 438 ? 35.180 -8.138 -42.063 1.00 94.56 438 HIS A CA 1
ATOM 3525 C C . HIS A 1 438 ? 34.642 -7.068 -41.112 1.00 94.56 438 HIS A C 1
ATOM 3527 O O . HIS A 1 438 ? 35.290 -6.040 -40.902 1.00 94.56 438 HIS A O 1
ATOM 3533 N N . GLN A 1 439 ? 33.454 -7.286 -40.561 1.00 95.62 439 GLN A N 1
ATOM 3534 C CA . GLN A 1 439 ? 32.941 -6.472 -39.466 1.00 95.62 439 GLN A CA 1
ATOM 3535 C C . GLN A 1 439 ? 32.767 -7.323 -38.211 1.00 95.62 439 GLN A C 1
ATOM 3537 O O . GLN A 1 439 ? 32.437 -8.505 -38.308 1.00 95.62 439 GLN A O 1
ATOM 3542 N N . SER A 1 440 ? 32.972 -6.714 -37.048 1.00 97.00 440 SER A N 1
ATOM 3543 C CA . SER A 1 440 ? 32.624 -7.281 -35.744 1.00 97.00 440 SER A CA 1
ATOM 3544 C C . SER A 1 440 ? 31.538 -6.445 -35.083 1.00 97.00 440 SER A C 1
ATOM 3546 O O . SER A 1 440 ? 31.585 -5.215 -35.181 1.00 97.00 440 SER A O 1
ATOM 3548 N N . PHE A 1 441 ? 30.612 -7.086 -34.383 1.00 97.50 441 PHE A N 1
ATOM 3549 C CA . PHE A 1 441 ? 29.537 -6.416 -33.660 1.00 97.50 441 PHE A CA 1
ATOM 3550 C C . PHE A 1 441 ? 29.835 -6.366 -32.170 1.00 97.50 441 PHE A C 1
ATOM 3552 O O . PHE A 1 441 ? 30.448 -7.286 -31.642 1.00 97.50 441 PHE A O 1
ATOM 3559 N N . HIS A 1 442 ? 29.406 -5.279 -31.535 1.00 96.81 442 HIS A N 1
ATOM 3560 C CA . HIS A 1 442 ? 29.601 -5.026 -30.111 1.00 96.81 442 HIS A CA 1
ATOM 3561 C C . HIS A 1 442 ? 28.360 -4.332 -29.553 1.00 96.81 442 HIS A C 1
ATOM 3563 O O . HIS A 1 442 ? 27.765 -3.486 -30.230 1.00 96.81 442 HIS A O 1
ATOM 3569 N N . GLY A 1 443 ? 27.976 -4.676 -28.336 1.00 95.62 443 GLY A N 1
ATOM 3570 C CA . GLY A 1 443 ? 27.033 -3.935 -27.518 1.00 95.62 443 GLY A CA 1
ATOM 3571 C C . GLY A 1 443 ? 27.765 -2.914 -26.658 1.00 95.62 443 GLY A C 1
ATOM 3572 O O . GLY A 1 443 ? 28.895 -3.128 -26.221 1.00 95.62 443 GLY A O 1
ATOM 3573 N N . PHE A 1 444 ? 27.123 -1.778 -26.421 1.00 93.75 444 PHE A N 1
ATOM 3574 C CA . PHE A 1 444 ? 27.678 -0.731 -25.579 1.00 93.75 444 PHE A CA 1
ATOM 3575 C C . PHE A 1 444 ? 26.911 -0.662 -24.269 1.00 93.75 444 PHE A C 1
ATOM 3577 O O . PHE A 1 444 ? 25.731 -0.320 -24.259 1.00 93.75 444 PHE A O 1
ATOM 3584 N N . GLU A 1 445 ? 27.614 -0.921 -23.172 1.00 88.75 445 GLU A N 1
ATOM 3585 C CA . GLU A 1 445 ? 27.157 -0.516 -21.850 1.00 88.75 445 GLU A CA 1
ATOM 3586 C C . GLU A 1 445 ? 27.525 0.947 -21.661 1.00 88.75 445 GLU A C 1
ATOM 3588 O O . GLU A 1 445 ? 28.695 1.308 -21.529 1.00 88.75 445 GLU A O 1
ATOM 3593 N N . ASN A 1 446 ? 26.523 1.806 -21.740 1.00 68.75 446 ASN A N 1
ATOM 3594 C CA . ASN A 1 446 ? 26.638 3.200 -21.371 1.00 68.75 446 ASN A CA 1
ATOM 3595 C C . ASN A 1 446 ? 25.801 3.450 -20.117 1.00 68.75 446 ASN A C 1
ATOM 3597 O O . ASN A 1 446 ? 24.695 2.934 -20.005 1.00 68.75 446 ASN A O 1
ATOM 3601 N N . ASP A 1 447 ? 26.290 4.308 -19.221 1.00 65.75 447 ASP A N 1
ATOM 3602 C CA . ASP A 1 447 ? 25.562 4.736 -18.012 1.00 65.75 447 ASP A CA 1
ATOM 3603 C C . ASP A 1 447 ? 24.382 5.685 -18.341 1.00 65.75 447 ASP A C 1
ATOM 3605 O O . ASP A 1 447 ? 23.973 6.506 -17.521 1.00 65.75 447 ASP A O 1
ATOM 3609 N N . ILE A 1 448 ? 23.873 5.655 -19.581 1.00 79.00 448 ILE A N 1
ATOM 3610 C CA . ILE A 1 448 ? 22.767 6.505 -20.029 1.00 79.00 448 ILE A CA 1
ATOM 3611 C C . ILE A 1 448 ? 21.470 5.784 -19.688 1.00 79.00 448 ILE A C 1
ATOM 3613 O O . ILE A 1 448 ? 20.892 5.077 -20.512 1.00 79.00 448 ILE A O 1
ATOM 3617 N N . GLU A 1 449 ? 21.031 5.992 -18.459 1.00 85.75 449 GLU A N 1
ATOM 3618 C CA . GLU A 1 449 ? 19.770 5.495 -17.930 1.00 85.75 449 GLU A CA 1
ATOM 3619 C C . GLU A 1 449 ? 18.953 6.683 -17.417 1.00 85.75 449 GLU A C 1
ATOM 3621 O O . GLU A 1 449 ? 19.511 7.699 -16.989 1.00 85.75 449 GLU A O 1
ATOM 3626 N N . ASN A 1 450 ? 17.628 6.578 -17.478 1.00 94.06 450 ASN A N 1
ATOM 3627 C CA . ASN A 1 450 ? 16.745 7.558 -16.857 1.00 94.06 450 ASN A CA 1
ATOM 3628 C C . ASN A 1 450 ? 15.782 6.856 -15.904 1.00 94.06 450 ASN A C 1
ATOM 3630 O O . ASN A 1 450 ? 14.881 6.133 -16.336 1.00 94.06 450 ASN A O 1
ATOM 3634 N N . ARG A 1 451 ? 15.957 7.087 -14.600 1.00 96.38 451 ARG A N 1
ATOM 3635 C CA . ARG A 1 451 ? 15.024 6.591 -13.593 1.00 96.38 451 ARG A CA 1
ATOM 3636 C C . ARG A 1 451 ? 13.857 7.547 -13.455 1.00 96.38 451 ARG A C 1
ATOM 3638 O O . ARG A 1 451 ? 14.028 8.710 -13.102 1.00 96.38 451 ARG A O 1
ATOM 3645 N N . VAL A 1 452 ? 12.667 7.006 -13.654 1.00 96.19 452 VAL A N 1
ATOM 3646 C CA . VAL A 1 452 ? 11.412 7.723 -13.485 1.00 96.19 452 VAL A CA 1
ATOM 3647 C C . VAL A 1 452 ? 10.682 7.134 -12.290 1.00 96.19 452 VAL A C 1
ATOM 3649 O O . VAL A 1 452 ? 10.501 5.918 -12.222 1.00 96.19 452 VAL A O 1
ATOM 3652 N N . ASN A 1 453 ? 10.287 7.979 -11.338 1.00 94.75 453 ASN A N 1
ATOM 3653 C CA . ASN A 1 453 ? 9.652 7.537 -10.103 1.00 94.75 453 ASN A CA 1
ATOM 3654 C C . ASN A 1 453 ? 8.327 8.252 -9.803 1.00 94.75 453 ASN A C 1
ATOM 3656 O O . ASN A 1 453 ? 8.062 9.371 -10.259 1.00 94.75 453 ASN A O 1
ATOM 3660 N N . LYS A 1 454 ? 7.487 7.569 -9.026 1.00 92.31 454 LYS A N 1
ATOM 3661 C CA . LYS A 1 454 ? 6.227 8.053 -8.477 1.00 92.31 454 LYS A CA 1
ATOM 3662 C C . LYS A 1 454 ? 6.183 7.698 -6.999 1.00 92.31 454 LYS A C 1
ATOM 3664 O O . LYS A 1 454 ? 6.085 6.526 -6.638 1.00 92.31 454 LYS A O 1
ATOM 3669 N N . LYS A 1 455 ? 6.188 8.732 -6.165 1.00 92.06 455 LYS A N 1
ATOM 3670 C CA . LYS A 1 455 ? 6.026 8.592 -4.724 1.00 92.06 455 LYS A CA 1
ATOM 3671 C C . LYS A 1 455 ? 4.575 8.834 -4.334 1.00 92.06 455 LYS A C 1
ATOM 3673 O O . LYS A 1 455 ? 3.976 9.819 -4.761 1.00 92.06 455 LYS A O 1
ATOM 3678 N N . VAL A 1 456 ? 4.030 7.956 -3.503 1.00 91.06 456 VAL A N 1
ATOM 3679 C CA . VAL A 1 456 ? 2.758 8.176 -2.812 1.00 91.06 456 VAL A CA 1
ATOM 3680 C C . VAL A 1 456 ? 2.912 7.965 -1.319 1.00 91.06 456 VAL A C 1
ATOM 3682 O O . VAL A 1 456 ? 3.797 7.234 -0.881 1.00 91.06 456 VAL A O 1
ATOM 3685 N N . GLY A 1 457 ? 2.070 8.622 -0.529 1.00 90.25 457 GLY A N 1
ATOM 3686 C CA . GLY A 1 457 ? 2.082 8.452 0.915 1.00 90.25 457 GLY A CA 1
ATOM 3687 C C . GLY A 1 457 ? 0.711 8.621 1.545 1.00 90.25 457 GLY A C 1
ATOM 3688 O O . GLY A 1 457 ? -0.152 9.319 1.004 1.00 90.25 457 GLY A O 1
ATOM 3689 N N . PHE A 1 458 ? 0.525 7.959 2.680 1.00 91.44 458 PHE A N 1
ATOM 3690 C CA . PHE A 1 458 ? -0.687 8.018 3.481 1.00 91.44 458 PHE A CA 1
ATOM 3691 C C . PHE A 1 458 ? -0.341 8.050 4.971 1.00 91.44 458 PHE A C 1
ATOM 3693 O O . PHE A 1 458 ? 0.601 7.413 5.441 1.00 91.44 458 PHE A O 1
ATOM 3700 N N . THR A 1 459 ? -1.124 8.807 5.730 1.00 90.25 459 THR A N 1
ATOM 3701 C CA . THR A 1 459 ? -0.930 8.989 7.168 1.00 90.25 459 THR A CA 1
ATOM 3702 C C . THR A 1 459 ? -1.918 8.145 7.951 1.00 90.25 459 THR A C 1
ATOM 3704 O O . THR A 1 459 ? -3.128 8.241 7.742 1.00 90.25 459 THR A O 1
ATOM 3707 N N . VAL A 1 460 ? -1.387 7.376 8.896 1.00 89.19 460 VAL A N 1
ATOM 3708 C CA . VAL A 1 460 ? -2.150 6.573 9.850 1.00 89.19 460 VAL A CA 1
ATOM 3709 C C . VAL A 1 460 ? -2.152 7.279 11.200 1.00 89.19 460 VAL A C 1
ATOM 3711 O O . VAL A 1 460 ? -1.103 7.714 11.680 1.00 89.19 460 VAL A O 1
ATOM 3714 N N . ASN A 1 461 ? -3.332 7.383 11.814 1.00 86.88 461 ASN A N 1
ATOM 3715 C CA . ASN A 1 461 ? -3.481 7.782 13.210 1.00 86.88 461 ASN A CA 1
ATOM 3716 C C . ASN A 1 461 ? -3.582 6.524 14.081 1.00 86.88 461 ASN A C 1
ATOM 3718 O O . ASN A 1 461 ? -4.549 5.773 13.963 1.00 86.88 461 ASN A O 1
ATOM 3722 N N . TRP A 1 462 ? -2.613 6.299 14.966 1.00 88.25 462 TRP A N 1
ATOM 3723 C CA . TRP A 1 462 ? -2.616 5.149 15.870 1.00 88.25 462 TRP A CA 1
ATOM 3724 C C . TRP A 1 462 ? -3.775 5.189 16.865 1.00 88.25 462 TRP A C 1
ATOM 3726 O O . TRP A 1 462 ? -4.169 4.139 17.367 1.00 88.25 462 TRP A O 1
ATOM 3736 N N . ASP A 1 463 ? -4.361 6.359 17.105 1.00 82.06 463 ASP A N 1
ATOM 3737 C CA . ASP A 1 463 ? -5.552 6.537 17.939 1.00 82.06 463 ASP A CA 1
ATOM 3738 C C . ASP A 1 463 ? -6.860 6.301 17.157 1.00 82.06 463 ASP A C 1
ATOM 3740 O O . ASP A 1 463 ? -7.938 6.670 17.613 1.00 82.06 463 ASP A O 1
ATOM 3744 N N . ASN A 1 464 ? -6.799 5.700 15.963 1.00 80.56 464 ASN A N 1
ATOM 3745 C CA . ASN A 1 464 ? -8.001 5.278 15.251 1.00 80.56 464 ASN A CA 1
ATOM 3746 C C . ASN A 1 464 ? -8.698 4.103 15.983 1.00 80.56 464 ASN A C 1
ATOM 3748 O O . ASN A 1 464 ? -8.010 3.156 16.383 1.00 80.56 464 ASN A O 1
ATOM 3752 N N . PRO A 1 465 ? -10.045 4.102 16.109 1.00 77.06 465 PRO A N 1
ATOM 3753 C CA . PRO A 1 465 ? -10.806 3.030 16.760 1.00 77.06 465 PRO A CA 1
ATOM 3754 C C . PRO A 1 465 ? -10.507 1.611 16.254 1.00 77.06 465 PRO A C 1
ATOM 3756 O O . PRO A 1 465 ? -10.536 0.676 17.056 1.00 77.06 465 PRO A O 1
ATOM 3759 N N . VAL A 1 466 ? -10.145 1.438 14.975 1.00 81.75 466 VAL A N 1
ATOM 3760 C CA . VAL A 1 466 ? -9.789 0.126 14.398 1.00 81.75 466 VAL A CA 1
ATOM 3761 C C . VAL A 1 466 ? -8.644 -0.555 15.160 1.00 81.75 466 VAL A C 1
ATOM 3763 O O . VAL A 1 466 ? -8.630 -1.770 15.342 1.00 81.75 466 VAL A O 1
ATOM 3766 N N . PHE A 1 467 ? -7.711 0.231 15.707 1.00 84.81 467 PHE A N 1
ATOM 3767 C CA . PHE A 1 467 ? -6.536 -0.278 16.414 1.00 84.81 467 PHE A CA 1
ATOM 3768 C C . PHE A 1 467 ? -6.805 -0.750 17.843 1.00 84.81 467 PHE A C 1
ATOM 3770 O O . PHE A 1 467 ? -5.882 -1.227 18.518 1.00 84.81 467 PHE A O 1
ATOM 3777 N N . THR A 1 468 ? -8.047 -0.627 18.309 1.00 79.25 468 THR A N 1
ATOM 3778 C CA . THR A 1 468 ? -8.491 -1.256 19.555 1.00 79.25 468 THR A CA 1
ATOM 3779 C C . THR A 1 468 ? -8.755 -2.748 19.376 1.00 79.25 468 THR A C 1
ATOM 3781 O O . THR A 1 468 ? -8.663 -3.488 20.351 1.00 79.25 468 THR A O 1
ATOM 3784 N N . GLY A 1 469 ? -9.044 -3.197 18.146 1.00 75.88 469 GLY A N 1
ATOM 3785 C CA . GLY A 1 469 ? -9.452 -4.574 17.851 1.00 75.88 469 GLY A CA 1
ATOM 3786 C C . GLY A 1 469 ? -10.823 -4.949 18.410 1.00 75.88 469 GLY A C 1
ATOM 3787 O O . GLY A 1 469 ? -11.230 -6.099 18.279 1.00 75.88 469 GLY A O 1
ATOM 3788 N N . GLY A 1 470 ? -11.522 -3.995 19.033 1.00 73.19 470 GLY A N 1
ATOM 3789 C CA . GLY A 1 470 ? -12.852 -4.188 19.582 1.00 73.19 470 GLY A CA 1
ATOM 3790 C C . GLY A 1 470 ? -13.934 -3.849 18.572 1.00 73.19 470 GLY A C 1
ATOM 3791 O O . GLY A 1 470 ? -13.797 -2.917 17.777 1.00 73.19 470 GLY A O 1
ATOM 3792 N N . ARG A 1 471 ? -15.034 -4.597 18.629 1.00 76.25 471 ARG A N 1
ATOM 3793 C CA . ARG A 1 471 ? -16.251 -4.245 17.898 1.00 76.25 471 ARG A CA 1
ATOM 3794 C C . ARG A 1 471 ? -16.953 -3.084 18.593 1.00 76.25 471 ARG A C 1
ATOM 3796 O O . ARG A 1 471 ? -16.927 -2.962 19.818 1.00 76.25 471 ARG A O 1
ATOM 3803 N N . LEU A 1 472 ? -17.570 -2.226 17.792 1.00 79.94 472 LEU A N 1
ATOM 3804 C CA . LEU A 1 472 ? -18.319 -1.086 18.294 1.00 79.94 472 LEU A CA 1
ATOM 3805 C C . LEU A 1 472 ? -19.660 -1.570 18.845 1.00 79.94 472 LEU A C 1
ATOM 3807 O O . LEU A 1 472 ? -20.364 -2.312 18.165 1.00 79.94 472 LEU A O 1
ATOM 3811 N N . VAL A 1 473 ? -20.021 -1.124 20.042 1.00 84.50 473 VAL A N 1
ATOM 3812 C CA . VAL A 1 473 ? -21.290 -1.457 20.696 1.00 84.50 473 VAL A CA 1
ATOM 3813 C C . VAL A 1 473 ? -22.064 -0.200 21.059 1.00 84.50 473 VAL A C 1
ATOM 3815 O O . VAL A 1 473 ? -21.477 0.857 21.303 1.00 84.50 473 VAL A O 1
ATOM 3818 N N . LYS A 1 474 ? -23.388 -0.313 21.123 1.00 89.50 474 LYS A N 1
ATOM 3819 C CA . LYS A 1 474 ? -24.268 0.742 21.644 1.00 89.50 474 LYS A CA 1
ATOM 3820 C C . LYS A 1 474 ? -24.861 0.327 22.981 1.00 89.50 474 LYS A C 1
ATOM 3822 O O . LYS A 1 474 ? -24.957 -0.862 23.283 1.00 89.50 474 LYS A O 1
ATOM 3827 N N . LEU A 1 475 ? -25.249 1.315 23.782 1.00 91.69 475 LEU A N 1
ATOM 3828 C CA . LEU A 1 475 ? -25.944 1.117 25.053 1.00 91.69 475 LEU A CA 1
ATOM 3829 C C . LEU A 1 475 ? -27.353 1.696 24.936 1.00 91.69 475 LEU A C 1
ATOM 3831 O O . LEU A 1 475 ? -27.525 2.917 24.942 1.00 91.69 475 LEU A O 1
ATOM 3835 N N . GLN A 1 476 ? -28.345 0.819 24.810 1.00 93.38 476 GLN A N 1
ATOM 3836 C CA . GLN A 1 476 ? -29.758 1.168 24.705 1.00 93.38 476 GLN A CA 1
ATOM 3837 C C . GLN A 1 476 ? -30.446 1.076 26.065 1.00 93.38 476 GLN A C 1
ATOM 3839 O O . GLN A 1 476 ? -30.239 0.144 26.837 1.00 93.38 476 GLN A O 1
ATOM 3844 N N . LEU A 1 477 ? -31.308 2.047 26.335 1.00 92.69 477 LEU A N 1
ATOM 3845 C CA . LEU A 1 477 ? -32.133 2.139 27.530 1.00 92.69 477 LEU A CA 1
ATOM 3846 C C . LEU A 1 477 ? -33.365 1.232 27.344 1.00 92.69 477 LEU A C 1
ATOM 3848 O O . LEU A 1 477 ? -34.298 1.608 26.638 1.00 92.69 477 LEU A O 1
ATOM 3852 N N . GLY A 1 478 ? -33.382 0.045 27.957 1.00 87.69 478 GLY A N 1
ATOM 3853 C CA . GLY A 1 478 ? -34.357 -1.028 27.687 1.00 87.69 478 GLY A CA 1
ATOM 3854 C C . GLY A 1 478 ? -35.840 -0.723 27.967 1.00 87.69 478 GLY A C 1
ATOM 3855 O O . GLY A 1 478 ? -36.715 -1.335 27.367 1.00 87.69 478 GLY A O 1
ATOM 3856 N N . SER A 1 479 ? -36.158 0.244 28.833 1.00 86.38 479 SER A N 1
ATOM 3857 C CA . SER A 1 479 ? -37.536 0.694 29.096 1.00 86.38 479 SER A CA 1
ATOM 3858 C C . SER A 1 479 ? -38.049 1.682 28.043 1.00 86.38 479 SER A C 1
ATOM 3860 O O . SER A 1 479 ? -39.248 1.960 27.997 1.00 86.38 479 SER A O 1
ATOM 3862 N N . PHE A 1 480 ? -37.164 2.240 27.213 1.00 85.56 480 PHE A N 1
ATOM 3863 C CA . PHE A 1 480 ? -37.537 3.085 26.083 1.00 85.56 480 PHE A CA 1
ATOM 3864 C C . PHE A 1 480 ? -37.569 2.256 24.800 1.00 85.56 480 PHE A C 1
ATOM 3866 O O . PHE A 1 480 ? -36.706 1.418 24.567 1.00 85.56 480 PHE A O 1
ATOM 3873 N N . ASN A 1 481 ? -38.530 2.554 23.921 1.00 81.44 481 ASN A N 1
ATOM 3874 C CA . ASN A 1 481 ? -38.686 1.819 22.664 1.00 81.44 481 ASN A CA 1
ATOM 3875 C C . ASN A 1 481 ? -37.427 1.880 21.780 1.00 81.44 481 ASN A C 1
ATOM 3877 O O . ASN A 1 481 ? -37.082 0.897 21.139 1.00 81.44 481 ASN A O 1
ATOM 3881 N N . ASN A 1 482 ? -36.747 3.033 21.735 1.00 86.00 482 ASN A N 1
ATOM 3882 C CA . ASN A 1 482 ? -35.569 3.215 20.889 1.00 86.00 482 ASN A CA 1
ATOM 3883 C C . ASN A 1 482 ? -34.672 4.371 21.362 1.00 86.00 482 ASN A C 1
ATOM 3885 O O . ASN A 1 482 ? -34.554 5.359 20.650 1.00 86.00 482 ASN A O 1
ATOM 3889 N N . ARG A 1 483 ? -34.076 4.306 22.563 1.00 91.50 483 ARG A N 1
ATOM 3890 C CA . ARG A 1 483 ? -33.125 5.342 23.016 1.00 91.50 483 ARG A CA 1
ATOM 3891 C C . ARG A 1 483 ? -31.767 4.789 23.408 1.00 91.50 483 ARG A C 1
ATOM 3893 O O . ARG A 1 483 ? -31.694 3.843 24.186 1.00 91.50 483 ARG A O 1
ATOM 3900 N N . CYS A 1 484 ? -30.711 5.442 22.944 1.00 93.00 484 CYS A N 1
ATOM 3901 C CA . CYS A 1 484 ? -29.324 5.084 23.191 1.00 93.00 484 CYS A CA 1
ATOM 3902 C C . CYS A 1 484 ? -28.588 6.196 23.936 1.00 93.00 484 CYS A C 1
ATOM 3904 O O . CYS A 1 484 ? -28.945 7.374 23.840 1.00 93.00 484 CYS A O 1
ATOM 3906 N N . ILE A 1 485 ? -27.545 5.811 24.670 1.00 93.19 485 ILE A N 1
ATOM 3907 C CA . ILE A 1 485 ? -26.579 6.764 25.215 1.00 93.19 485 ILE A CA 1
ATOM 3908 C C . ILE A 1 485 ? -25.831 7.407 24.046 1.00 93.19 485 ILE A C 1
ATOM 3910 O O . ILE A 1 485 ? -25.276 6.714 23.196 1.00 93.19 485 ILE A O 1
ATOM 3914 N N . GLU A 1 486 ? -25.796 8.733 24.031 1.00 90.94 486 GLU A N 1
ATOM 3915 C CA . GLU A 1 486 ? -25.078 9.543 23.058 1.00 90.94 486 GLU A CA 1
ATOM 3916 C C . GLU A 1 486 ? -24.114 10.501 23.765 1.00 90.94 486 GLU A C 1
ATOM 3918 O O . GLU A 1 486 ? -24.454 11.115 24.776 1.00 90.94 486 GLU A O 1
ATOM 3923 N N . VAL A 1 487 ? -22.923 10.673 23.192 1.00 87.44 487 VAL A N 1
ATOM 3924 C CA . VAL A 1 487 ? -21.992 11.746 23.555 1.00 87.44 487 VAL A CA 1
ATOM 3925 C C . VAL A 1 487 ? -22.308 12.983 22.715 1.00 87.44 487 VAL A C 1
ATOM 3927 O O . VAL A 1 487 ? -22.130 12.972 21.494 1.00 87.44 487 VAL A O 1
ATOM 3930 N N . ASN A 1 488 ? -22.771 14.054 23.358 1.00 83.25 488 ASN A N 1
ATOM 3931 C CA . ASN A 1 488 ? -23.056 15.315 22.672 1.00 83.25 488 ASN A CA 1
ATOM 3932 C C . ASN A 1 488 ? -21.755 16.066 22.290 1.00 83.25 488 ASN A C 1
ATOM 3934 O O . ASN A 1 488 ? -20.646 15.682 22.664 1.00 83.25 488 ASN A O 1
ATOM 3938 N N . SER A 1 489 ? -21.873 17.188 21.574 1.00 73.19 489 SER A N 1
ATOM 3939 C CA . SER A 1 489 ? -20.719 18.017 21.178 1.00 73.19 489 SER A CA 1
ATOM 3940 C C . SER A 1 489 ? -19.957 18.664 22.348 1.00 73.19 489 SER A C 1
ATOM 3942 O O . SER A 1 489 ? -18.845 19.146 22.154 1.00 73.19 489 SER A O 1
ATOM 3944 N N . GLY A 1 490 ? -20.558 18.715 23.540 1.00 73.69 490 GLY A N 1
ATOM 3945 C CA . GLY A 1 490 ? -19.943 19.178 24.787 1.00 73.69 490 GLY A CA 1
ATOM 3946 C C . GLY A 1 490 ? -19.220 18.079 25.576 1.00 73.69 490 GLY A C 1
ATOM 3947 O O . GLY A 1 490 ? -18.646 18.386 26.614 1.00 73.69 490 GLY A O 1
ATOM 3948 N N . ASN A 1 491 ? -19.202 16.838 25.070 1.00 76.81 491 ASN A N 1
ATOM 3949 C CA . ASN A 1 491 ? -18.768 15.620 25.766 1.00 76.81 491 ASN A CA 1
ATOM 3950 C C . ASN A 1 491 ? -19.655 15.198 26.952 1.00 76.81 491 ASN A C 1
ATOM 3952 O O . ASN A 1 491 ? -19.221 14.397 27.778 1.00 76.81 491 ASN A O 1
ATOM 3956 N N . ASP A 1 492 ? -20.900 15.668 27.026 1.00 85.69 492 ASP A N 1
ATOM 3957 C CA . ASP A 1 492 ? -21.864 15.174 28.009 1.00 85.69 492 ASP A CA 1
ATOM 3958 C C . ASP A 1 492 ? -22.594 13.935 27.485 1.00 85.69 492 ASP A C 1
ATOM 3960 O O . ASP A 1 492 ? -22.853 13.796 26.283 1.00 85.69 492 ASP A O 1
ATOM 3964 N N . LEU A 1 493 ? -22.972 13.054 28.412 1.00 89.69 493 LEU A N 1
ATOM 3965 C CA . LEU A 1 493 ? -23.793 11.884 28.127 1.00 89.69 493 LEU A CA 1
ATOM 3966 C C . LEU A 1 493 ? -25.271 12.275 28.153 1.00 89.69 493 LEU A C 1
ATOM 3968 O O . LEU A 1 493 ? -25.795 12.720 29.174 1.00 89.69 493 LEU A O 1
ATOM 3972 N N . VAL A 1 494 ? -25.947 12.083 27.027 1.00 90.44 494 VAL A N 1
ATOM 3973 C CA . VAL A 1 494 ? -27.385 12.322 26.866 1.00 90.44 494 VAL A CA 1
ATOM 3974 C C . VAL A 1 494 ? -28.071 11.063 26.347 1.00 90.44 494 VAL A C 1
ATOM 3976 O O . VAL A 1 494 ? -27.414 10.136 25.877 1.00 90.44 494 VAL A O 1
ATOM 3979 N N . SER A 1 495 ? -29.401 11.021 26.423 1.00 90.00 495 SER A N 1
ATOM 3980 C CA . SER A 1 495 ? -30.188 9.990 25.745 1.00 90.00 495 SER A CA 1
ATOM 3981 C C . SER A 1 495 ? -30.853 10.565 24.498 1.00 90.00 495 SER A C 1
ATOM 3983 O O . SER A 1 495 ? -31.442 11.647 24.536 1.00 90.00 495 SER A O 1
ATOM 3985 N N . SER A 1 496 ? -30.753 9.849 23.384 1.00 90.12 496 SER A N 1
ATOM 3986 C CA . SER A 1 496 ? -31.366 10.218 22.104 1.00 90.12 496 SER A CA 1
ATOM 3987 C C . SER A 1 496 ? -31.853 8.973 21.374 1.00 90.12 496 SER A C 1
ATOM 3989 O O . SER A 1 496 ? -31.573 7.857 21.810 1.00 90.12 496 SER A O 1
ATOM 3991 N N . ASP A 1 497 ? -32.618 9.144 20.297 1.00 90.31 497 ASP A N 1
ATOM 3992 C CA . ASP A 1 497 ? -33.106 7.998 19.532 1.00 90.31 497 ASP A CA 1
ATOM 3993 C C . ASP A 1 497 ? -31.934 7.204 18.941 1.00 90.31 497 ASP A C 1
ATOM 3995 O O . ASP A 1 497 ? -30.998 7.802 18.402 1.00 90.31 497 ASP A O 1
ATOM 3999 N N . CYS A 1 498 ? -31.951 5.871 19.058 1.00 86.69 498 CYS A N 1
ATOM 4000 C CA . CYS A 1 498 ? -30.863 5.067 18.501 1.00 86.69 498 CYS A CA 1
ATOM 4001 C C . CYS A 1 498 ? -30.856 5.168 16.972 1.00 86.69 498 CYS A C 1
ATOM 4003 O O . CYS A 1 498 ? -31.892 5.005 16.324 1.00 86.69 498 CYS A O 1
ATOM 4005 N N . ASP A 1 499 ? -29.672 5.389 16.414 1.00 81.06 499 ASP A N 1
ATOM 4006 C CA . ASP A 1 499 ? -29.401 5.393 14.978 1.00 81.06 499 ASP A CA 1
ATOM 4007 C C . ASP A 1 499 ? -28.171 4.527 14.742 1.00 81.06 499 ASP A C 1
ATOM 4009 O O . ASP A 1 499 ? -27.096 4.861 15.235 1.00 81.06 499 ASP A O 1
ATOM 4013 N N . GLU A 1 500 ? -28.318 3.425 14.006 1.00 69.56 500 GLU A N 1
ATOM 4014 C CA . GLU A 1 500 ? -27.272 2.432 13.724 1.00 69.56 500 GLU A CA 1
ATOM 4015 C C . GLU A 1 500 ? -25.989 3.052 13.160 1.00 69.56 500 GLU A C 1
ATOM 4017 O O . GLU A 1 500 ? -24.896 2.688 13.594 1.00 69.56 500 GLU A O 1
ATOM 4022 N N . ASN A 1 501 ? -26.091 4.096 12.339 1.00 67.44 501 ASN A N 1
ATOM 4023 C CA . ASN A 1 501 ? -24.930 4.708 11.689 1.00 67.44 501 ASN A CA 1
ATOM 4024 C C . ASN A 1 501 ? -24.241 5.763 12.569 1.00 67.44 501 ASN A C 1
ATOM 4026 O O . ASN A 1 501 ? -23.109 6.177 12.307 1.00 67.44 501 ASN A O 1
ATOM 4030 N N . LYS A 1 502 ? -24.891 6.203 13.652 1.00 72.88 502 LYS A N 1
ATOM 4031 C CA . LYS A 1 502 ? -24.408 7.328 14.454 1.00 72.88 502 LYS A CA 1
ATOM 4032 C C . LYS A 1 502 ? -23.221 6.940 15.336 1.00 72.88 502 LYS A C 1
ATOM 4034 O O . LYS A 1 502 ? -23.351 6.173 16.300 1.00 72.88 502 LYS A O 1
ATOM 4039 N N . THR A 1 503 ? -22.058 7.525 15.039 1.00 74.81 503 THR A N 1
ATOM 4040 C CA . THR A 1 503 ? -20.811 7.263 15.778 1.00 74.81 503 THR A CA 1
ATOM 4041 C C . THR A 1 503 ? -20.845 7.790 17.211 1.00 74.81 503 THR A C 1
ATOM 4043 O O . THR A 1 503 ? -20.252 7.177 18.091 1.00 74.81 503 THR A O 1
ATOM 4046 N N . SER A 1 504 ? -21.590 8.869 17.485 1.00 81.69 504 SER A N 1
ATOM 4047 C CA . SER A 1 504 ? -21.703 9.449 18.835 1.00 81.69 504 SER A CA 1
ATOM 4048 C C . SER A 1 504 ? -22.404 8.555 19.859 1.00 81.69 504 SER A C 1
ATOM 4050 O O . SER A 1 504 ? -22.309 8.823 21.054 1.00 81.69 504 SER A O 1
ATOM 4052 N N . GLN A 1 505 ? -23.067 7.490 19.405 1.00 88.06 505 GLN A N 1
ATOM 4053 C CA . GLN A 1 505 ? -23.716 6.479 20.247 1.00 88.06 505 GLN A CA 1
ATOM 4054 C C . GLN A 1 505 ? -22.898 5.189 20.391 1.00 88.06 505 GLN A C 1
ATOM 4056 O O . GLN A 1 505 ? -23.354 4.229 21.009 1.00 88.06 505 GLN A O 1
ATOM 4061 N N . SER A 1 506 ? -21.722 5.130 19.766 1.00 86.12 506 SER A N 1
ATOM 4062 C CA . SER A 1 506 ? -20.910 3.919 19.712 1.00 86.12 506 SER A CA 1
ATOM 4063 C C . SER A 1 506 ? -19.763 3.984 20.720 1.00 86.12 506 SER A C 1
ATOM 4065 O O . SER A 1 506 ? -19.093 5.007 20.885 1.00 86.12 506 SER A O 1
ATOM 4067 N N . PHE A 1 507 ? -19.517 2.858 21.374 1.00 87.50 507 PHE A N 1
ATOM 4068 C CA . PHE A 1 507 ? -18.493 2.683 22.392 1.00 87.50 507 PHE A CA 1
ATOM 4069 C C . PHE A 1 507 ? -17.698 1.409 22.122 1.00 87.50 507 PHE A C 1
ATOM 4071 O O . PHE A 1 507 ? -18.147 0.515 21.408 1.00 87.50 507 PHE A O 1
ATOM 4078 N N . ILE A 1 508 ? -16.518 1.315 22.720 1.00 85.25 508 ILE A N 1
ATOM 4079 C CA . ILE A 1 508 ? -15.720 0.089 22.755 1.00 85.25 508 ILE A CA 1
ATOM 4080 C C . ILE A 1 508 ? -15.686 -0.385 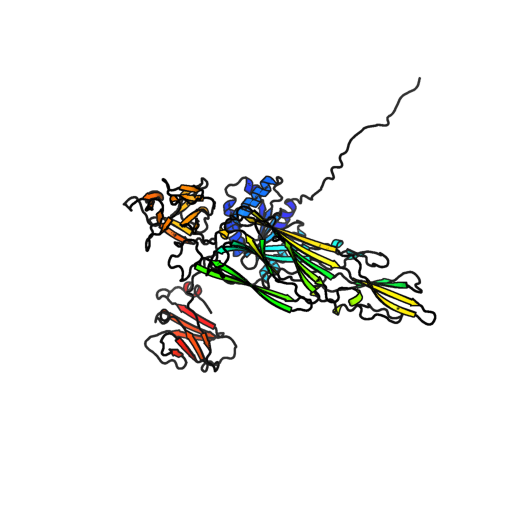24.201 1.00 85.25 508 ILE A C 1
ATOM 4082 O O . ILE A 1 508 ? -15.251 0.370 25.074 1.00 85.25 508 ILE A O 1
ATOM 4086 N N . TYR A 1 509 ? -16.141 -1.615 24.446 1.00 87.81 509 TYR A N 1
ATOM 4087 C CA . TYR A 1 509 ? -16.087 -2.247 25.762 1.00 87.81 509 TYR A CA 1
ATOM 4088 C C . TYR A 1 509 ? -14.743 -2.959 25.947 1.00 87.81 509 TYR A C 1
ATOM 4090 O O . TYR A 1 509 ? -14.577 -4.131 25.627 1.00 87.81 509 TYR A O 1
ATOM 4098 N N . ASP A 1 510 ? -13.738 -2.205 26.383 1.00 81.12 510 ASP A N 1
ATOM 4099 C CA . ASP A 1 510 ? -12.339 -2.622 26.289 1.00 81.12 510 ASP A CA 1
ATOM 4100 C C . ASP A 1 510 ? -11.942 -3.771 27.243 1.00 81.12 510 ASP A C 1
ATOM 4102 O O . ASP A 1 510 ? -12.715 -4.221 28.088 1.00 81.12 510 ASP A O 1
ATOM 4106 N N . LYS A 1 511 ? -10.681 -4.219 27.151 1.00 80.25 511 LYS A N 1
ATOM 4107 C CA . LYS A 1 511 ? -10.106 -5.283 27.998 1.00 80.25 511 LYS A CA 1
ATOM 4108 C C . LYS A 1 511 ? -10.194 -5.030 29.509 1.00 80.25 511 LYS A C 1
ATOM 4110 O O . LYS A 1 511 ? -10.109 -5.955 30.307 1.00 80.25 511 LYS A O 1
ATOM 4115 N N . LEU A 1 512 ? -10.309 -3.770 29.935 1.00 83.88 512 LEU A N 1
ATOM 4116 C CA . LEU A 1 512 ? -10.460 -3.408 31.347 1.00 83.88 512 LEU A CA 1
ATOM 4117 C C . LEU A 1 512 ? -11.936 -3.349 31.765 1.00 83.88 512 LEU A C 1
ATOM 4119 O O . LEU A 1 512 ? -12.220 -3.181 32.950 1.00 83.88 512 LEU A O 1
ATOM 4123 N N . GLY A 1 513 ? -12.866 -3.518 30.825 1.00 87.75 513 GLY A N 1
ATOM 4124 C CA . GLY A 1 513 ? -14.297 -3.338 31.023 1.00 87.75 513 GLY A CA 1
ATOM 4125 C C . GLY A 1 513 ? -14.716 -1.870 31.021 1.00 87.75 513 GLY A C 1
ATOM 4126 O O . GLY A 1 513 ? -15.672 -1.516 31.703 1.00 87.75 513 GLY A O 1
ATOM 4127 N N . ARG A 1 514 ? -13.998 -0.985 30.328 1.00 91.25 514 ARG A N 1
ATOM 4128 C CA . ARG A 1 514 ? -14.378 0.430 30.206 1.00 91.25 514 ARG A CA 1
ATOM 4129 C C . ARG A 1 514 ? -15.175 0.639 28.928 1.00 91.25 514 ARG A C 1
ATOM 4131 O O . ARG A 1 514 ? -14.806 0.098 27.893 1.00 91.25 514 ARG A O 1
ATOM 4138 N N . TYR A 1 515 ? -16.214 1.470 28.983 1.00 91.94 515 TYR A N 1
ATOM 4139 C CA . TYR A 1 515 ? -16.898 1.956 27.782 1.00 91.94 515 TYR A CA 1
ATOM 4140 C C . TYR A 1 515 ? -16.197 3.211 27.272 1.00 91.94 515 TYR A C 1
ATOM 4142 O O . TYR A 1 515 ? -16.409 4.308 27.791 1.00 91.94 515 TYR A O 1
ATOM 4150 N N . THR A 1 516 ? -15.333 3.023 26.278 1.00 88.88 516 THR A N 1
ATOM 4151 C CA . THR A 1 516 ? -14.538 4.088 25.653 1.00 88.88 516 THR A CA 1
ATOM 4152 C C . THR A 1 516 ? -15.313 4.693 24.485 1.00 88.88 516 THR A C 1
ATOM 4154 O O . THR A 1 516 ? -15.805 3.955 23.633 1.00 88.88 516 THR A O 1
ATOM 4157 N N . SER A 1 517 ? -15.425 6.020 24.428 1.00 84.56 517 SER A N 1
ATOM 4158 C CA . SER A 1 517 ? -16.122 6.722 23.342 1.00 84.56 517 SER A CA 1
ATOM 4159 C C . SER A 1 517 ? -15.329 6.656 22.037 1.00 84.56 517 SER A C 1
ATOM 4161 O O . SER A 1 517 ? -14.137 6.954 22.023 1.00 84.56 517 SER A O 1
ATOM 4163 N N . ILE A 1 518 ? -15.982 6.339 20.916 1.00 78.19 518 ILE A N 1
ATOM 4164 C CA . ILE A 1 518 ? -15.294 6.298 19.611 1.00 78.19 518 ILE A CA 1
ATOM 4165 C C . ILE A 1 518 ? -15.093 7.691 19.008 1.00 78.19 518 ILE A C 1
ATOM 4167 O O . ILE A 1 518 ? -14.227 7.873 18.159 1.00 78.19 518 ILE A O 1
ATOM 4171 N N . ASN A 1 519 ? -15.865 8.683 19.469 1.00 73.12 519 ASN A N 1
ATOM 4172 C CA . ASN A 1 519 ? -15.653 10.082 19.101 1.00 73.12 519 ASN A CA 1
ATOM 4173 C C . ASN A 1 519 ? -14.348 10.620 19.706 1.00 73.12 519 ASN A C 1
ATOM 4175 O O . ASN A 1 519 ? -13.742 11.533 19.150 1.00 73.12 519 ASN A O 1
ATOM 4179 N N . ASN A 1 520 ? -13.930 10.079 20.857 1.00 73.00 520 ASN A N 1
ATOM 4180 C CA . ASN A 1 520 ? -12.661 10.404 21.488 1.00 73.00 520 ASN A CA 1
ATOM 4181 C C . ASN A 1 520 ? -12.194 9.247 22.381 1.00 73.00 520 ASN A C 1
ATOM 4183 O O . ASN A 1 520 ? -12.656 9.107 23.515 1.00 73.00 520 ASN A O 1
ATOM 4187 N N . LEU A 1 521 ? -11.226 8.463 21.892 1.00 74.81 521 LEU A N 1
ATOM 4188 C CA . LEU A 1 521 ? -10.696 7.295 22.610 1.00 74.81 521 LEU A CA 1
ATOM 4189 C C . LEU A 1 521 ? -10.009 7.640 23.944 1.00 74.81 521 LEU A C 1
ATOM 4191 O O . LEU A 1 521 ? -9.733 6.751 24.747 1.00 74.81 521 LEU A O 1
ATOM 4195 N N . GLY A 1 522 ? -9.722 8.920 24.198 1.00 80.00 522 GLY A N 1
ATOM 4196 C CA . GLY A 1 522 ? -9.212 9.395 25.480 1.00 80.00 522 GLY A CA 1
ATOM 4197 C C . GLY A 1 522 ? -10.276 9.492 26.575 1.00 80.00 522 GLY A C 1
ATOM 4198 O O . GLY A 1 522 ? -9.920 9.818 27.706 1.00 80.00 522 GLY A O 1
ATOM 4199 N N . TYR A 1 523 ? -11.551 9.237 26.268 1.00 87.06 523 TYR A N 1
ATOM 4200 C CA . TYR A 1 523 ? -12.676 9.436 27.176 1.00 87.06 523 TYR A CA 1
ATOM 4201 C C . TYR A 1 523 ? -13.521 8.171 27.387 1.00 87.06 523 TYR A C 1
ATOM 4203 O O . TYR A 1 523 ? -13.868 7.456 26.445 1.00 87.06 523 TYR A O 1
ATOM 4211 N N . CYS A 1 524 ? -13.869 7.920 28.647 1.00 91.56 524 CYS A N 1
ATOM 4212 C CA . CYS A 1 524 ? -14.541 6.725 29.140 1.00 91.56 524 CYS A CA 1
ATOM 4213 C C . CYS A 1 524 ? -15.748 7.119 30.005 1.00 91.56 524 CYS A C 1
ATOM 4215 O O . CYS A 1 524 ? -15.708 8.142 30.691 1.00 91.56 524 CYS A O 1
ATOM 4217 N N . ILE A 1 525 ? -16.798 6.292 30.020 1.00 94.25 525 ILE A N 1
ATOM 4218 C CA . ILE A 1 525 ? -17.922 6.465 30.956 1.00 94.25 525 ILE A CA 1
ATOM 4219 C C . ILE A 1 525 ? -17.427 6.207 32.389 1.00 94.25 525 ILE A C 1
ATOM 4221 O O . ILE A 1 525 ? -16.934 5.114 32.687 1.00 94.25 525 ILE A O 1
ATOM 4225 N N . ASP A 1 526 ? -17.576 7.197 33.268 1.00 94.62 526 ASP A N 1
ATOM 4226 C CA . ASP A 1 526 ? -17.116 7.181 34.660 1.00 94.62 526 ASP A CA 1
ATOM 4227 C C . ASP A 1 526 ? -18.295 7.291 35.637 1.00 94.62 526 ASP A C 1
ATOM 4229 O O . ASP A 1 526 ? -19.205 8.096 35.453 1.00 94.62 526 ASP A O 1
ATOM 4233 N N . GLY A 1 527 ? -18.271 6.457 36.678 1.00 92.50 527 GLY A N 1
ATOM 4234 C CA . GLY A 1 527 ? -19.259 6.391 37.753 1.00 92.50 527 GLY A CA 1
ATOM 4235 C C . GLY A 1 527 ? -18.720 6.809 39.125 1.00 92.50 527 GLY A C 1
ATOM 4236 O O . GLY A 1 527 ? -19.194 6.309 40.145 1.00 92.50 527 GLY A O 1
ATOM 4237 N N . ASN A 1 528 ? -17.702 7.673 39.195 1.00 86.44 528 ASN A N 1
ATOM 4238 C CA . ASN A 1 528 ? -17.083 8.057 40.471 1.00 86.44 528 ASN A CA 1
ATOM 4239 C C . ASN A 1 528 ? -18.036 8.844 41.398 1.00 86.44 528 ASN A C 1
ATOM 4241 O O . ASN A 1 528 ? -17.891 8.753 42.611 1.00 86.44 528 ASN A O 1
ATOM 4245 N N . ASN A 1 529 ? -19.014 9.587 40.853 1.00 72.75 529 ASN A N 1
ATOM 4246 C CA . ASN A 1 529 ? -20.062 10.283 41.626 1.00 72.75 529 ASN A CA 1
ATOM 4247 C C . ASN A 1 529 ? -21.337 10.536 40.803 1.00 72.75 529 ASN A C 1
ATOM 4249 O O . ASN A 1 529 ? -22.433 10.168 41.217 1.00 72.75 529 ASN A O 1
ATOM 4253 N N . ALA A 1 530 ? -21.185 11.172 39.642 1.00 81.31 530 ALA A N 1
ATOM 4254 C CA . ALA A 1 530 ? -22.210 11.294 38.612 1.00 81.31 530 ALA A CA 1
ATOM 4255 C C . ALA A 1 530 ? -21.771 10.468 37.399 1.00 81.31 530 ALA A C 1
ATOM 4257 O O . ALA A 1 530 ? -20.581 10.190 37.257 1.00 81.31 530 ALA A O 1
ATOM 4258 N N . ILE A 1 531 ? -22.726 10.068 36.558 1.00 89.50 531 ILE A N 1
ATOM 4259 C CA . ILE A 1 531 ? -22.411 9.411 35.289 1.00 89.50 531 ILE A CA 1
ATOM 4260 C C . ILE A 1 531 ? -21.986 10.485 34.297 1.00 89.50 531 ILE A C 1
ATOM 4262 O O . ILE A 1 531 ? -22.810 11.284 33.854 1.00 89.50 531 ILE A O 1
ATOM 4266 N N . GLU A 1 532 ? -20.704 10.501 33.959 1.00 91.81 532 GLU A N 1
ATOM 4267 C CA . GLU A 1 532 ? -20.131 11.468 33.027 1.00 91.81 532 GLU A CA 1
ATOM 4268 C C . GLU A 1 532 ? -19.086 10.818 32.123 1.00 91.81 532 GLU A C 1
ATOM 4270 O O . GLU A 1 532 ? -18.643 9.687 32.344 1.00 91.81 532 GLU A O 1
ATOM 4275 N N . LEU A 1 533 ? -18.694 11.545 31.081 1.00 91.50 533 LEU A N 1
ATOM 4276 C CA . LEU A 1 533 ? -17.582 11.154 30.238 1.00 91.50 533 LEU A CA 1
ATOM 4277 C C . LEU A 1 533 ? -16.296 11.788 30.791 1.00 91.50 533 LEU A C 1
ATOM 4279 O O . LEU A 1 533 ? -16.107 13.001 30.714 1.00 91.50 533 LEU A O 1
ATOM 4283 N N . ALA A 1 534 ? -15.393 10.976 31.335 1.00 91.25 534 ALA A N 1
ATOM 4284 C CA . ALA A 1 534 ? -14.136 11.445 31.921 1.00 91.25 534 ALA A CA 1
ATOM 4285 C C . ALA A 1 534 ? -12.925 10.907 31.156 1.00 91.25 534 ALA A C 1
ATOM 4287 O O . ALA A 1 534 ? -13.022 9.942 30.400 1.00 91.25 534 ALA A O 1
ATOM 4288 N N . THR A 1 535 ? -11.750 11.504 31.365 1.00 90.25 535 THR A N 1
ATOM 4289 C CA . THR A 1 535 ? -10.511 10.998 30.763 1.00 90.25 535 THR A CA 1
ATOM 4290 C C . THR A 1 535 ? -10.245 9.562 31.215 1.00 90.25 535 THR A C 1
ATOM 4292 O O . THR A 1 535 ? -10.175 9.283 32.418 1.00 90.25 535 THR A O 1
ATOM 4295 N N . CYS A 1 536 ? -10.071 8.662 30.248 1.00 87.19 536 CYS A N 1
ATOM 4296 C CA . CYS A 1 536 ? -9.796 7.253 30.476 1.00 87.19 536 CYS A CA 1
ATOM 4297 C C . CYS A 1 536 ? -8.543 7.076 31.337 1.00 87.19 536 CYS A C 1
ATOM 4299 O O . CYS A 1 536 ? -7.459 7.564 31.015 1.00 87.19 536 CYS A O 1
ATOM 4301 N N . ASN A 1 537 ? -8.677 6.331 32.424 1.00 89.62 537 ASN A N 1
ATOM 4302 C CA . ASN A 1 537 ? -7.588 6.004 33.332 1.00 89.62 537 ASN A CA 1
ATOM 4303 C C . ASN A 1 537 ? -7.791 4.585 33.899 1.00 89.62 537 ASN A C 1
ATOM 4305 O O . ASN A 1 537 ? -8.537 3.779 33.338 1.00 89.62 537 ASN A O 1
ATOM 4309 N N . MET A 1 538 ? -7.060 4.242 34.960 1.00 89.25 538 MET A N 1
ATOM 4310 C CA . MET A 1 538 ? -7.088 2.905 35.565 1.00 89.25 538 MET A CA 1
ATOM 4311 C C . MET A 1 538 ? -8.089 2.769 36.720 1.00 89.25 538 MET A C 1
ATOM 4313 O O . MET A 1 538 ? -8.136 1.698 37.335 1.00 89.25 538 MET A O 1
ATOM 4317 N N . ASN A 1 539 ? -8.870 3.808 37.027 1.00 93.06 539 ASN A N 1
ATOM 4318 C CA . ASN A 1 539 ? -9.815 3.815 38.138 1.00 93.06 539 ASN A CA 1
ATOM 4319 C C . ASN A 1 539 ? -10.894 2.749 37.944 1.00 93.06 539 ASN A C 1
ATOM 4321 O O . ASN A 1 539 ? -11.379 2.512 36.839 1.00 93.06 539 ASN A O 1
ATOM 4325 N N . LEU A 1 540 ? -11.301 2.130 39.052 1.00 93.12 540 LEU A N 1
ATOM 4326 C CA . LEU A 1 540 ? -12.391 1.154 39.060 1.00 93.12 540 LEU A CA 1
ATOM 4327 C C . LEU A 1 540 ? -13.740 1.794 38.710 1.00 93.12 540 LEU A C 1
ATOM 4329 O O . LEU A 1 540 ? -14.629 1.105 38.232 1.00 93.12 540 LEU A O 1
ATOM 4333 N N . SER A 1 541 ? -13.885 3.108 38.907 1.00 94.12 541 SER A N 1
ATOM 4334 C CA . SER A 1 541 ? -15.123 3.836 38.620 1.00 94.12 541 SER A CA 1
ATOM 4335 C C . SER A 1 541 ? -15.440 3.911 37.127 1.00 94.12 541 SER A C 1
ATOM 4337 O O . SER A 1 541 ? -16.584 4.155 36.765 1.00 94.12 541 SER A O 1
ATOM 4339 N N . GLN A 1 542 ? -14.457 3.653 36.262 1.00 95.19 542 GLN A N 1
ATOM 4340 C CA . GLN A 1 542 ? -14.633 3.567 34.810 1.00 95.19 542 GLN A CA 1
ATOM 4341 C C . GLN A 1 542 ? -14.832 2.131 34.319 1.00 95.19 542 GLN A C 1
ATOM 4343 O O . GLN A 1 542 ? -15.014 1.918 33.121 1.00 95.19 542 GLN A O 1
ATOM 4348 N N . ARG A 1 543 ? -14.750 1.139 35.214 1.00 94.62 543 ARG A N 1
ATOM 4349 C CA . ARG A 1 543 ? -14.876 -0.276 34.870 1.00 94.62 543 ARG A CA 1
ATOM 4350 C C . ARG A 1 543 ? -16.276 -0.759 35.190 1.00 94.62 543 ARG A C 1
ATOM 4352 O O . ARG A 1 543 ? -16.792 -0.568 36.291 1.00 94.62 543 ARG A O 1
ATOM 4359 N N . TRP A 1 544 ? -16.858 -1.413 34.206 1.00 94.00 544 TRP A N 1
ATOM 4360 C CA . TRP A 1 544 ? -18.224 -1.880 34.204 1.00 94.00 544 TRP A CA 1
ATOM 4361 C C . TRP A 1 544 ? -18.233 -3.383 33.977 1.00 94.00 544 TRP A C 1
ATOM 4363 O O . TRP A 1 544 ? -17.409 -3.909 33.224 1.00 94.00 544 TRP A O 1
ATOM 4373 N N . LYS A 1 545 ? -19.175 -4.074 34.607 1.00 93.69 545 LYS A N 1
ATOM 4374 C CA . LYS A 1 545 ? -19.380 -5.511 34.453 1.00 93.69 545 LYS A CA 1
ATOM 4375 C C . LYS A 1 545 ? -20.868 -5.789 34.282 1.00 93.69 545 LYS A C 1
ATOM 4377 O O . LYS A 1 545 ? -21.673 -5.290 35.061 1.00 93.69 545 LYS A O 1
ATOM 4382 N N . TRP A 1 546 ? -21.229 -6.589 33.287 1.00 91.00 546 TRP A N 1
ATOM 4383 C CA . TRP A 1 546 ? -22.588 -7.108 33.176 1.00 91.00 546 TRP A CA 1
ATOM 4384 C C . TRP A 1 546 ? -22.875 -8.100 34.308 1.00 91.00 546 TRP A C 1
ATOM 4386 O O . TRP A 1 546 ? -22.015 -8.904 34.676 1.00 91.00 546 TRP A O 1
ATOM 4396 N N . GLU A 1 547 ? -24.064 -7.999 34.895 1.00 90.19 547 GLU A N 1
ATOM 4397 C CA . GLU A 1 547 ? -24.592 -9.031 35.785 1.00 90.19 547 GLU A CA 1
ATOM 4398 C C . GLU A 1 547 ? -24.983 -10.253 34.940 1.00 90.19 547 GLU A C 1
ATOM 4400 O O . GLU A 1 547 ? -25.630 -10.108 33.902 1.00 90.19 547 GLU A O 1
ATOM 4405 N N . ASP A 1 548 ? -24.557 -11.443 35.368 1.00 83.69 548 ASP A N 1
ATOM 4406 C CA . ASP A 1 548 ? -24.798 -12.688 34.632 1.00 83.69 548 ASP A CA 1
ATOM 4407 C C . ASP A 1 548 ? -26.312 -12.921 34.447 1.00 83.69 548 ASP A C 1
ATOM 4409 O O . ASP A 1 548 ? -27.103 -12.671 35.361 1.00 83.69 548 ASP A O 1
ATOM 4413 N N . ASP A 1 549 ? -26.713 -13.367 33.251 1.00 82.50 549 ASP A N 1
ATOM 4414 C CA . ASP A 1 549 ? -28.113 -13.610 32.852 1.00 82.50 549 ASP A CA 1
ATOM 4415 C C . ASP A 1 549 ? -29.062 -12.411 33.066 1.00 82.50 549 ASP A C 1
ATOM 4417 O O . ASP A 1 549 ? -30.256 -12.563 33.343 1.00 82.50 549 ASP A O 1
ATOM 4421 N N . SER A 1 550 ? -28.529 -11.191 32.954 1.00 87.88 550 SER A N 1
ATOM 4422 C CA . SER A 1 550 ? -29.229 -9.953 33.290 1.00 87.88 550 SER A CA 1
ATOM 4423 C C . SER A 1 550 ? -28.871 -8.808 32.332 1.00 87.88 550 SER A C 1
ATOM 4425 O O . SER A 1 550 ? -27.834 -8.804 31.663 1.00 87.88 550 SER A O 1
ATOM 4427 N N . ASP A 1 551 ? -29.758 -7.815 32.245 1.00 91.06 551 ASP A N 1
ATOM 4428 C CA . ASP A 1 551 ? -29.564 -6.578 31.472 1.00 91.06 551 ASP A CA 1
ATOM 4429 C C . ASP A 1 551 ? -29.050 -5.431 32.343 1.00 91.06 551 ASP A C 1
ATOM 4431 O O . ASP A 1 551 ? -29.221 -4.259 32.016 1.00 91.06 551 ASP A O 1
ATOM 4435 N N . LYS A 1 552 ? -28.428 -5.749 33.478 1.00 92.94 552 LYS A N 1
ATOM 4436 C CA . LYS A 1 552 ? -27.901 -4.744 34.395 1.00 92.94 552 LYS A CA 1
ATOM 4437 C C . LYS A 1 552 ? -26.393 -4.631 34.278 1.00 92.94 552 LYS A C 1
ATOM 4439 O O . LYS A 1 552 ? -25.668 -5.627 34.250 1.00 92.94 552 LYS A O 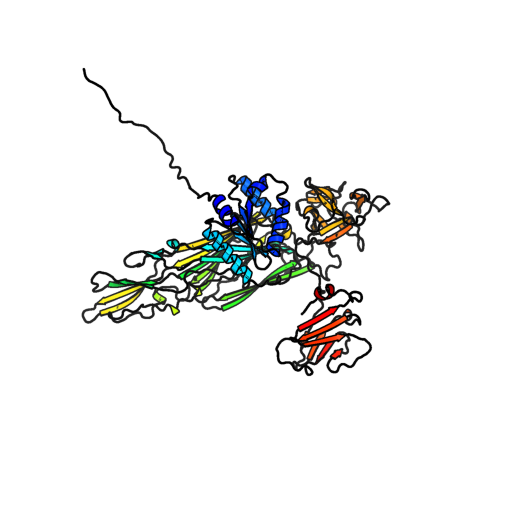1
ATOM 4444 N N . LEU A 1 553 ? -25.926 -3.390 34.290 1.00 93.50 553 LEU A N 1
ATOM 4445 C CA . LEU A 1 553 ? -24.513 -3.055 34.240 1.00 93.50 553 LEU A CA 1
ATOM 4446 C C . LEU A 1 553 ? -24.051 -2.531 35.605 1.00 93.50 553 LEU A C 1
ATOM 4448 O O . LEU A 1 553 ? -24.573 -1.535 36.099 1.00 93.50 553 LEU A O 1
ATOM 4452 N N . ILE A 1 554 ? -23.076 -3.199 36.214 1.00 94.69 554 ILE A N 1
ATOM 4453 C CA . ILE A 1 554 ? -22.534 -2.904 37.546 1.00 94.69 554 ILE A CA 1
ATOM 4454 C C . ILE A 1 554 ? -21.236 -2.111 37.411 1.00 94.69 554 ILE A C 1
ATOM 4456 O O . ILE A 1 554 ? -20.374 -2.453 36.601 1.00 94.69 554 ILE A O 1
ATOM 4460 N N . ASN A 1 555 ? -21.060 -1.090 38.244 1.00 95.19 555 ASN A N 1
ATOM 4461 C CA . ASN A 1 555 ? -19.797 -0.379 38.384 1.00 95.19 555 ASN A CA 1
ATOM 4462 C C . ASN A 1 555 ? -18.856 -1.101 39.369 1.00 95.19 555 ASN A C 1
ATOM 4464 O O . ASN A 1 555 ? -19.227 -1.350 40.519 1.00 95.19 555 ASN A O 1
ATOM 4468 N N . GLU A 1 556 ? -17.622 -1.413 38.959 1.00 93.62 556 GLU A N 1
ATOM 4469 C CA . GLU A 1 556 ? -16.688 -2.198 39.786 1.00 93.62 556 GLU A CA 1
ATOM 4470 C C . GLU A 1 556 ? -16.187 -1.444 41.037 1.00 93.62 556 GLU A C 1
ATOM 4472 O O . GLU A 1 556 ? -15.704 -2.078 41.975 1.00 93.62 556 GLU A O 1
ATOM 4477 N N . TYR A 1 557 ? -16.294 -0.109 41.094 1.00 93.56 557 TYR A N 1
ATOM 4478 C CA . TYR A 1 557 ? -15.824 0.676 42.243 1.00 93.56 557 TYR A CA 1
ATOM 4479 C C . TYR A 1 557 ? -16.781 0.643 43.436 1.00 93.56 557 TYR A C 1
ATOM 4481 O O . TYR A 1 557 ? -16.355 0.411 44.567 1.00 93.56 557 TYR A O 1
ATOM 4489 N N . ASN A 1 558 ? -18.066 0.899 43.194 1.00 91.00 558 ASN A N 1
ATOM 4490 C CA . ASN A 1 558 ? -19.072 1.072 44.247 1.00 91.00 558 ASN A CA 1
ATOM 4491 C C . ASN A 1 558 ? -20.143 -0.031 44.258 1.00 91.00 558 ASN A C 1
ATOM 4493 O O . ASN A 1 558 ? -20.983 -0.038 45.156 1.00 91.00 558 ASN A O 1
ATOM 4497 N N . SER A 1 559 ? -20.098 -0.973 43.305 1.00 92.31 559 SER A N 1
ATOM 4498 C CA . SER A 1 559 ? -21.093 -2.045 43.133 1.00 92.31 559 SER A CA 1
ATOM 4499 C C . SER A 1 559 ? -22.528 -1.543 42.908 1.00 92.31 559 SER A C 1
ATOM 4501 O O . SER A 1 559 ? -23.482 -2.287 43.125 1.00 92.31 559 SER A O 1
ATOM 4503 N N . LEU A 1 560 ? -22.693 -0.284 42.490 1.00 94.06 560 LEU A N 1
ATOM 4504 C CA . LEU A 1 560 ? -23.977 0.275 42.076 1.00 94.06 560 LEU A CA 1
ATOM 4505 C C . LEU A 1 560 ? -24.243 -0.052 40.605 1.00 94.06 560 LEU A C 1
ATOM 4507 O O . LEU A 1 560 ? -23.316 -0.228 39.812 1.00 94.06 560 LEU A O 1
ATOM 4511 N N . TYR A 1 561 ? -25.519 -0.099 40.240 1.00 94.06 561 TYR A N 1
ATOM 4512 C CA . TYR A 1 561 ? -25.963 -0.318 38.871 1.00 94.06 561 TYR A CA 1
ATOM 4513 C C . TYR A 1 561 ? -26.045 1.000 38.111 1.00 94.06 561 TYR A C 1
ATOM 4515 O O . TYR A 1 561 ? -26.536 1.998 38.647 1.00 94.06 561 TYR A O 1
ATOM 4523 N N . LEU A 1 562 ? -25.629 0.984 36.845 1.00 95.06 562 LEU A N 1
ATOM 4524 C CA . LEU A 1 562 ? -26.020 2.015 35.897 1.00 95.06 562 LEU A CA 1
ATOM 4525 C C . LEU A 1 562 ? -27.538 1.939 35.712 1.00 95.06 562 LEU A C 1
ATOM 4527 O O . LEU A 1 562 ? -28.096 0.869 35.471 1.00 95.06 562 LEU A O 1
ATOM 4531 N N . GLY A 1 563 ? -28.204 3.079 35.833 1.00 93.31 563 GLY A N 1
ATOM 4532 C CA . GLY A 1 563 ? -29.641 3.198 35.640 1.00 93.31 563 GLY A CA 1
ATOM 4533 C C . GLY A 1 563 ? -30.012 4.531 35.021 1.00 93.31 563 GLY A C 1
ATOM 4534 O O . GLY A 1 563 ? -29.164 5.402 34.817 1.00 93.31 563 GLY A O 1
ATOM 4535 N N . TYR A 1 564 ? -31.296 4.691 34.734 1.00 93.94 564 TYR A N 1
ATOM 4536 C CA . TYR A 1 564 ? -31.837 5.911 34.155 1.00 93.94 564 TYR A CA 1
ATOM 4537 C C . TYR A 1 564 ? -33.272 6.170 34.590 1.00 93.94 564 TYR A C 1
ATOM 4539 O O . TYR A 1 564 ? -34.027 5.247 34.899 1.00 93.94 564 TYR A O 1
ATOM 4547 N N . SER A 1 565 ? -33.661 7.441 34.570 1.00 92.94 565 SER A N 1
ATOM 4548 C CA . SER A 1 565 ? -35.046 7.858 34.783 1.00 92.94 565 SER A CA 1
ATOM 4549 C C . SER A 1 565 ? -35.916 7.507 33.570 1.00 92.94 565 SER A C 1
ATOM 4551 O O . SER A 1 565 ? -35.589 7.845 32.432 1.00 92.94 565 SER A O 1
ATOM 4553 N N . LYS A 1 566 ? -37.054 6.844 33.804 1.00 90.00 566 LYS A N 1
ATOM 4554 C CA . LYS A 1 566 ? -38.027 6.455 32.766 1.00 90.00 566 LYS A CA 1
ATOM 4555 C C . LYS A 1 566 ? -38.749 7.659 32.149 1.00 90.00 566 LYS A C 1
ATOM 4557 O O . LYS A 1 566 ? -39.323 7.533 31.072 1.00 90.00 566 LYS A O 1
ATOM 4562 N N . GLY A 1 567 ? -38.735 8.818 32.816 1.00 86.31 567 GLY A N 1
ATOM 4563 C CA . GLY A 1 567 ? -39.398 10.034 32.336 1.00 86.31 567 GLY A CA 1
ATOM 4564 C C . GLY A 1 567 ? -38.589 10.807 31.293 1.00 86.31 567 GLY A C 1
ATOM 4565 O O . GLY A 1 567 ? -39.143 11.277 30.302 1.00 86.31 567 GLY A O 1
ATOM 4566 N N . ASP A 1 568 ? -37.279 10.938 31.504 1.00 85.81 568 ASP A N 1
ATOM 4567 C CA . ASP A 1 568 ? -36.401 11.803 30.701 1.00 85.81 568 ASP A CA 1
ATOM 4568 C C . ASP A 1 568 ? -35.147 11.099 30.155 1.00 85.81 568 ASP A C 1
ATOM 4570 O O . ASP A 1 568 ? -34.538 11.603 29.212 1.00 85.81 568 ASP A O 1
ATOM 4574 N N . GLY A 1 569 ? -34.805 9.910 30.659 1.00 87.50 569 GLY A N 1
ATOM 4575 C CA . GLY A 1 569 ? -33.623 9.147 30.256 1.00 87.50 569 GLY A CA 1
ATOM 4576 C C . GLY A 1 569 ? -32.322 9.626 30.903 1.00 87.50 569 GLY A C 1
ATOM 4577 O O . GLY A 1 569 ? -31.250 9.275 30.414 1.00 87.50 569 GLY A O 1
ATOM 4578 N N . ASN A 1 570 ? -32.386 10.426 31.974 1.00 91.00 570 ASN A N 1
ATOM 4579 C CA . ASN A 1 570 ? -31.194 10.888 32.687 1.00 91.00 570 ASN A CA 1
ATOM 4580 C C . ASN A 1 570 ? -30.485 9.731 33.399 1.00 91.00 570 ASN A C 1
ATOM 4582 O O . ASN A 1 570 ? -31.122 8.986 34.145 1.00 91.00 570 ASN A O 1
ATOM 4586 N N . LEU A 1 571 ? -29.174 9.606 33.173 1.00 92.75 571 LEU A N 1
ATOM 4587 C CA . LEU A 1 571 ? -28.333 8.531 33.700 1.00 92.75 571 LEU A CA 1
ATOM 4588 C C . LEU A 1 571 ? -27.957 8.765 35.170 1.00 92.75 571 LEU A C 1
ATOM 4590 O O . LEU A 1 571 ? -27.764 9.898 35.612 1.00 92.75 571 LEU A O 1
ATOM 4594 N N . GLY A 1 572 ? -27.789 7.680 35.922 1.00 92.44 572 GLY A N 1
ATOM 4595 C CA . GLY A 1 572 ? -27.353 7.717 37.315 1.00 92.44 572 GLY A CA 1
ATOM 4596 C C . GLY A 1 572 ? -26.877 6.360 37.828 1.00 92.44 572 GLY A C 1
ATOM 4597 O O . GLY A 1 572 ? -26.906 5.361 37.108 1.00 92.44 572 GLY A O 1
ATOM 4598 N N . LEU A 1 573 ? -26.444 6.335 39.089 1.00 93.31 573 LEU A N 1
ATOM 4599 C CA . LEU A 1 573 ? -26.053 5.118 39.799 1.00 93.31 573 LEU A CA 1
ATOM 4600 C C . LEU A 1 573 ? -27.063 4.782 40.889 1.00 93.31 573 LEU A C 1
ATOM 4602 O O . LEU A 1 573 ? -27.411 5.636 41.706 1.00 93.31 573 LEU A O 1
ATOM 4606 N N . PHE A 1 574 ? -27.502 3.528 40.923 1.00 93.00 574 PHE A N 1
ATOM 4607 C CA . PHE A 1 574 ? -28.604 3.094 41.776 1.00 93.00 574 PHE A CA 1
ATOM 4608 C C . PHE A 1 574 ? -28.328 1.732 42.411 1.00 93.00 574 PHE A C 1
ATOM 4610 O O . PHE A 1 574 ? -27.595 0.903 41.880 1.00 93.00 574 PHE A O 1
ATOM 4617 N N . THR A 1 575 ? -28.944 1.480 43.564 1.00 90.81 575 THR A N 1
ATOM 4618 C CA . THR A 1 575 ? -28.878 0.177 44.246 1.00 90.81 575 THR A CA 1
ATOM 4619 C C . THR A 1 575 ? -29.958 -0.794 43.773 1.00 90.81 575 THR A C 1
ATOM 4621 O O . THR A 1 575 ? -29.768 -2.003 43.859 1.00 90.81 575 THR A O 1
ATOM 4624 N N . SER A 1 576 ? -31.105 -0.282 43.315 1.00 89.88 576 SER A N 1
ATOM 4625 C CA . SER A 1 576 ? -32.273 -1.078 42.919 1.00 89.88 576 SER A CA 1
ATOM 4626 C C . SER A 1 576 ? -33.196 -0.297 41.982 1.00 89.88 576 SER A C 1
ATOM 4628 O O . SER A 1 576 ? -33.164 0.934 41.957 1.00 89.88 576 SER A O 1
ATOM 4630 N N . GLU A 1 577 ? -33.998 -1.029 41.211 1.00 91.38 577 GLU A N 1
ATOM 4631 C CA . GLU A 1 577 ? -35.030 -0.484 40.326 1.00 91.38 577 GLU A CA 1
ATOM 4632 C C . GLU A 1 577 ? -36.257 -0.004 41.124 1.00 91.38 577 GLU A C 1
ATOM 4634 O O . GLU A 1 577 ? -36.551 -0.539 42.196 1.00 91.38 577 GLU A O 1
ATOM 4639 N N . ASN A 1 578 ? -36.983 0.996 40.613 1.00 92.31 578 ASN A N 1
ATOM 4640 C CA . ASN A 1 578 ? -38.243 1.466 41.198 1.00 92.31 578 ASN A CA 1
ATOM 4641 C C . ASN A 1 578 ? -39.222 1.955 40.107 1.00 92.31 578 ASN A C 1
ATOM 4643 O O . ASN A 1 578 ? -39.006 1.732 38.915 1.00 92.31 578 ASN A O 1
ATOM 4647 N N . ASP A 1 579 ? -40.325 2.597 40.499 1.00 89.75 579 ASP A N 1
ATOM 4648 C CA . ASP A 1 579 ? -41.343 3.052 39.543 1.00 89.75 579 ASP A CA 1
ATOM 4649 C C . ASP A 1 579 ? -40.802 4.098 38.551 1.00 89.75 579 ASP A C 1
ATOM 4651 O O . ASP A 1 579 ? -41.170 4.054 37.378 1.00 89.75 579 ASP A O 1
ATOM 4655 N N . ASP A 1 580 ? -39.858 4.946 38.971 1.00 91.94 580 ASP A N 1
ATOM 4656 C CA . ASP A 1 580 ? -39.313 6.059 38.179 1.00 91.94 580 ASP A CA 1
ATOM 4657 C C . ASP A 1 580 ? -37.963 5.744 37.505 1.00 91.94 580 ASP A C 1
ATOM 4659 O O . ASP A 1 580 ? -37.596 6.387 36.523 1.00 91.94 580 ASP A O 1
ATOM 4663 N N . ILE A 1 581 ? -37.217 4.757 38.006 1.00 94.12 581 ILE A N 1
ATOM 4664 C CA . ILE A 1 581 ? -35.871 4.375 37.553 1.00 94.12 581 ILE A CA 1
ATOM 4665 C C . ILE A 1 581 ? -35.917 2.992 36.908 1.00 94.12 581 ILE A C 1
ATOM 4667 O O . ILE A 1 581 ? -36.554 2.095 37.451 1.00 94.12 581 ILE A O 1
ATOM 4671 N N . SER A 1 582 ? -35.203 2.790 35.800 1.00 94.19 582 SER A N 1
ATOM 4672 C CA . SER A 1 582 ? -34.888 1.455 35.275 1.00 94.19 582 SER A CA 1
ATOM 4673 C C . SER A 1 582 ? -33.388 1.178 35.286 1.00 94.19 582 SER A C 1
ATOM 4675 O O . SER A 1 582 ? -32.576 2.094 35.152 1.00 94.19 582 SER A O 1
ATOM 4677 N N . LEU A 1 583 ? -33.030 -0.097 35.451 1.00 94.88 583 LEU A N 1
ATOM 4678 C CA . LEU A 1 583 ? -31.650 -0.599 35.408 1.00 94.88 583 LEU A CA 1
ATOM 4679 C C . LEU A 1 583 ? -31.370 -1.455 34.164 1.00 94.88 583 LEU A C 1
ATOM 4681 O O . LEU A 1 583 ? -30.272 -1.987 34.031 1.00 94.88 583 LEU A O 1
ATOM 4685 N N . SER A 1 584 ? -32.364 -1.628 33.285 1.00 93.00 584 SER A N 1
ATOM 4686 C CA . SER A 1 584 ? -32.258 -2.486 32.103 1.00 93.00 584 SER A CA 1
ATOM 4687 C C . SER A 1 584 ? -31.594 -1.741 30.947 1.00 93.00 584 SER A C 1
ATOM 4689 O O . SER A 1 584 ? -32.148 -0.767 30.422 1.00 93.00 584 SER A O 1
ATOM 4691 N N . PHE A 1 585 ? -30.421 -2.224 30.552 1.00 93.06 585 PHE A N 1
ATOM 4692 C CA . PHE A 1 585 ? -29.669 -1.808 29.381 1.00 93.06 585 PHE A CA 1
ATOM 4693 C C . PHE A 1 585 ? -29.535 -2.963 28.396 1.00 93.06 585 PHE A C 1
ATOM 4695 O O . PHE A 1 585 ? -29.112 -4.060 28.752 1.00 93.06 585 PHE A O 1
ATOM 4702 N N . LEU A 1 586 ? -29.822 -2.679 27.133 1.00 89.88 586 LEU A N 1
ATOM 4703 C CA . LEU A 1 586 ? -29.527 -3.574 26.024 1.00 89.88 586 LEU A CA 1
ATOM 4704 C C . LEU A 1 586 ? -28.236 -3.112 25.350 1.00 89.88 586 LEU A C 1
ATOM 4706 O O . LEU A 1 586 ? -27.923 -1.919 25.322 1.00 89.88 586 LEU A O 1
ATOM 4710 N N . THR A 1 587 ? -27.478 -4.052 24.798 1.00 88.00 587 THR A N 1
ATOM 4711 C CA . THR A 1 587 ? -26.291 -3.738 24.006 1.00 88.00 587 THR A CA 1
ATOM 4712 C C . THR A 1 587 ? -26.235 -4.613 22.768 1.00 88.00 587 THR A C 1
ATOM 4714 O O . THR A 1 587 ? -26.622 -5.779 22.805 1.00 88.00 587 THR A O 1
ATOM 4717 N N . TYR A 1 588 ? -25.805 -4.019 21.663 1.00 82.88 588 TYR A N 1
ATOM 4718 C CA . TYR A 1 588 ? -25.728 -4.641 20.347 1.00 82.88 588 TYR A CA 1
ATOM 4719 C C . TYR A 1 588 ? -24.575 -4.017 19.558 1.00 82.88 588 TYR A C 1
ATOM 4721 O O . TYR A 1 588 ? -24.113 -2.918 19.891 1.00 82.88 588 TYR A O 1
ATOM 4729 N N . TYR A 1 589 ? -24.088 -4.737 18.546 1.00 78.25 589 TYR A N 1
ATOM 4730 C CA . TYR A 1 589 ? -23.021 -4.256 17.672 1.00 78.25 589 TYR A CA 1
ATOM 4731 C C . TYR A 1 589 ? -23.518 -3.144 16.741 1.00 78.25 589 TYR A C 1
ATOM 4733 O O . TYR A 1 589 ? -24.686 -3.084 16.383 1.00 78.25 589 TYR A O 1
ATOM 4741 N N . SER A 1 590 ? -22.627 -2.224 16.389 1.00 69.06 590 SER A N 1
ATOM 4742 C CA . SER A 1 590 ? -22.892 -1.143 15.436 1.00 69.06 590 SER A CA 1
ATOM 4743 C C . SER A 1 590 ? -22.379 -1.541 14.046 1.00 69.06 590 SER A C 1
ATOM 4745 O O . SER A 1 590 ? -21.207 -1.904 13.930 1.00 69.06 590 SER A O 1
ATOM 4747 N N . GLU A 1 591 ? -23.201 -1.393 12.999 1.00 57.00 591 GLU A N 1
ATOM 4748 C CA . GLU A 1 591 ? -22.917 -1.822 11.609 1.00 57.00 591 GLU A CA 1
ATOM 4749 C C . GLU A 1 591 ? -21.736 -1.097 10.920 1.00 57.00 591 GLU A C 1
ATOM 4751 O O . GLU A 1 591 ? -21.383 -1.390 9.775 1.00 57.00 591 GLU A O 1
ATOM 4756 N N . ASN A 1 592 ? -21.067 -0.155 11.592 1.00 48.53 592 ASN A N 1
ATOM 4757 C CA . ASN A 1 592 ? -19.984 0.638 10.996 1.00 48.53 592 ASN A CA 1
ATOM 4758 C C . ASN A 1 592 ? -18.750 -0.193 10.568 1.00 48.53 592 ASN A C 1
ATOM 4760 O O . ASN A 1 592 ? -17.885 0.319 9.849 1.00 48.53 592 ASN A O 1
ATOM 4764 N N . PHE A 1 593 ? -18.706 -1.481 10.928 1.00 42.41 593 PHE A N 1
ATOM 4765 C CA . PHE A 1 593 ? -17.828 -2.490 10.338 1.00 42.41 593 PHE A CA 1
ATOM 4766 C C . PHE A 1 593 ? -18.634 -3.751 10.000 1.00 42.41 593 PHE A C 1
ATOM 4768 O O . PHE A 1 593 ? -18.633 -4.679 10.793 1.00 42.41 593 PHE A O 1
ATOM 4775 N N . GLY A 1 594 ? -19.322 -3.737 8.850 1.00 29.69 594 GLY A N 1
ATOM 4776 C CA . GLY A 1 594 ? -19.945 -4.883 8.164 1.00 29.69 594 GLY A CA 1
ATOM 4777 C C . GLY A 1 594 ? -20.336 -6.068 9.050 1.00 29.69 594 GLY A C 1
ATOM 4778 O O . GLY A 1 594 ? -19.509 -6.944 9.299 1.00 29.69 594 GLY A O 1
ATOM 4779 N N . ASP A 1 595 ? -21.592 -6.108 9.494 1.00 24.77 595 ASP A N 1
ATOM 4780 C CA . ASP A 1 595 ? -22.125 -7.263 10.214 1.00 24.77 595 ASP A CA 1
ATOM 4781 C C . ASP A 1 595 ? -22.286 -8.485 9.296 1.00 24.77 595 ASP A C 1
ATOM 4783 O O . ASP A 1 595 ? -22.635 -8.373 8.120 1.00 24.77 595 ASP A O 1
ATOM 4787 N N . ILE A 1 596 ? -22.036 -9.662 9.874 1.00 24.47 596 ILE A N 1
ATOM 4788 C CA . ILE A 1 596 ? -22.180 -10.984 9.255 1.00 24.47 596 ILE A CA 1
ATOM 4789 C C . ILE A 1 596 ? -23.182 -11.783 10.081 1.00 24.47 596 ILE A C 1
ATOM 4791 O O . ILE A 1 596 ? -23.021 -11.911 11.298 1.00 24.47 596 ILE A O 1
ATOM 4795 N N . ASP A 1 597 ? -24.152 -12.397 9.405 1.00 21.80 597 ASP A N 1
ATOM 4796 C CA . ASP A 1 597 ? -24.971 -13.478 9.956 1.00 21.80 597 ASP A CA 1
ATOM 4797 C C . ASP A 1 597 ? -24.084 -14.692 10.300 1.00 21.80 597 ASP A C 1
ATOM 4799 O O . ASP A 1 597 ? -23.442 -15.294 9.436 1.00 21.80 597 ASP A O 1
ATOM 4803 N N . ILE A 1 598 ? -24.044 -15.055 11.583 1.00 23.16 598 ILE A N 1
ATOM 4804 C CA . ILE A 1 598 ? -23.247 -16.164 12.121 1.00 23.16 598 ILE A CA 1
ATOM 4805 C C . ILE A 1 598 ? -23.850 -17.501 11.664 1.00 23.16 598 ILE A C 1
ATOM 4807 O O . ILE A 1 598 ? -24.978 -17.835 12.027 1.00 23.16 598 ILE A O 1
ATOM 4811 N N . PHE A 1 599 ? -23.073 -18.303 10.934 1.00 25.09 599 PHE A N 1
ATOM 4812 C CA . PHE A 1 599 ? -23.308 -19.744 10.812 1.00 25.09 599 PHE A CA 1
ATOM 4813 C C . PHE A 1 599 ? -22.488 -20.480 11.879 1.00 25.09 599 PHE A C 1
ATOM 4815 O O . PHE A 1 599 ? -21.327 -20.122 12.073 1.00 25.09 599 PHE A O 1
ATOM 4822 N N . PRO A 1 600 ? -23.042 -21.494 12.565 1.00 26.78 600 PRO A N 1
ATOM 4823 C CA . PRO A 1 600 ? -22.268 -22.318 13.487 1.00 26.78 600 PRO A CA 1
ATOM 4824 C C . PRO A 1 600 ? -21.227 -23.155 12.725 1.00 26.78 600 PRO A C 1
ATOM 4826 O O . PRO A 1 600 ? -21.525 -23.742 11.683 1.00 26.78 600 PRO A O 1
ATOM 4829 N N . ASP A 1 601 ? -20.012 -23.215 13.271 1.00 27.02 601 ASP A N 1
ATOM 4830 C CA . ASP A 1 601 ? -18.790 -23.816 12.708 1.00 27.02 601 ASP A CA 1
ATOM 4831 C C . ASP A 1 601 ? -18.820 -25.364 12.590 1.00 27.02 601 ASP A C 1
ATOM 4833 O O . ASP A 1 601 ? -17.800 -26.015 12.344 1.00 27.02 601 ASP A O 1
ATOM 4837 N N . GLU A 1 602 ? -19.987 -26.003 12.696 1.00 32.19 602 GLU A N 1
ATOM 4838 C CA . GLU A 1 602 ? -20.134 -27.463 12.677 1.00 32.19 602 GLU A CA 1
ATOM 4839 C C . GLU A 1 602 ? -20.742 -28.004 11.367 1.00 32.19 602 GLU A C 1
ATOM 4841 O O . GLU A 1 602 ? -21.771 -28.676 11.347 1.00 32.19 602 GLU A O 1
ATOM 4846 N N . LEU A 1 603 ? -20.052 -27.785 10.244 1.00 36.34 603 LEU A N 1
ATOM 4847 C CA . LEU A 1 603 ? -20.194 -28.606 9.027 1.00 36.34 603 LEU A CA 1
ATOM 4848 C C . LEU A 1 603 ? -18.850 -29.264 8.684 1.00 36.34 603 LEU A C 1
ATOM 4850 O O . LEU A 1 603 ? -18.297 -29.124 7.594 1.00 36.34 603 LEU A O 1
ATOM 4854 N N . ASN A 1 604 ? -18.296 -30.002 9.646 1.00 36.69 604 ASN A N 1
ATOM 4855 C CA . ASN A 1 604 ? -17.097 -30.805 9.433 1.00 36.69 604 ASN A CA 1
ATOM 4856 C C . ASN A 1 604 ? -17.457 -32.196 8.888 1.00 36.69 604 ASN A C 1
ATOM 4858 O O . ASN A 1 604 ? -17.927 -33.066 9.620 1.00 36.69 604 ASN A O 1
ATOM 4862 N N . GLY A 1 605 ? -17.132 -32.431 7.614 1.00 46.69 605 GLY A N 1
ATOM 4863 C CA . GLY A 1 605 ? -16.903 -33.776 7.082 1.00 46.69 605 GLY A CA 1
ATOM 4864 C C . GLY A 1 605 ? -17.863 -34.220 5.983 1.00 46.69 605 GLY A C 1
ATOM 4865 O O . GLY A 1 605 ? -18.803 -34.974 6.230 1.00 46.69 605 GLY A O 1
ATOM 4866 N N . ALA A 1 606 ? -17.546 -33.855 4.740 1.00 46.59 606 ALA A N 1
ATOM 4867 C CA . ALA A 1 606 ? -17.915 -34.667 3.586 1.00 46.59 606 ALA A CA 1
ATOM 4868 C C . ALA A 1 606 ? -16.761 -35.639 3.301 1.00 46.59 606 ALA A C 1
ATOM 4870 O O . ALA A 1 606 ? -15.616 -35.218 3.122 1.00 46.59 606 ALA A O 1
ATOM 4871 N N . SER A 1 607 ? -17.038 -36.941 3.275 1.00 49.12 607 SER A N 1
ATOM 4872 C CA . SER A 1 607 ? -16.045 -37.953 2.900 1.00 49.12 607 SER A CA 1
ATOM 4873 C C . SER A 1 607 ? -16.542 -38.776 1.720 1.00 49.12 607 SER A C 1
ATOM 4875 O O . SER A 1 607 ? -17.709 -39.158 1.649 1.00 49.12 607 SER A O 1
ATOM 4877 N N . ILE A 1 608 ? -15.646 -39.027 0.767 1.00 49.19 608 ILE A N 1
ATOM 4878 C CA . ILE A 1 608 ? -15.937 -39.829 -0.420 1.00 49.19 608 ILE A CA 1
ATOM 4879 C C . ILE A 1 608 ? -15.467 -41.257 -0.145 1.00 49.19 608 ILE A C 1
ATOM 4881 O O . ILE A 1 608 ? -14.312 -41.491 0.225 1.00 49.19 608 ILE A O 1
ATOM 4885 N N . GLY A 1 609 ? -16.364 -42.227 -0.318 1.00 49.66 609 GLY A N 1
ATOM 4886 C CA . GLY A 1 609 ? -16.042 -43.645 -0.191 1.00 49.66 609 GLY A CA 1
ATOM 4887 C C . GLY A 1 609 ? -14.921 -44.052 -1.153 1.00 49.66 609 GLY A C 1
ATOM 4888 O O . GLY A 1 609 ? -14.786 -43.499 -2.241 1.00 49.66 609 GLY A O 1
ATOM 4889 N N . LYS A 1 610 ? -14.116 -45.057 -0.785 1.00 46.00 610 LYS A N 1
ATOM 4890 C CA . LYS A 1 610 ? -12.906 -45.488 -1.528 1.00 46.00 610 LYS A CA 1
ATOM 4891 C C . LYS A 1 610 ? -13.115 -45.822 -3.016 1.00 46.00 610 LYS A C 1
ATOM 4893 O O . LYS A 1 610 ? -12.145 -45.928 -3.756 1.00 46.00 610 LYS A O 1
ATOM 4898 N N . ASN A 1 611 ? -14.356 -46.029 -3.443 1.00 47.34 611 ASN A N 1
ATOM 4899 C CA . ASN A 1 611 ? -14.759 -46.325 -4.816 1.00 47.34 611 ASN A CA 1
ATOM 4900 C C . ASN A 1 611 ? -15.298 -45.100 -5.586 1.00 47.34 611 ASN A C 1
ATOM 4902 O O . ASN A 1 611 ? -15.738 -45.270 -6.719 1.00 47.34 611 ASN A O 1
ATOM 4906 N N . GLY A 1 612 ? -15.292 -43.898 -4.996 1.00 47.53 612 GLY A N 1
ATOM 4907 C CA . GLY A 1 612 ? -15.740 -42.652 -5.633 1.00 47.53 612 GLY A CA 1
ATOM 4908 C C . GLY A 1 612 ? -17.250 -42.552 -5.879 1.00 47.53 612 GLY A C 1
ATOM 4909 O O . GLY A 1 612 ? -17.700 -41.609 -6.515 1.00 47.53 612 GLY A O 1
ATOM 4910 N N . LYS A 1 613 ? -18.031 -43.531 -5.405 1.00 53.03 613 LYS A N 1
ATOM 4911 C CA . LYS A 1 613 ? -19.459 -43.713 -5.732 1.00 53.03 613 LYS A CA 1
ATOM 4912 C C . LYS A 1 613 ? -20.408 -43.423 -4.572 1.00 53.03 613 LYS A C 1
ATOM 4914 O O . LYS A 1 613 ? -21.620 -43.481 -4.741 1.00 53.03 613 LYS A O 1
ATOM 4919 N N . MET A 1 614 ? -19.863 -43.148 -3.394 1.00 55.09 614 MET A N 1
ATOM 4920 C CA . MET A 1 614 ? -20.625 -42.874 -2.180 1.00 55.09 614 MET A CA 1
ATOM 4921 C C . MET A 1 614 ? -20.088 -41.591 -1.567 1.00 55.09 614 MET A C 1
ATOM 4923 O O . MET A 1 614 ? -18.868 -41.461 -1.427 1.00 55.09 614 MET A O 1
ATOM 4927 N N . ILE A 1 615 ? -20.979 -40.680 -1.189 1.00 56.22 615 ILE A N 1
ATOM 4928 C CA . ILE A 1 615 ? -20.617 -39.506 -0.394 1.00 56.22 615 ILE A CA 1
ATOM 4929 C C . ILE A 1 615 ? -21.338 -39.606 0.944 1.00 56.22 615 ILE A C 1
ATOM 4931 O O . ILE A 1 615 ? -22.548 -39.841 0.988 1.00 56.22 615 ILE A O 1
ATOM 4935 N N . THR A 1 616 ? -20.574 -39.452 2.019 1.00 56.69 616 THR A N 1
ATOM 4936 C CA . THR A 1 616 ? -21.088 -39.414 3.385 1.00 56.69 616 THR A CA 1
ATOM 4937 C C . THR A 1 616 ? -20.973 -37.996 3.916 1.00 56.69 616 THR A C 1
ATOM 4939 O O . THR A 1 616 ? -19.879 -37.424 3.896 1.00 56.69 616 THR A O 1
ATOM 4942 N N . PHE A 1 617 ? -22.085 -37.467 4.418 1.00 57.66 617 PHE A N 1
ATOM 4943 C CA . PHE A 1 617 ? -22.165 -36.169 5.081 1.00 57.66 617 PHE A CA 1
ATOM 4944 C C . PHE A 1 617 ? -22.464 -36.376 6.555 1.00 57.66 617 PHE A C 1
ATOM 4946 O O . PHE A 1 617 ? -23.358 -37.157 6.891 1.00 57.66 617 PHE A O 1
ATOM 4953 N N . LYS A 1 618 ? -21.752 -35.658 7.420 1.00 54.06 618 LYS A N 1
ATOM 4954 C CA . LYS A 1 618 ? -22.138 -35.534 8.822 1.00 54.06 618 LYS A CA 1
ATOM 4955 C C . LYS A 1 618 ? -22.963 -34.261 8.992 1.00 54.06 618 LYS A C 1
ATOM 4957 O O . LYS A 1 618 ? -22.498 -33.185 8.624 1.00 54.06 618 LYS A O 1
ATOM 4962 N N . LEU A 1 619 ? -24.190 -34.395 9.488 1.00 53.59 619 LEU A N 1
ATOM 4963 C CA . LEU A 1 619 ? -25.095 -33.270 9.724 1.00 53.59 619 LEU A CA 1
ATOM 4964 C C . LEU A 1 619 ? -25.511 -33.274 11.203 1.00 53.59 619 LEU A C 1
ATOM 4966 O O . LEU A 1 619 ? -25.765 -34.349 11.749 1.00 53.59 619 LEU A O 1
ATOM 4970 N N . PRO A 1 620 ? -25.607 -32.109 11.866 1.00 51.66 620 PRO A N 1
ATOM 4971 C CA . PRO A 1 620 ? -26.157 -32.025 13.215 1.00 51.66 620 PRO A CA 1
ATOM 4972 C C . PRO A 1 620 ? -27.549 -32.669 13.306 1.00 51.66 620 PRO A C 1
ATOM 4974 O O . PRO A 1 620 ? -28.407 -32.409 12.462 1.00 51.66 620 PRO A O 1
ATOM 4977 N N . ILE A 1 621 ? -27.807 -33.456 14.360 1.00 52.38 621 ILE A N 1
ATOM 4978 C CA . ILE A 1 621 ? -29.106 -34.130 14.587 1.00 52.38 621 ILE A CA 1
ATOM 4979 C C . ILE A 1 621 ? -30.286 -33.144 14.530 1.00 52.38 621 ILE A C 1
ATOM 4981 O O . ILE A 1 621 ? -31.356 -33.494 14.038 1.00 52.38 621 ILE A O 1
ATOM 4985 N N . GLY A 1 622 ? -30.082 -31.897 14.972 1.00 52.72 622 GLY A N 1
ATOM 4986 C CA . GLY A 1 622 ? -31.100 -30.841 14.942 1.00 52.72 622 GLY A CA 1
ATOM 4987 C C . GLY A 1 622 ? -31.558 -30.418 13.540 1.00 52.72 622 GLY A C 1
ATOM 4988 O O . GLY A 1 622 ? -32.621 -29.819 13.414 1.00 52.72 622 GLY A O 1
ATOM 4989 N N . LEU A 1 623 ? -30.808 -30.749 12.481 1.00 50.53 623 LEU A N 1
ATOM 4990 C CA . LEU A 1 623 ? -31.224 -30.497 11.097 1.00 50.53 623 LEU A CA 1
ATOM 4991 C C . LEU A 1 623 ? -32.192 -31.562 10.567 1.00 50.53 623 LEU A C 1
ATOM 4993 O O . LEU A 1 623 ? -32.923 -31.287 9.618 1.00 50.53 623 LEU A O 1
ATOM 4997 N N . PHE A 1 624 ? -32.251 -32.744 11.187 1.00 54.00 624 PHE A N 1
ATOM 4998 C CA . PHE A 1 624 ? -33.169 -33.830 10.824 1.00 54.00 624 PHE A CA 1
ATOM 4999 C C . PHE A 1 624 ? -34.534 -33.672 11.511 1.00 54.00 624 PHE A C 1
ATOM 5001 O O . PHE A 1 624 ? -35.047 -34.591 12.161 1.00 54.00 624 PHE A O 1
ATOM 5008 N N . ASP A 1 625 ? -35.101 -32.475 11.381 1.00 54.62 625 ASP A N 1
ATOM 5009 C CA . ASP A 1 625 ? -36.459 -32.152 11.808 1.00 54.62 625 ASP A CA 1
ATOM 5010 C C . ASP A 1 625 ? -37.433 -32.308 10.633 1.00 54.62 625 ASP A C 1
ATOM 5012 O O . ASP A 1 625 ? -37.053 -32.102 9.478 1.00 54.62 625 ASP A O 1
ATOM 5016 N N . ASP A 1 626 ? -38.687 -32.659 10.912 1.00 53.47 626 ASP A N 1
ATOM 5017 C CA . ASP A 1 626 ? -39.722 -32.840 9.882 1.00 53.47 626 ASP A CA 1
ATOM 5018 C C . ASP A 1 626 ? -40.109 -31.531 9.169 1.00 53.47 626 ASP A C 1
ATOM 5020 O O . ASP A 1 626 ? -40.688 -31.543 8.081 1.00 53.47 626 ASP A O 1
ATOM 5024 N N . LYS A 1 627 ? -39.698 -30.399 9.745 1.00 51.62 627 LYS A N 1
ATOM 5025 C CA . LYS A 1 627 ? -39.842 -29.047 9.191 1.00 51.62 627 LYS A CA 1
ATOM 5026 C C . LYS A 1 627 ? -38.723 -28.639 8.227 1.00 51.62 627 LYS A C 1
ATOM 5028 O O . LYS A 1 627 ? -38.840 -27.629 7.534 1.00 51.62 627 LYS A O 1
ATOM 5033 N N . ASN A 1 628 ? -37.635 -29.407 8.157 1.00 46.75 628 ASN A N 1
ATOM 5034 C CA . ASN A 1 628 ? -36.466 -29.060 7.351 1.00 46.75 628 ASN A CA 1
ATOM 5035 C C . ASN A 1 628 ? -36.468 -29.775 5.993 1.00 46.75 628 ASN A C 1
ATOM 5037 O O . ASN A 1 628 ? -36.871 -30.934 5.860 1.00 46.75 628 ASN A O 1
ATOM 5041 N N . ARG A 1 629 ? -35.961 -29.087 4.962 1.00 53.38 629 ARG A N 1
ATOM 5042 C CA . ARG A 1 629 ? -35.829 -29.623 3.602 1.00 53.38 629 ARG A CA 1
ATOM 5043 C C . ARG A 1 629 ? -34.368 -29.601 3.166 1.00 53.38 629 ARG A C 1
ATOM 5045 O O . ARG A 1 629 ? -33.721 -28.558 3.136 1.00 53.38 629 ARG A O 1
ATOM 5052 N N . ILE A 1 630 ? -33.859 -30.748 2.733 1.00 53.91 630 ILE A N 1
ATOM 5053 C CA . ILE A 1 630 ? -32.487 -30.871 2.228 1.00 53.91 630 ILE A CA 1
ATOM 5054 C C . ILE A 1 630 ? -32.553 -31.057 0.709 1.00 53.91 630 ILE A C 1
ATOM 5056 O O . ILE A 1 630 ? -33.303 -31.899 0.222 1.00 53.91 630 ILE A O 1
ATOM 5060 N N . GLU A 1 631 ? -31.799 -30.277 -0.067 1.00 55.22 631 GLU A N 1
ATOM 5061 C CA . GLU A 1 631 ? -31.759 -30.405 -1.529 1.00 55.22 631 GLU A CA 1
ATOM 5062 C C . GLU A 1 631 ? -30.325 -30.641 -2.017 1.00 55.22 631 GLU A C 1
ATOM 5064 O O . GLU A 1 631 ? -29.385 -29.922 -1.675 1.00 55.22 631 GLU A O 1
ATOM 5069 N N . ILE A 1 632 ? -30.143 -31.655 -2.856 1.00 53.78 632 ILE A N 1
ATOM 5070 C CA . ILE A 1 632 ? -28.850 -31.948 -3.480 1.00 53.78 632 ILE A CA 1
ATOM 5071 C C . ILE A 1 632 ? -28.945 -31.531 -4.947 1.00 53.78 632 ILE A C 1
ATOM 5073 O O . ILE A 1 632 ? -29.851 -31.967 -5.661 1.00 53.78 632 ILE A O 1
ATOM 5077 N N . LEU A 1 633 ? -28.026 -30.672 -5.390 1.00 49.19 633 LEU A N 1
ATOM 5078 C CA . LEU A 1 633 ? -28.035 -30.053 -6.713 1.00 49.19 633 LEU A CA 1
ATOM 5079 C C . LEU A 1 633 ? -26.839 -30.533 -7.548 1.00 49.19 633 LEU A C 1
ATOM 5081 O O . LEU A 1 633 ? -25.691 -30.529 -7.102 1.00 49.19 633 LEU A O 1
ATOM 5085 N N . ASN A 1 634 ? -27.075 -30.894 -8.806 1.00 43.81 634 ASN A N 1
ATOM 5086 C CA . ASN A 1 634 ? -25.988 -31.130 -9.757 1.00 43.81 634 ASN A CA 1
ATOM 5087 C C . ASN A 1 634 ? -26.354 -30.557 -11.129 1.00 43.81 634 ASN A C 1
ATOM 5089 O O . ASN A 1 634 ? -27.112 -31.150 -11.896 1.00 43.81 634 ASN A O 1
ATOM 5093 N N . GLY A 1 635 ? -25.821 -29.371 -11.429 1.00 52.75 635 GLY A N 1
ATOM 5094 C CA . GLY A 1 635 ? -26.225 -28.607 -12.606 1.00 52.75 635 GLY A CA 1
ATOM 5095 C C . GLY A 1 635 ? -27.681 -28.148 -12.496 1.00 52.75 635 GLY A C 1
ATOM 5096 O O . GLY A 1 635 ? -28.032 -27.469 -11.535 1.00 52.75 635 GLY A O 1
ATOM 5097 N N . ASP A 1 636 ? -28.506 -28.522 -13.477 1.00 46.38 636 ASP A N 1
ATOM 5098 C CA . ASP A 1 636 ? -29.924 -28.138 -13.560 1.00 46.38 636 ASP A CA 1
ATOM 5099 C C . ASP A 1 636 ? -30.876 -29.189 -12.950 1.00 46.38 636 ASP A C 1
ATOM 5101 O O . ASP A 1 636 ? -32.090 -28.985 -12.923 1.00 46.38 636 ASP A O 1
ATOM 5105 N N . GLU A 1 637 ? -30.347 -30.318 -12.466 1.00 44.47 637 GLU A N 1
ATOM 5106 C CA . GLU A 1 637 ? -31.130 -31.360 -11.799 1.00 44.47 637 GLU A CA 1
ATOM 5107 C C . GLU A 1 637 ? -31.094 -31.164 -10.276 1.00 44.47 637 GLU A C 1
ATOM 5109 O O . GLU A 1 637 ? -30.021 -31.003 -9.682 1.00 44.47 637 GLU A O 1
ATOM 5114 N N . SER A 1 638 ? -32.271 -31.192 -9.638 1.00 48.28 638 SER A N 1
ATOM 5115 C CA . SER A 1 638 ? -32.407 -31.145 -8.182 1.00 48.28 638 SER A CA 1
ATOM 5116 C C . SER A 1 638 ? -33.043 -32.417 -7.633 1.00 48.28 638 SER A C 1
ATOM 5118 O O . SER A 1 638 ? -34.062 -32.902 -8.131 1.00 48.28 638 SER A O 1
ATOM 5120 N N . LEU A 1 639 ? -32.430 -32.964 -6.584 1.00 49.97 639 LEU A N 1
ATOM 5121 C CA . LEU A 1 639 ? -33.032 -34.000 -5.759 1.00 49.97 639 LEU A CA 1
ATOM 5122 C C . LEU A 1 639 ? -33.489 -33.361 -4.451 1.00 49.97 639 LEU A C 1
ATOM 5124 O O . LEU A 1 639 ? -32.678 -32.864 -3.670 1.00 49.97 639 LEU A O 1
ATOM 5128 N N . VAL A 1 640 ? -34.796 -33.394 -4.219 1.00 47.88 640 VAL A N 1
ATOM 5129 C CA . VAL A 1 640 ? -35.432 -32.823 -3.034 1.00 47.88 640 VAL A CA 1
ATOM 5130 C C . VAL A 1 640 ? -35.680 -33.911 -2.005 1.00 47.88 640 VAL A C 1
ATOM 5132 O O . VAL A 1 640 ? -36.377 -34.883 -2.291 1.00 47.88 640 VAL A O 1
ATOM 5135 N N . LEU A 1 641 ? -35.163 -33.716 -0.797 1.00 52.25 641 LEU A N 1
ATOM 5136 C CA . LEU A 1 641 ? -35.403 -34.577 0.350 1.00 52.25 641 LEU A CA 1
ATOM 5137 C C . LEU A 1 641 ? -36.280 -33.825 1.348 1.00 52.25 641 LEU A C 1
ATOM 5139 O O . LEU A 1 641 ? -35.883 -32.802 1.907 1.00 52.25 641 LEU A O 1
ATOM 5143 N N . VAL A 1 642 ? -37.487 -34.343 1.549 1.00 44.66 642 VAL A N 1
ATOM 5144 C CA . VAL A 1 642 ? -38.381 -33.929 2.632 1.00 44.66 642 VAL A CA 1
ATOM 5145 C C . VAL A 1 642 ? -38.277 -34.999 3.705 1.00 44.66 642 VAL A C 1
ATOM 5147 O O . VAL A 1 642 ? -38.481 -36.181 3.416 1.00 44.66 642 VAL A O 1
ATOM 5150 N N . TYR A 1 643 ? -37.886 -34.603 4.913 1.00 45.78 643 TYR A N 1
ATOM 5151 C CA . TYR A 1 643 ? -37.699 -35.544 6.005 1.00 45.78 643 TYR A CA 1
ATOM 5152 C C . TYR A 1 643 ? -39.057 -35.827 6.657 1.00 45.78 643 TYR A C 1
ATOM 5154 O O . TYR A 1 643 ? -39.574 -35.009 7.399 1.00 45.78 643 TYR A O 1
ATOM 5162 N N . ASP A 1 644 ? -39.658 -36.982 6.371 1.00 45.12 644 ASP A N 1
ATOM 5163 C CA . ASP A 1 644 ? -40.815 -37.486 7.119 1.00 45.12 644 ASP A CA 1
ATOM 5164 C C . ASP A 1 644 ? -40.359 -38.718 7.910 1.00 45.12 644 ASP A C 1
ATOM 5166 O O . ASP A 1 644 ? -39.891 -39.706 7.330 1.00 45.12 644 ASP A O 1
ATOM 5170 N N . ARG A 1 645 ? -40.496 -38.680 9.244 1.00 43.81 645 ARG A N 1
ATOM 5171 C CA . ARG A 1 645 ? -40.145 -39.798 10.144 1.00 43.81 645 ARG A CA 1
ATOM 5172 C C . ARG A 1 645 ? -40.892 -41.101 9.806 1.00 43.81 645 ARG A C 1
ATOM 5174 O O . ARG A 1 645 ? -40.567 -42.141 10.382 1.00 43.81 645 ARG A O 1
ATOM 5181 N N . ALA A 1 646 ? -41.875 -41.077 8.902 1.00 39.22 646 ALA A N 1
ATOM 5182 C CA . ALA A 1 646 ? -42.723 -42.217 8.578 1.00 39.22 646 ALA A CA 1
ATOM 5183 C C . ALA A 1 646 ? -42.260 -43.136 7.423 1.00 39.22 646 ALA A C 1
ATOM 5185 O O . ALA A 1 646 ? -42.853 -44.209 7.281 1.00 39.22 646 ALA A O 1
ATOM 5186 N N . GLN A 1 647 ? -41.241 -42.821 6.608 1.00 38.97 647 GLN A N 1
ATOM 5187 C CA . GLN A 1 647 ? -40.865 -43.700 5.476 1.00 38.97 647 GLN A CA 1
ATOM 5188 C C . GLN A 1 647 ? -39.353 -43.824 5.237 1.00 38.97 647 GLN A C 1
ATOM 5190 O O . GLN A 1 647 ? -38.763 -43.176 4.377 1.00 38.97 647 GLN A O 1
ATOM 5195 N N . TYR A 1 648 ? -38.732 -44.783 5.924 1.00 43.25 648 TYR A N 1
ATOM 5196 C CA . TYR A 1 648 ? -37.451 -45.346 5.502 1.00 43.25 648 TYR A CA 1
ATOM 5197 C C . TYR A 1 648 ? -37.687 -46.265 4.306 1.00 43.25 648 TYR A C 1
ATOM 5199 O O . TYR A 1 648 ? -38.065 -47.401 4.531 1.00 43.25 648 TYR A O 1
ATOM 5207 N N . TYR A 1 649 ? -37.526 -45.791 3.069 1.00 39.09 649 TYR A N 1
ATOM 5208 C CA . TYR A 1 649 ? -37.089 -46.588 1.906 1.00 39.09 649 TYR A CA 1
ATOM 5209 C C . TYR A 1 649 ? -37.025 -45.680 0.667 1.00 39.09 649 TYR A C 1
ATOM 5211 O O . TYR A 1 649 ? -37.875 -45.736 -0.219 1.00 39.09 649 TYR A O 1
ATOM 5219 N N . MET A 1 650 ? -35.977 -44.858 0.578 1.00 44.19 650 MET A N 1
ATOM 5220 C CA . MET A 1 650 ? -35.497 -44.387 -0.722 1.00 44.19 650 MET A CA 1
ATOM 5221 C C . MET A 1 650 ? -34.244 -45.197 -1.091 1.00 44.19 650 MET A C 1
ATOM 5223 O O . MET A 1 650 ? -33.318 -45.263 -0.287 1.00 44.19 650 MET A O 1
ATOM 5227 N N . PRO A 1 651 ? -34.179 -45.845 -2.269 1.00 40.19 651 PRO A N 1
ATOM 5228 C CA . PRO A 1 651 ? -33.137 -46.830 -2.598 1.00 40.19 651 PRO A CA 1
ATOM 5229 C C . PRO A 1 651 ? -31.707 -46.269 -2.738 1.00 40.19 651 PRO A C 1
ATOM 5231 O O . PRO A 1 651 ? -30.779 -47.032 -2.983 1.00 40.19 651 PRO A O 1
ATOM 5234 N N . PHE A 1 652 ? -31.521 -44.959 -2.584 1.00 52.69 652 PHE A N 1
ATOM 5235 C CA . PHE A 1 652 ? -30.269 -44.229 -2.816 1.00 52.69 652 PHE A CA 1
ATOM 5236 C C . PHE A 1 652 ? -29.776 -43.450 -1.585 1.00 52.69 652 PHE A C 1
ATOM 5238 O O . PHE A 1 652 ? -28.744 -42.780 -1.654 1.00 52.69 652 PHE A O 1
ATOM 5245 N N . LEU A 1 653 ? -30.499 -43.552 -0.466 1.00 49.31 653 LEU A N 1
ATOM 5246 C CA . LEU A 1 653 ? -30.242 -42.809 0.761 1.00 49.31 653 LEU A CA 1
ATOM 5247 C C . LEU A 1 653 ? -30.347 -43.722 1.973 1.00 49.31 653 LEU A C 1
ATOM 5249 O O . LEU A 1 653 ? -31.372 -44.367 2.196 1.00 49.31 653 LEU A O 1
ATOM 5253 N N . GLN A 1 654 ? -29.276 -43.758 2.758 1.00 57.44 654 GLN A N 1
ATOM 5254 C CA . GLN A 1 654 ? -29.219 -44.536 3.985 1.00 57.44 654 GLN A CA 1
ATOM 5255 C C . GLN A 1 654 ? -28.668 -43.663 5.110 1.00 57.44 654 GLN A C 1
ATOM 5257 O O . GLN A 1 654 ? -27.620 -43.037 4.973 1.00 57.44 654 GLN A O 1
ATOM 5262 N N . MET A 1 655 ? -29.386 -43.620 6.226 1.00 55.91 655 MET A N 1
ATOM 5263 C CA . MET A 1 655 ? -28.852 -43.076 7.471 1.00 55.91 655 MET A CA 1
ATOM 5264 C C . MET A 1 655 ? -27.853 -44.094 8.019 1.00 55.91 655 MET A C 1
ATOM 5266 O O . MET A 1 655 ? -28.154 -45.292 8.030 1.00 55.91 655 MET A O 1
ATOM 5270 N N . SER A 1 656 ? -26.661 -43.659 8.415 1.00 56.97 656 SER A N 1
ATOM 5271 C CA . SER A 1 656 ? -25.730 -44.561 9.094 1.00 56.97 656 SER A CA 1
ATOM 5272 C C . SER A 1 656 ? -26.280 -44.976 10.454 1.00 56.97 656 SER A C 1
ATOM 5274 O O . SER A 1 656 ? -27.091 -44.278 11.063 1.00 56.97 656 SER A O 1
ATOM 5276 N N . ASP A 1 657 ? -25.803 -46.119 10.944 1.00 53.00 657 ASP A N 1
ATOM 5277 C CA . ASP A 1 657 ? -26.233 -46.698 12.222 1.00 53.00 657 ASP A CA 1
ATOM 5278 C C . ASP A 1 657 ? -25.944 -45.788 13.438 1.00 53.00 657 ASP A C 1
ATOM 5280 O O . ASP A 1 657 ? -26.469 -46.030 14.523 1.00 53.00 657 ASP A O 1
ATOM 5284 N N . ASP A 1 658 ? -25.122 -44.744 13.269 1.00 56.62 658 ASP A N 1
ATOM 5285 C CA . ASP A 1 658 ? -24.823 -43.724 14.285 1.00 56.62 658 ASP A CA 1
ATOM 5286 C C . ASP A 1 658 ? -25.911 -42.641 14.424 1.00 56.62 658 ASP A C 1
ATOM 5288 O O . ASP A 1 658 ? -25.888 -41.882 15.388 1.00 56.62 658 ASP A O 1
ATOM 5292 N N . GLY A 1 659 ? -26.866 -42.569 13.490 1.00 54.53 659 GLY A N 1
ATOM 5293 C CA . GLY A 1 659 ? -27.943 -41.579 13.477 1.00 54.53 659 GLY A CA 1
ATOM 5294 C C . GLY A 1 659 ? -27.515 -40.127 13.227 1.00 54.53 659 GLY A C 1
ATOM 5295 O O . GLY A 1 659 ? -28.362 -39.241 13.296 1.00 54.53 659 GLY A O 1
ATOM 5296 N N . GLU A 1 660 ? -26.239 -39.884 12.918 1.00 55.34 660 GLU A N 1
ATOM 5297 C CA . GLU A 1 660 ? -25.652 -38.548 12.711 1.00 55.34 660 GLU A CA 1
ATOM 5298 C C . GLU A 1 660 ? -25.121 -38.337 11.287 1.00 55.34 660 GLU A C 1
ATOM 5300 O O . GLU A 1 660 ? -24.799 -37.208 10.901 1.00 55.34 660 GLU A O 1
ATOM 5305 N N . SER A 1 661 ? -25.007 -39.406 10.493 1.00 58.72 661 SER A N 1
ATOM 5306 C CA . SER A 1 661 ? -24.486 -39.312 9.130 1.00 58.72 661 SER A CA 1
ATOM 5307 C C . SER A 1 661 ? -25.492 -39.777 8.076 1.00 58.72 661 SER A C 1
ATOM 5309 O O . SER A 1 661 ? -26.260 -40.730 8.240 1.00 58.72 661 SER A O 1
ATOM 5311 N N . MET A 1 662 ? -25.475 -39.075 6.947 1.00 61.59 662 MET A N 1
ATOM 5312 C CA . MET A 1 662 ? -26.275 -39.379 5.771 1.00 61.59 662 MET A CA 1
ATOM 5313 C C . MET A 1 662 ? -25.359 -39.929 4.677 1.00 61.59 662 MET A C 1
ATOM 5315 O O . MET A 1 662 ? -24.361 -39.303 4.315 1.00 61.59 662 MET A O 1
ATOM 5319 N N . ILE A 1 663 ? -25.706 -41.098 4.142 1.00 59.78 663 ILE A N 1
ATOM 5320 C CA . ILE A 1 663 ? -24.977 -41.759 3.061 1.00 59.78 663 ILE A CA 1
ATOM 5321 C C . ILE A 1 663 ? -25.801 -41.655 1.775 1.00 59.78 663 ILE A C 1
ATOM 5323 O O . ILE A 1 663 ? -26.931 -42.149 1.711 1.00 59.78 663 ILE A O 1
ATOM 5327 N N . VAL A 1 664 ? -25.212 -41.056 0.739 1.00 60.53 664 VAL A N 1
ATOM 5328 C CA . VAL A 1 664 ? -25.828 -40.897 -0.586 1.00 60.53 664 VAL A CA 1
ATOM 5329 C C . VAL A 1 664 ? -25.091 -41.762 -1.608 1.00 60.53 664 VAL A C 1
ATOM 5331 O O . VAL A 1 664 ? -23.866 -41.668 -1.748 1.00 60.53 664 VAL A O 1
ATOM 5334 N N . SER A 1 665 ? -25.833 -42.604 -2.333 1.00 57.59 665 SER A N 1
ATOM 5335 C CA . SER A 1 665 ? -25.289 -43.401 -3.438 1.00 57.59 665 SER A CA 1
ATOM 5336 C C . SER A 1 665 ? -25.356 -42.640 -4.760 1.00 57.59 665 SER A C 1
ATOM 5338 O O . SER A 1 665 ? -26.428 -42.218 -5.189 1.00 57.59 665 SER A O 1
ATOM 5340 N N . LEU A 1 666 ? -24.207 -42.491 -5.426 1.00 56.69 666 LEU A N 1
ATOM 5341 C CA . LEU A 1 666 ? -24.099 -41.792 -6.708 1.00 56.69 666 LEU A CA 1
ATOM 5342 C C . LEU A 1 666 ? -24.467 -42.673 -7.917 1.00 56.69 666 LEU A C 1
ATOM 5344 O O . LEU A 1 666 ? -24.645 -42.154 -9.015 1.00 56.69 666 LEU A O 1
ATOM 5348 N N . ASP A 1 667 ? -24.604 -43.992 -7.739 1.00 51.62 667 ASP A N 1
ATOM 5349 C CA . ASP A 1 667 ? -24.834 -44.948 -8.840 1.00 51.62 667 ASP A CA 1
ATOM 5350 C C . ASP A 1 667 ? -26.216 -44.803 -9.509 1.00 51.62 667 ASP A C 1
ATOM 5352 O O . ASP A 1 667 ? -26.422 -45.270 -10.629 1.00 51.62 667 ASP A O 1
ATOM 5356 N N . SER A 1 668 ? -27.161 -44.138 -8.848 1.00 48.66 668 SER A N 1
ATOM 5357 C CA . SER A 1 668 ? -28.507 -43.849 -9.360 1.00 48.66 668 SER A CA 1
ATOM 5358 C C . SER A 1 668 ? -28.603 -42.563 -10.181 1.00 48.66 668 SER A C 1
ATOM 5360 O O . SER A 1 668 ? -29.672 -42.274 -10.719 1.00 48.66 668 SER A O 1
ATOM 5362 N N . PHE A 1 669 ? -27.517 -41.798 -10.301 1.00 51.97 669 PHE A N 1
ATOM 5363 C CA . PHE A 1 669 ? -27.519 -40.557 -11.057 1.00 51.97 669 PHE A CA 1
ATOM 5364 C C . PHE A 1 669 ? -26.869 -40.732 -12.437 1.00 51.97 669 PHE A C 1
ATOM 5366 O O . PHE A 1 669 ? -25.716 -41.146 -12.560 1.00 51.97 669 PHE A O 1
ATOM 5373 N N . LEU A 1 670 ? -27.596 -40.389 -13.503 1.00 44.31 670 LEU A N 1
ATOM 5374 C CA . LEU A 1 670 ? -27.069 -40.365 -14.871 1.00 44.31 670 LEU A CA 1
ATOM 5375 C C . LEU A 1 670 ? -26.279 -39.060 -15.101 1.00 44.31 670 LEU A C 1
ATOM 5377 O O . LEU A 1 670 ? -26.740 -38.168 -15.804 1.00 44.31 670 LEU A O 1
ATOM 5381 N N . PHE A 1 671 ? -25.092 -38.921 -14.497 1.00 45.31 671 PHE A N 1
ATOM 5382 C CA . PHE A 1 671 ? -24.291 -37.687 -14.572 1.00 45.31 671 PHE A CA 1
ATOM 5383 C C . PHE A 1 671 ? -23.084 -37.758 -15.517 1.00 45.31 671 PHE A C 1
ATOM 5385 O O . PHE A 1 671 ? -22.434 -38.790 -15.659 1.00 45.31 671 PHE A O 1
ATOM 5392 N N . ASN A 1 672 ? -22.764 -36.606 -16.127 1.00 40.06 672 ASN A N 1
ATOM 5393 C CA . ASN A 1 672 ? -21.662 -36.412 -17.080 1.00 40.06 672 ASN A CA 1
ATOM 5394 C C . ASN A 1 672 ? -20.826 -35.133 -16.786 1.00 40.06 672 ASN A C 1
ATOM 5396 O O . ASN A 1 672 ? -20.275 -34.540 -17.712 1.00 40.06 672 ASN A O 1
ATOM 5400 N N . LYS A 1 673 ? -20.766 -34.653 -15.527 1.00 43.19 673 LYS A N 1
ATOM 5401 C CA . LYS A 1 673 ? -19.992 -33.452 -15.117 1.00 43.19 673 LYS A CA 1
ATOM 5402 C C . LYS A 1 673 ? -19.347 -33.582 -13.723 1.00 43.19 673 LYS A C 1
ATOM 5404 O O . LYS A 1 673 ? -19.828 -34.340 -12.890 1.00 43.19 673 LYS A O 1
ATOM 5409 N N . GLU A 1 674 ? -18.261 -32.825 -13.510 1.00 41.50 674 GLU A N 1
ATOM 5410 C CA . GLU A 1 674 ? -17.231 -32.991 -12.457 1.00 41.50 674 GLU A CA 1
ATOM 5411 C C . GLU A 1 674 ? -17.522 -32.365 -11.069 1.00 41.50 674 GLU A C 1
ATOM 5413 O O . GLU A 1 674 ? -16.690 -32.505 -10.177 1.00 41.50 674 GLU A O 1
ATOM 5418 N N . PHE A 1 675 ? -18.669 -31.710 -10.829 1.00 42.25 675 PHE A N 1
ATOM 5419 C CA . PHE A 1 675 ? -18.943 -31.014 -9.553 1.00 42.25 675 PHE A CA 1
ATOM 5420 C C . PHE A 1 675 ? -20.367 -31.268 -9.032 1.00 42.25 675 PHE A C 1
ATOM 5422 O O . PHE A 1 675 ? -21.315 -31.217 -9.807 1.00 42.25 675 PHE A O 1
ATOM 5429 N N . ILE A 1 676 ? -20.517 -31.500 -7.721 1.00 44.16 676 ILE A N 1
ATOM 5430 C CA . ILE A 1 676 ? -21.806 -31.646 -7.013 1.00 44.16 676 ILE A CA 1
ATOM 5431 C C . ILE A 1 676 ? -21.944 -30.477 -6.031 1.00 44.16 676 ILE A C 1
ATOM 5433 O O . ILE A 1 676 ? -20.984 -30.168 -5.326 1.00 44.16 676 ILE A O 1
ATOM 5437 N N . LYS A 1 677 ? -23.123 -29.845 -5.987 1.00 45.31 677 LYS A N 1
ATOM 5438 C CA . LYS A 1 677 ? -23.451 -28.697 -5.130 1.00 45.31 677 LYS A CA 1
ATOM 5439 C C . LYS A 1 677 ? -24.537 -29.095 -4.123 1.00 45.31 677 LYS A C 1
ATOM 5441 O O . LYS A 1 677 ? -25.455 -29.832 -4.474 1.00 45.31 677 LYS A O 1
ATOM 5446 N N . ILE A 1 678 ? -24.472 -28.648 -2.874 1.00 45.84 678 ILE A N 1
ATOM 5447 C CA . ILE A 1 678 ? -25.454 -29.058 -1.851 1.00 45.84 678 ILE A CA 1
ATOM 5448 C C . ILE A 1 678 ? -26.090 -27.814 -1.250 1.00 45.84 678 ILE A C 1
ATOM 5450 O O . ILE A 1 678 ? -25.406 -26.871 -0.873 1.00 45.84 678 ILE A O 1
ATOM 5454 N N . ALA A 1 679 ? -27.418 -27.786 -1.185 1.00 44.41 679 ALA A N 1
ATOM 5455 C CA . ALA A 1 679 ? -28.162 -26.659 -0.642 1.00 44.41 679 ALA A CA 1
ATOM 5456 C C . ALA A 1 679 ? -29.078 -27.143 0.486 1.00 44.41 679 ALA A C 1
ATOM 5458 O O . ALA A 1 679 ? -29.876 -28.065 0.317 1.00 44.41 679 ALA A O 1
ATOM 5459 N N . LEU A 1 680 ? -28.967 -26.521 1.656 1.00 41.91 680 LEU A N 1
ATOM 5460 C CA . LEU A 1 680 ? -29.781 -26.866 2.818 1.00 41.91 680 LEU A CA 1
ATOM 5461 C C . LEU A 1 680 ? -30.811 -25.758 3.053 1.00 41.91 680 LEU A C 1
ATOM 5463 O O . LEU A 1 680 ? -30.451 -24.582 3.064 1.00 41.91 680 LEU A O 1
ATOM 5467 N N . TYR A 1 681 ? -32.082 -26.128 3.219 1.00 44.19 681 TYR A N 1
ATOM 5468 C CA . TYR A 1 681 ? -33.176 -25.182 3.429 1.00 44.19 681 TYR A CA 1
ATOM 5469 C C . TYR A 1 681 ? -33.867 -25.456 4.768 1.00 44.19 681 TYR A C 1
ATOM 5471 O O . TYR A 1 681 ? -34.408 -26.536 5.006 1.00 44.19 681 TYR A O 1
ATOM 5479 N N . VAL A 1 682 ? -33.899 -24.443 5.629 1.00 40.03 682 VAL A N 1
ATOM 5480 C CA . VAL A 1 682 ? -34.704 -24.442 6.857 1.00 40.03 682 VAL A CA 1
ATOM 5481 C C . VAL A 1 682 ? -35.983 -23.669 6.554 1.00 40.03 682 VAL A C 1
ATOM 5483 O O . VAL A 1 682 ? -35.914 -22.500 6.167 1.00 40.03 682 VAL A O 1
ATOM 5486 N N . VAL A 1 683 ? -37.139 -24.323 6.663 1.00 39.88 683 VAL A N 1
ATOM 5487 C CA . VAL A 1 683 ? -38.444 -23.701 6.406 1.00 39.88 683 VAL A CA 1
ATOM 5488 C C . VAL A 1 683 ? -39.175 -23.563 7.741 1.00 39.88 683 VAL A C 1
ATOM 5490 O O . VAL A 1 683 ? -39.589 -24.555 8.327 1.00 39.88 683 VAL A O 1
ATOM 5493 N N . GLU A 1 684 ? -39.336 -22.332 8.231 1.00 36.09 684 GLU A N 1
ATOM 5494 C CA . GLU A 1 684 ? -40.284 -22.042 9.315 1.00 36.09 684 GLU A CA 1
ATOM 5495 C C . GLU A 1 684 ? -41.705 -21.932 8.741 1.00 36.09 684 GLU A C 1
ATOM 5497 O O . GLU A 1 684 ? -41.936 -21.317 7.698 1.00 36.09 684 GLU A O 1
ATOM 5502 N N . GLU A 1 685 ? -42.661 -22.553 9.426 1.00 34.34 685 GLU A N 1
ATOM 5503 C CA . GLU A 1 685 ? -43.969 -22.985 8.909 1.00 34.34 685 GLU A CA 1
ATOM 5504 C C . GLU A 1 685 ? -45.016 -21.868 8.684 1.00 34.34 685 GLU A C 1
ATOM 5506 O O . GLU A 1 685 ? -46.178 -22.176 8.452 1.00 34.34 685 GLU A O 1
ATOM 5511 N N . ASP A 1 686 ? -44.643 -20.583 8.672 1.00 36.22 686 ASP A N 1
ATOM 5512 C CA . ASP A 1 686 ? -45.607 -19.469 8.520 1.00 36.22 686 ASP A CA 1
ATOM 5513 C C . ASP A 1 686 ? -45.433 -18.619 7.240 1.00 36.22 686 ASP A C 1
ATOM 5515 O O . ASP A 1 686 ? -46.133 -17.623 7.041 1.00 36.22 686 ASP A O 1
ATOM 5519 N N . ALA A 1 687 ? -44.548 -19.004 6.315 1.00 38.56 687 ALA A N 1
ATOM 5520 C CA . ALA A 1 687 ? -44.247 -18.215 5.109 1.00 38.56 687 ALA A CA 1
ATOM 5521 C C . ALA A 1 687 ? -44.965 -18.682 3.822 1.00 38.56 687 ALA A C 1
ATOM 5523 O O . ALA A 1 687 ? -44.508 -18.391 2.714 1.00 38.56 687 ALA A O 1
ATOM 5524 N N . GLU A 1 688 ? -46.089 -19.394 3.922 1.00 33.66 688 GLU A N 1
ATOM 5525 C CA . GLU A 1 688 ? -46.716 -20.046 2.758 1.00 33.66 688 GLU A CA 1
ATOM 5526 C C . GLU A 1 688 ? -47.467 -19.114 1.780 1.00 33.66 688 GLU A C 1
ATOM 5528 O O . GLU A 1 688 ? -48.007 -19.594 0.787 1.00 33.66 688 GLU A O 1
ATOM 5533 N N . ASN A 1 689 ? -47.482 -17.788 1.979 1.00 36.31 689 ASN A N 1
ATOM 5534 C CA . ASN A 1 689 ? -48.245 -16.876 1.106 1.00 36.31 689 ASN A CA 1
ATOM 5535 C C . ASN A 1 689 ? -47.496 -15.643 0.566 1.00 36.31 689 ASN A C 1
ATOM 5537 O O . ASN A 1 689 ? -48.145 -14.779 -0.025 1.00 36.31 689 ASN A O 1
ATOM 5541 N N . ASP A 1 690 ? -46.164 -15.551 0.683 1.00 33.56 690 ASP A N 1
ATOM 5542 C CA . ASP A 1 690 ? -45.416 -14.404 0.132 1.00 33.56 690 ASP A CA 1
ATOM 5543 C C . ASP A 1 690 ? -44.242 -14.811 -0.795 1.00 33.56 690 ASP A C 1
ATOM 5545 O O . ASP A 1 690 ? -43.190 -15.259 -0.324 1.00 33.56 690 ASP A O 1
ATOM 5549 N N . PRO A 1 691 ? -44.364 -14.620 -2.128 1.00 31.28 691 PRO A N 1
ATOM 5550 C CA . PRO A 1 691 ? -43.302 -14.915 -3.097 1.00 31.28 691 PRO A CA 1
ATOM 5551 C C . PRO A 1 691 ? -42.005 -14.120 -2.872 1.00 31.28 691 PRO A C 1
ATOM 5553 O O . PRO A 1 691 ? -40.955 -14.501 -3.393 1.00 31.28 691 PRO A O 1
ATOM 5556 N N . ILE A 1 692 ? -42.057 -13.016 -2.116 1.00 27.70 692 ILE A N 1
ATOM 5557 C CA . ILE A 1 692 ? -40.910 -12.133 -1.862 1.00 27.70 692 ILE A CA 1
ATOM 5558 C C . ILE A 1 692 ? -39.980 -12.719 -0.783 1.00 27.70 692 ILE A C 1
ATOM 5560 O O . ILE A 1 692 ? -38.770 -12.481 -0.819 1.00 27.70 692 ILE A O 1
ATOM 5564 N N . ILE A 1 693 ? -40.502 -13.552 0.125 1.00 29.34 693 ILE A N 1
ATOM 5565 C CA . ILE A 1 693 ? -39.711 -14.182 1.196 1.00 29.34 693 ILE A CA 1
ATOM 5566 C C . ILE A 1 693 ? -38.921 -15.391 0.664 1.00 29.34 693 ILE A C 1
ATOM 5568 O O . ILE A 1 693 ? -37.757 -15.564 1.029 1.00 29.34 693 ILE A O 1
ATOM 5572 N N . MET A 1 694 ? -39.465 -16.153 -0.296 1.00 27.12 694 MET A N 1
ATOM 5573 C CA . MET A 1 694 ? -38.745 -17.280 -0.920 1.00 27.12 694 MET A CA 1
ATOM 5574 C C . MET A 1 694 ? -37.474 -16.864 -1.681 1.00 27.12 694 MET A C 1
ATOM 5576 O O . MET A 1 694 ? -36.545 -17.660 -1.810 1.00 27.12 694 MET A O 1
ATOM 5580 N N . ALA A 1 695 ? -37.397 -15.628 -2.183 1.00 27.73 695 ALA A N 1
ATOM 5581 C CA . ALA A 1 695 ? -36.236 -15.156 -2.942 1.00 27.73 695 ALA A CA 1
ATOM 5582 C C . ALA A 1 695 ? -35.065 -14.682 -2.055 1.00 27.73 695 ALA A C 1
ATOM 5584 O O . ALA A 1 695 ? -33.946 -14.559 -2.553 1.00 27.73 695 ALA A O 1
ATOM 5585 N N . LYS A 1 696 ? -35.295 -14.431 -0.755 1.00 26.88 696 LYS A N 1
ATOM 5586 C CA . LYS A 1 696 ? -34.308 -13.809 0.149 1.00 26.88 696 LYS A CA 1
ATOM 5587 C C . LYS A 1 696 ? -33.422 -14.780 0.936 1.00 26.88 696 LYS A C 1
ATOM 5589 O O . LYS A 1 696 ? -32.426 -14.336 1.494 1.00 26.88 696 LYS A O 1
ATOM 5594 N N . ARG A 1 697 ? -33.714 -16.083 0.959 1.00 35.06 697 ARG A N 1
ATOM 5595 C CA . ARG A 1 697 ? -32.893 -17.089 1.667 1.00 35.06 697 ARG A CA 1
ATOM 5596 C C . ARG A 1 697 ? -32.550 -18.289 0.785 1.00 35.06 697 ARG A C 1
ATOM 5598 O O . ARG A 1 697 ? -32.844 -19.434 1.103 1.00 35.06 697 ARG A O 1
ATOM 5605 N N . ARG A 1 698 ? -31.906 -18.013 -0.352 1.00 30.94 698 ARG A N 1
ATOM 5606 C CA . ARG A 1 698 ? -31.185 -19.026 -1.138 1.00 30.94 698 ARG A CA 1
ATOM 5607 C C . ARG A 1 698 ? -29.722 -19.022 -0.708 1.00 30.94 698 ARG A C 1
ATOM 5609 O O . ARG A 1 698 ? -28.997 -18.085 -1.033 1.00 30.94 698 ARG A O 1
ATOM 5616 N N . GLN A 1 699 ? -29.291 -20.064 -0.011 1.00 38.31 699 GLN A N 1
ATOM 5617 C CA . GLN A 1 699 ? -27.885 -20.296 0.312 1.00 38.31 699 GLN A CA 1
ATOM 5618 C C . GLN A 1 699 ? -27.454 -21.614 -0.329 1.00 38.31 699 GLN A C 1
ATOM 5620 O O . GLN A 1 699 ? -28.119 -22.637 -0.197 1.00 38.31 699 GLN A O 1
ATOM 5625 N N . SER A 1 700 ? -26.382 -21.556 -1.114 1.00 28.06 700 SER A N 1
ATOM 5626 C CA . SER A 1 700 ? -25.853 -22.688 -1.874 1.00 28.06 700 SER A CA 1
ATOM 5627 C C . SER A 1 700 ? -24.405 -22.922 -1.461 1.00 28.06 700 SER A C 1
ATOM 5629 O O . SER A 1 700 ? -23.621 -21.978 -1.592 1.00 28.06 700 SER A O 1
ATOM 5631 N N . LEU A 1 701 ? -24.065 -24.140 -1.036 1.00 31.38 701 LEU A N 1
ATOM 5632 C CA . LEU A 1 701 ? -22.687 -24.618 -0.893 1.00 31.38 701 LEU A CA 1
ATOM 5633 C C . LEU A 1 701 ? -22.238 -25.233 -2.213 1.00 31.38 701 LEU A C 1
ATOM 5635 O O . LEU A 1 701 ? -22.751 -26.321 -2.556 1.00 31.38 701 LEU A O 1
#

InterPro domains:
  IPR000772 Ricin B, lectin domain [PF00652] (481-567)
  IPR000772 Ricin B, lectin domain [SM00458] (470-588)
  IPR016183 Leukocidin/Hemolysin toxin [PF07968] (202-464)
  IPR022220 Hemolytic toxin, N-terminal [PF12563] (29-174)
  IPR035992 Ricin B-like lectins [SSF50370] (477-572)
  IPR036435 Leukocidin/porin MspA superfamily [SSF56959] (264-465)
  IPR043080 Hemolytic toxin, N-terminal domain superfamily [G3DSA:3.30.110.130] (40-124)
  IPR044883 Hemolysin, pre-stem domain [G3DSA:6.20.40.20] (289-336)

Secondary structure (DSSP, 8-state):
---------------------------HHHHHHHHTT-TTEEEEEGGGGGT-TTTHHHHHHHHHHHHHH--EEEEE-TT---HHHHHHHHHHHHHHHSEEES-SEEEEEEETTEEEEEEE----HHHHHHHHHHHHHHHTT------TT--SS-EEEEEEEEEEEPPTTTTEEES-TTT---EEE--SS-EEEEEEEEEEEEEBP-SSTTSPPP-EEEEEEEE-SSS--SEEES-SS--EEEEE-SS--SSEEEEEEEEEEEEEEEEEEEEESSTT-EEEEEESSS-B-SS-EEEEEEEEEEEE---SSS-TTGGGS-S---EEEEEEEEEEEE-TTEEEEEEEEETTEEEEEEEE-TT-STGGGBS-SEEETT--S--B-GGGS-GGGTT-B---EEEEEEEETT--SEEEEEEEEEEEEEEEEEEEEEEE-SS-EEEEEEEE-----EEEEEEEEEEEETTSGGGG-PPPEEEEETTSSSEEEEE-TTS-EEEEE--TT-GGG-EEE-TTS-EEESS-TTEEEE-SSS-EEEE--S-GGG-EEEPTTSS-EEETTT-PEEEEETTT--EEEESS--SSEE--EEEEE-GGG---PPPPS----EEE-TTSSEEEEE--GGG--TTEEEEEEETTEEEEEE--TT----TTEEE-TTSSEEEEEGGG----SS--EEEEEE--TT-TT-HHHHTT-----